Protein AF-A0A516SLX9-F1 (afdb_monomer)

InterPro domains:
  IPR008766 Replication gene A protein-like [PF05840] (157-282)

Mean predicted aligned error: 14.28 Å

Sequence (387 aa):
MIGSPLIRTDGQYRHKVDTSCSQEAKQAAMQARPKEAPLSLWEFVQKVAPEKDWPKLEGRSEADLLDAIKVYIARREGCDESGEQELAACGNAWRTLLADDHASDGDIKSLAKRCAGAMAVVLLTYSPWEIVEAVYEALRIPFLHVGMRGVTTESLGHRLRDEKTWRRHFRKAHAQAVEHRLTDAGRVMRGREPVVSGLSRAKGRERWRRSREAIEAAQIVSACGETLDLATAVDASVSNPRNRLAELVIRGRGMEAAAQEAGDAAVFLTITNPSRYHPSRSRFLKTDQGRKYYSEPNPNWMEGGKPTPREGNAALLKVFASCAAWSRTVSGRSMDCAWLSLTPTARRTGICWCSAPATLGSVCHRVRNTGLRRGCRRAGGHDQRTR

Nearest PDB structures (foldseek):
  1vqs-assembly1_B  TM=3.936E-01  e=1.255E+00  Agrobacterium fabrum str. C58
  7stb-assembly1_F  TM=3.608E-01  e=5.415E+00  Saccharomyces cerevisiae S288C
  6gyz-assembly1_B  TM=4.399E-01  e=8.223E+00  Staphylococcus aureus
  6q82-assembly1_A  TM=2.456E-01  e=5.415E+00  Saccharomyces cerevisiae S288C

Secondary structure (DSSP, 8-state):
--PPPPEEETTEEEPP---HHHHHHHHHHHHSS--PPPPPHHHHHHHHS-GGGGGGTTT--HHHHHHHHHHHHHHHHT--S-HHHHHHHHHHHHHHHHH-TT--HHHHHHHHHHHHHHHHHHTTTS-HHHHHHHHHHHH----PPTTSTT--HHHHHHHHT-HHHHHHHHHHHHHHHHHHHHHHTT-SSTTS-SSS-HHHHHHHHHHHHHHHHHHHT-EEE-TTS-EEEHHHHHHHSTTSHHHHHHHHHHHHHHHHHHHHHTTPEEEEEEEE--GGG-SEEEEEEEETTEEEEEEEE-HHHHHTT---HHHHHHHHHHHHHHHHHHHHHHHSS----EE----SSSEEEEEEEES-GGGHHHHHHHHHTTTPBP-EEETT-------

Organism: NCBI:txid2594795

Structure (mmCIF, N/CA/C/O backbone):
data_AF-A0A516SLX9-F1
#
_entry.id   AF-A0A516SLX9-F1
#
loop_
_atom_site.group_PDB
_atom_site.id
_atom_site.type_symbol
_atom_site.label_atom_id
_atom_site.label_alt_id
_atom_site.label_comp_id
_atom_site.label_asym_id
_atom_site.label_entity_id
_atom_site.label_seq_id
_atom_site.pdbx_PDB_ins_code
_atom_site.Cartn_x
_atom_site.Cartn_y
_atom_site.Cartn_z
_atom_site.occupancy
_atom_site.B_iso_or_equiv
_atom_site.auth_seq_id
_atom_site.auth_comp_id
_atom_site.auth_asym_id
_atom_site.auth_atom_id
_atom_site.pdbx_PDB_model_num
ATOM 1 N N . MET A 1 1 ? 18.708 6.694 31.157 1.00 26.39 1 MET A N 1
ATOM 2 C CA . MET A 1 1 ? 19.319 5.540 30.463 1.00 26.39 1 MET A CA 1
ATOM 3 C C . MET A 1 1 ? 18.273 4.442 30.357 1.00 26.39 1 MET A C 1
ATOM 5 O O . MET A 1 1 ? 18.011 3.765 31.338 1.00 26.39 1 MET A O 1
ATOM 9 N N . ILE A 1 2 ? 17.577 4.351 29.222 1.00 25.47 2 ILE A N 1
ATOM 10 C CA . ILE A 1 2 ? 16.515 3.355 29.016 1.00 25.47 2 ILE A CA 1
ATOM 11 C C . ILE A 1 2 ? 17.200 2.072 28.540 1.00 25.47 2 ILE A C 1
ATOM 13 O O . ILE A 1 2 ? 17.770 2.049 27.451 1.00 25.47 2 ILE A O 1
ATOM 17 N N . GLY A 1 3 ? 17.208 1.051 29.397 1.00 29.25 3 GLY A N 1
ATOM 18 C CA . GLY A 1 3 ? 17.839 -0.239 29.129 1.00 29.25 3 GLY A CA 1
ATOM 19 C C . GLY A 1 3 ? 17.283 -0.916 27.874 1.00 29.25 3 GLY A C 1
ATOM 20 O O . GLY A 1 3 ? 16.093 -0.829 27.568 1.00 29.25 3 GLY A O 1
ATOM 21 N N . SER A 1 4 ? 18.175 -1.578 27.137 1.00 28.80 4 SER A N 1
ATOM 22 C CA . SER A 1 4 ? 17.865 -2.370 25.946 1.00 28.80 4 SER A CA 1
ATOM 23 C C . SER A 1 4 ? 16.721 -3.369 26.196 1.00 28.80 4 SER A C 1
ATOM 25 O O . SER A 1 4 ? 16.735 -4.050 27.219 1.00 28.80 4 SER A O 1
ATOM 27 N N . PRO A 1 5 ? 15.750 -3.513 25.271 1.00 33.25 5 PRO A N 1
ATOM 28 C CA . PRO A 1 5 ? 14.619 -4.417 25.465 1.00 33.25 5 PRO A CA 1
ATOM 29 C C . PRO A 1 5 ? 15.081 -5.880 25.495 1.00 33.25 5 PRO A C 1
ATOM 31 O O . PRO A 1 5 ? 15.788 -6.328 24.590 1.00 33.25 5 PRO A O 1
ATOM 34 N N . LEU A 1 6 ? 14.667 -6.597 26.542 1.00 33.66 6 LEU A N 1
ATOM 35 C CA . LEU A 1 6 ? 14.906 -8.024 26.767 1.00 33.66 6 LEU A CA 1
ATOM 36 C C . LEU A 1 6 ? 13.960 -8.856 25.884 1.00 33.66 6 LEU A C 1
ATOM 38 O O . LEU A 1 6 ? 12.769 -8.553 25.792 1.00 33.66 6 LEU A O 1
ATOM 42 N N . ILE A 1 7 ? 14.482 -9.903 25.242 1.00 38.41 7 ILE A N 1
ATOM 43 C CA . ILE A 1 7 ? 13.684 -10.879 24.484 1.00 38.41 7 ILE A CA 1
ATOM 44 C C . ILE A 1 7 ? 13.391 -12.058 25.415 1.00 38.41 7 ILE A C 1
ATOM 46 O O . ILE A 1 7 ? 14.277 -12.523 26.130 1.00 38.41 7 ILE A O 1
ATOM 50 N N . ARG A 1 8 ? 12.139 -12.526 25.428 1.00 33.91 8 ARG A N 1
ATOM 51 C CA . ARG A 1 8 ? 11.702 -13.642 26.271 1.00 33.91 8 ARG A CA 1
ATOM 52 C C . ARG A 1 8 ? 11.701 -14.936 25.460 1.00 33.91 8 ARG A C 1
ATOM 54 O O . ARG A 1 8 ? 10.794 -15.154 24.664 1.00 33.91 8 ARG A O 1
ATOM 61 N N . THR A 1 9 ? 12.673 -15.799 25.720 1.00 36.28 9 THR A N 1
ATOM 62 C CA . THR A 1 9 ? 12.668 -17.214 25.321 1.00 36.28 9 THR A CA 1
ATOM 63 C C . THR A 1 9 ? 12.802 -18.044 26.598 1.00 36.28 9 THR A C 1
ATOM 65 O O . THR A 1 9 ? 13.686 -17.786 27.410 1.00 36.28 9 THR A O 1
ATOM 68 N N . ASP A 1 10 ? 11.866 -18.968 26.822 1.00 34.97 10 ASP A N 1
ATOM 69 C CA . ASP A 1 10 ? 11.919 -19.998 27.877 1.00 34.97 10 ASP A CA 1
ATOM 70 C C . ASP A 1 10 ? 11.960 -19.512 29.337 1.00 34.97 10 ASP A C 1
ATOM 72 O O . ASP A 1 10 ? 12.584 -20.113 30.205 1.00 34.97 10 ASP A O 1
ATOM 76 N N . GLY A 1 11 ? 11.258 -18.418 29.644 1.00 36.94 11 GLY A N 1
ATOM 77 C CA . GLY A 1 11 ? 11.050 -17.980 31.032 1.00 36.94 11 GLY A CA 1
ATOM 78 C C . GLY A 1 11 ? 12.259 -17.314 31.701 1.00 36.94 11 GLY A C 1
ATOM 79 O O . GLY A 1 11 ? 12.138 -16.877 32.842 1.00 36.94 11 GLY A O 1
ATOM 80 N N . GLN A 1 12 ? 13.380 -17.152 30.992 1.00 29.94 12 GLN A N 1
ATOM 81 C CA . GLN A 1 12 ? 14.540 -16.386 31.452 1.00 29.94 12 GLN A CA 1
ATOM 82 C C . GLN A 1 12 ? 14.694 -15.083 30.655 1.00 29.94 12 GLN A C 1
ATOM 84 O O . GLN A 1 12 ? 14.536 -15.051 29.434 1.00 29.94 12 GLN A O 1
ATOM 89 N N . TYR A 1 13 ? 15.010 -13.988 31.350 1.00 37.53 13 TYR A N 1
ATOM 90 C CA . TYR A 1 13 ? 15.392 -12.727 30.718 1.00 37.53 13 TYR A CA 1
ATOM 91 C C . TYR A 1 13 ? 16.854 -12.828 30.274 1.00 37.53 13 TYR A C 1
ATOM 93 O O . TYR A 1 13 ? 17.747 -12.858 31.116 1.00 37.53 13 TYR A O 1
ATOM 101 N N . ARG A 1 14 ? 17.112 -12.882 28.964 1.00 38.66 14 ARG A N 1
ATOM 102 C CA . ARG A 1 14 ? 18.475 -12.777 28.423 1.00 38.66 14 ARG A CA 1
ATOM 103 C C . ARG A 1 14 ? 18.703 -11.383 27.843 1.00 38.66 14 ARG A C 1
ATOM 105 O O . ARG A 1 14 ? 17.821 -10.819 27.189 1.00 38.66 14 ARG A O 1
ATOM 112 N N . HIS A 1 15 ? 19.889 -10.830 28.097 1.00 36.59 15 HIS A N 1
ATOM 113 C CA . HIS A 1 15 ? 20.364 -9.613 27.441 1.00 36.59 15 HIS A CA 1
ATOM 114 C C . HIS A 1 15 ? 20.341 -9.804 25.915 1.00 36.59 15 HIS A C 1
ATOM 116 O O . HIS A 1 15 ? 20.524 -10.920 25.427 1.00 36.59 15 HIS A O 1
ATOM 122 N N . LYS A 1 16 ? 20.089 -8.724 25.155 1.00 42.69 16 LYS A N 1
ATOM 123 C CA . LYS A 1 16 ? 20.258 -8.730 23.692 1.00 42.69 16 LYS A CA 1
ATOM 124 C C . LYS A 1 16 ? 21.607 -9.367 23.358 1.00 42.69 16 LYS A C 1
ATOM 126 O O . LYS A 1 16 ? 22.604 -8.969 23.954 1.00 42.69 16 LYS A O 1
ATOM 131 N N . VAL A 1 17 ? 21.610 -10.300 22.404 1.00 44.34 17 VAL A N 1
ATOM 132 C CA . VAL A 1 17 ? 22.833 -10.793 21.757 1.00 44.34 17 VAL A CA 1
ATOM 133 C C . VAL A 1 17 ? 23.696 -9.581 21.428 1.00 44.34 17 VAL A C 1
ATOM 135 O O . VAL A 1 17 ? 23.179 -8.607 20.872 1.00 44.34 17 VAL A O 1
ATOM 138 N N . ASP A 1 18 ? 24.958 -9.606 21.847 1.00 40.53 18 ASP A N 1
ATOM 139 C CA . ASP A 1 18 ? 25.861 -8.481 21.664 1.00 40.53 18 ASP A CA 1
ATOM 140 C C . ASP A 1 18 ? 26.011 -8.189 20.164 1.00 40.53 18 ASP A C 1
ATOM 142 O O . ASP A 1 18 ? 26.550 -8.977 19.390 1.00 40.53 18 ASP A O 1
ATOM 146 N N . THR A 1 19 ? 25.435 -7.070 19.726 1.00 44.38 19 THR A N 1
ATOM 147 C CA . THR A 1 19 ? 25.475 -6.624 18.330 1.00 44.38 19 THR A CA 1
ATOM 148 C C . THR A 1 19 ? 26.671 -5.714 18.053 1.00 44.38 19 THR A C 1
ATOM 150 O O . THR A 1 19 ? 26.698 -5.102 16.982 1.00 44.38 19 THR A O 1
ATOM 153 N N . SER A 1 20 ? 27.622 -5.585 18.987 1.00 47.75 20 SER A N 1
ATOM 154 C CA . SER A 1 20 ? 28.859 -4.799 18.839 1.00 47.75 20 SER A CA 1
ATOM 155 C C . SER A 1 20 ? 29.608 -5.154 17.548 1.00 47.75 20 SER A C 1
ATOM 157 O O . SER A 1 20 ? 29.872 -4.273 16.730 1.00 47.75 20 SER A O 1
ATOM 159 N N . CYS A 1 21 ? 29.739 -6.453 17.256 1.00 44.47 21 CYS A N 1
ATOM 160 C CA . CYS A 1 21 ? 30.283 -6.973 15.995 1.00 44.47 21 CYS A CA 1
ATOM 161 C C . CYS A 1 21 ? 29.538 -6.443 14.747 1.00 44.47 21 CYS A C 1
ATOM 163 O O . CYS A 1 21 ? 30.121 -6.275 13.681 1.00 44.47 21 CYS A O 1
ATOM 165 N N . SER A 1 22 ? 28.247 -6.107 14.857 1.00 59.12 22 SER A N 1
ATOM 166 C CA . SER A 1 22 ? 27.436 -5.683 13.710 1.00 59.12 22 SER A CA 1
ATOM 167 C C . SER A 1 22 ? 27.560 -4.202 13.350 1.00 59.12 22 SER A C 1
ATOM 169 O O . SER A 1 22 ? 27.282 -3.861 12.203 1.00 59.12 22 SER A O 1
ATOM 171 N N . GLN A 1 23 ? 27.905 -3.308 14.285 1.00 52.31 23 GLN A N 1
ATOM 172 C CA . GLN A 1 23 ? 28.024 -1.879 13.966 1.00 52.31 23 GLN A CA 1
ATOM 173 C C . GLN A 1 23 ? 29.362 -1.585 13.302 1.00 52.31 23 GLN A C 1
ATOM 175 O O . GLN A 1 23 ? 29.371 -1.016 12.214 1.00 52.31 23 GLN A O 1
ATOM 180 N N . GLU A 1 24 ? 30.455 -2.080 13.876 1.00 55.31 24 GLU A N 1
ATOM 181 C CA . GLU A 1 24 ? 31.795 -1.953 13.301 1.00 55.31 24 GLU A CA 1
ATOM 182 C C . GLU A 1 24 ? 31.895 -2.684 11.960 1.00 55.31 24 GLU A C 1
ATOM 184 O O . GLU A 1 24 ? 32.370 -2.094 10.995 1.00 55.31 24 GLU A O 1
ATOM 189 N N . ALA A 1 25 ? 31.324 -3.890 11.822 1.00 56.22 25 ALA A N 1
ATOM 190 C CA . ALA A 1 25 ? 31.285 -4.587 10.533 1.00 56.22 25 ALA A CA 1
ATOM 191 C C . ALA A 1 25 ? 30.419 -3.870 9.483 1.00 56.22 25 ALA A C 1
ATOM 193 O O . ALA A 1 25 ? 30.768 -3.862 8.305 1.00 56.22 25 ALA A O 1
ATOM 194 N N . LYS A 1 26 ? 29.305 -3.228 9.869 1.00 52.84 26 LYS A N 1
ATOM 195 C CA . LYS A 1 26 ? 28.503 -2.410 8.936 1.00 52.84 26 LYS A CA 1
ATOM 196 C C . LYS A 1 26 ? 29.239 -1.143 8.519 1.00 52.84 26 LYS A C 1
ATOM 198 O O . LYS A 1 26 ? 29.137 -0.744 7.362 1.00 52.84 26 LYS A O 1
ATOM 203 N N . GLN A 1 27 ? 29.956 -0.514 9.443 1.00 58.06 27 GLN A N 1
ATOM 204 C CA . GLN A 1 27 ? 30.704 0.716 9.204 1.00 58.06 27 GLN A CA 1
ATOM 205 C C . GLN A 1 27 ? 31.941 0.431 8.345 1.00 58.06 27 GLN A C 1
ATOM 207 O O . GLN A 1 27 ? 32.144 1.115 7.346 1.00 58.06 27 GLN A O 1
ATOM 212 N N . ALA A 1 28 ? 32.652 -0.662 8.634 1.00 61.38 28 ALA A N 1
ATOM 213 C CA . ALA A 1 28 ? 33.727 -1.203 7.813 1.00 61.38 28 ALA A CA 1
ATOM 214 C C . ALA A 1 28 ? 33.225 -1.627 6.425 1.00 61.38 28 ALA A C 1
ATOM 216 O O . ALA A 1 28 ? 33.819 -1.228 5.437 1.00 61.38 28 ALA A O 1
ATOM 217 N N . ALA A 1 29 ? 32.091 -2.328 6.300 1.00 56.88 29 ALA A N 1
ATOM 218 C CA . ALA A 1 29 ? 31.524 -2.699 4.995 1.00 56.88 29 ALA A CA 1
ATOM 219 C C . ALA A 1 29 ? 31.011 -1.492 4.183 1.00 56.88 29 ALA A C 1
ATOM 221 O O . ALA A 1 29 ? 31.017 -1.521 2.952 1.00 56.88 29 ALA A O 1
ATOM 222 N N . MET A 1 30 ? 30.554 -0.426 4.849 1.00 55.19 30 MET A N 1
ATOM 223 C CA . MET A 1 30 ? 30.142 0.817 4.189 1.00 55.19 30 MET A CA 1
ATOM 224 C C . MET A 1 30 ? 31.348 1.653 3.741 1.00 55.19 30 MET A C 1
ATOM 226 O O . MET A 1 30 ? 31.289 2.263 2.677 1.00 55.19 30 MET A O 1
ATOM 230 N N . GLN A 1 31 ? 32.435 1.655 4.520 1.00 57.34 31 GLN A N 1
ATOM 231 C CA . GLN A 1 31 ? 33.705 2.314 4.189 1.00 57.34 31 GLN A CA 1
ATOM 232 C C . GLN A 1 31 ? 34.544 1.518 3.176 1.00 57.34 31 GLN A C 1
ATOM 234 O O . GLN A 1 31 ? 35.257 2.119 2.382 1.00 57.34 31 GLN A O 1
ATOM 239 N N . ALA A 1 32 ? 34.421 0.189 3.164 1.00 54.34 32 ALA A N 1
ATOM 240 C CA . ALA A 1 32 ? 35.127 -0.717 2.261 1.00 54.34 32 ALA A CA 1
ATOM 241 C C . ALA A 1 32 ? 34.446 -0.882 0.896 1.00 54.34 32 ALA A C 1
ATOM 243 O O . ALA A 1 32 ? 34.988 -1.584 0.046 1.00 54.34 32 ALA A O 1
ATOM 244 N N . ARG A 1 33 ? 33.282 -0.255 0.641 1.00 41.81 33 ARG A N 1
ATOM 245 C CA . ARG A 1 33 ? 32.800 -0.143 -0.742 1.00 41.81 33 ARG A CA 1
ATOM 246 C C . ARG A 1 33 ? 33.772 0.761 -1.492 1.00 41.81 33 ARG A C 1
ATOM 248 O O . ARG A 1 33 ? 33.816 1.951 -1.167 1.00 41.81 33 ARG A O 1
ATOM 255 N N . PRO A 1 34 ? 34.515 0.251 -2.489 1.00 47.75 34 PRO A N 1
ATOM 256 C CA . PRO A 1 34 ? 35.317 1.124 -3.319 1.00 47.75 34 PRO A CA 1
ATOM 257 C C . PRO A 1 34 ? 34.363 2.132 -3.959 1.00 47.75 34 PRO A C 1
ATOM 259 O O . PRO A 1 34 ? 33.381 1.761 -4.604 1.00 47.75 34 PRO A O 1
ATOM 262 N N . LYS A 1 35 ? 34.616 3.425 -3.741 1.00 52.62 35 LYS A N 1
ATOM 263 C CA . LYS A 1 35 ? 34.100 4.451 -4.644 1.00 52.62 35 LYS A CA 1
ATOM 264 C C . LYS A 1 35 ? 34.868 4.249 -5.943 1.00 52.62 35 LYS A C 1
ATOM 266 O O . LYS A 1 35 ? 35.936 4.830 -6.109 1.00 52.62 35 LYS A O 1
ATOM 271 N N . GLU A 1 36 ? 34.393 3.333 -6.784 1.00 57.44 36 GLU A N 1
ATOM 272 C CA . GLU A 1 36 ? 34.929 3.165 -8.131 1.00 57.44 36 GLU A CA 1
ATOM 273 C C . GLU A 1 36 ? 34.946 4.547 -8.788 1.00 57.44 36 GLU A C 1
ATOM 275 O O . GLU A 1 36 ? 33.957 5.287 -8.716 1.00 57.44 36 GLU A O 1
ATOM 280 N N . ALA A 1 37 ? 36.095 4.932 -9.344 1.00 61.47 37 ALA A N 1
ATOM 281 C CA . ALA A 1 37 ? 36.181 6.157 -10.120 1.00 61.47 37 ALA A CA 1
ATOM 282 C C . ALA A 1 37 ? 35.126 6.088 -11.240 1.00 61.47 37 ALA A C 1
ATOM 284 O O . ALA A 1 37 ? 34.885 4.999 -11.772 1.00 61.47 37 ALA A O 1
ATOM 285 N N . PRO A 1 38 ? 34.449 7.202 -11.572 1.00 65.69 38 PRO A N 1
ATOM 286 C CA . PRO A 1 38 ? 33.484 7.196 -12.660 1.00 65.69 38 PRO A CA 1
ATOM 287 C C . PRO A 1 38 ? 34.173 6.690 -13.930 1.00 65.69 38 PRO A C 1
ATOM 289 O O . PRO A 1 38 ? 35.253 7.164 -14.275 1.00 65.69 38 PRO A O 1
ATOM 292 N N . LEU A 1 39 ? 33.557 5.699 -14.578 1.00 73.56 39 LEU A N 1
ATOM 293 C CA . LEU A 1 39 ? 34.046 5.132 -15.835 1.00 73.56 39 LEU A CA 1
ATOM 294 C C . LEU A 1 39 ? 34.260 6.259 -16.847 1.00 73.56 39 LEU A C 1
ATOM 296 O O . LEU A 1 39 ? 33.426 7.165 -16.951 1.00 73.56 39 LEU A O 1
ATOM 300 N N . SER A 1 40 ? 35.327 6.169 -17.634 1.00 84.12 40 SER A N 1
ATOM 301 C CA . SER A 1 40 ? 35.424 6.956 -18.859 1.00 84.12 40 SER A CA 1
ATOM 302 C C . SER A 1 40 ? 34.243 6.632 -19.784 1.00 84.12 40 SER A C 1
ATOM 304 O O . SER A 1 40 ? 33.668 5.538 -19.733 1.00 84.12 40 SER A O 1
ATOM 306 N N . LEU A 1 41 ? 33.873 7.572 -20.663 1.00 81.38 41 LEU A N 1
ATOM 307 C CA . LEU A 1 41 ? 32.776 7.344 -21.608 1.00 81.38 41 LEU A CA 1
ATOM 308 C C . LEU A 1 41 ? 33.015 6.087 -22.458 1.00 81.38 41 LEU A C 1
ATOM 310 O O . LEU A 1 41 ? 32.079 5.339 -22.730 1.00 81.38 41 LEU A O 1
ATOM 314 N N . TRP A 1 42 ? 34.267 5.818 -22.829 1.00 86.38 42 TRP A N 1
ATOM 315 C CA . TRP A 1 42 ? 34.619 4.642 -23.618 1.00 86.38 42 TRP A CA 1
ATOM 316 C C . TRP A 1 42 ? 34.464 3.329 -22.839 1.00 86.38 42 TRP A C 1
ATOM 318 O O . TRP A 1 42 ? 33.864 2.382 -23.344 1.00 86.38 42 TRP A O 1
ATOM 328 N N . GLU A 1 43 ? 34.887 3.277 -21.574 1.00 84.81 43 GLU A N 1
ATOM 329 C CA . GLU A 1 43 ? 34.635 2.109 -20.714 1.00 84.81 43 GLU A CA 1
ATOM 330 C C . GLU A 1 43 ? 33.130 1.875 -20.494 1.00 84.81 43 GLU A C 1
ATOM 332 O O . GLU A 1 43 ? 32.674 0.737 -20.354 1.00 84.81 43 GLU A O 1
ATOM 337 N N . PHE A 1 44 ? 32.328 2.945 -20.489 1.00 82.88 44 PHE A N 1
ATOM 338 C CA . PHE A 1 44 ? 30.873 2.836 -20.463 1.00 82.88 44 PHE A CA 1
ATOM 339 C C . PHE A 1 44 ? 30.308 2.273 -21.779 1.00 82.88 44 PHE A C 1
ATOM 341 O O . PHE A 1 44 ? 29.478 1.362 -21.726 1.00 82.88 44 PHE A O 1
ATOM 348 N N . VAL A 1 45 ? 30.790 2.729 -22.945 1.00 84.94 45 VAL A N 1
ATOM 349 C CA . VAL A 1 45 ? 30.434 2.168 -24.268 1.00 84.94 45 VAL A CA 1
ATOM 350 C C . VAL A 1 45 ? 30.672 0.660 -24.289 1.00 84.94 45 VAL A C 1
ATOM 352 O O . VAL A 1 45 ? 29.770 -0.097 -24.651 1.00 84.94 45 VAL A O 1
ATOM 355 N N . GLN A 1 46 ? 31.845 0.215 -23.835 1.00 86.38 46 GLN A N 1
ATOM 356 C CA . GLN A 1 46 ? 32.234 -1.198 -23.830 1.00 86.38 46 GLN A CA 1
ATOM 357 C C . GLN A 1 46 ? 31.330 -2.073 -22.947 1.00 86.38 46 GLN A C 1
ATOM 359 O O . GLN A 1 46 ? 31.129 -3.251 -23.239 1.00 86.38 46 GLN A O 1
ATOM 364 N N . LYS A 1 47 ? 30.726 -1.509 -21.891 1.00 82.56 47 LYS A N 1
ATOM 365 C CA . LYS A 1 47 ? 29.759 -2.218 -21.028 1.00 82.56 47 LYS A CA 1
ATOM 366 C C . LYS A 1 47 ? 28.350 -2.320 -21.619 1.00 82.56 47 LYS A C 1
ATOM 368 O O . LYS A 1 47 ? 27.530 -3.094 -21.109 1.00 82.56 47 LYS A O 1
ATOM 373 N N . VAL A 1 48 ? 28.027 -1.504 -22.620 1.00 80.00 48 VAL A N 1
ATOM 374 C CA . VAL A 1 48 ? 26.658 -1.326 -23.122 1.00 80.00 48 VAL A CA 1
ATOM 375 C C . VAL A 1 48 ? 26.497 -1.849 -24.547 1.00 80.00 48 VAL A C 1
ATOM 377 O O . VAL A 1 48 ? 25.500 -2.514 -24.833 1.00 80.00 48 VAL A O 1
ATOM 380 N N . ALA A 1 49 ? 27.458 -1.573 -25.425 1.00 83.00 49 ALA A N 1
ATOM 381 C CA . ALA A 1 49 ? 27.455 -2.025 -26.809 1.00 83.00 49 ALA A CA 1
ATOM 382 C C . ALA A 1 49 ? 28.206 -3.365 -26.949 1.00 83.00 49 ALA A C 1
ATOM 384 O O . ALA A 1 49 ? 29.262 -3.541 -26.336 1.00 83.00 49 ALA A O 1
ATOM 385 N N . PRO A 1 50 ? 27.702 -4.314 -27.759 1.00 84.56 50 PRO A N 1
ATOM 386 C CA . PRO A 1 50 ? 28.403 -5.567 -28.017 1.00 84.56 50 PRO A CA 1
ATOM 387 C C . PRO A 1 50 ? 29.708 -5.310 -28.782 1.00 84.56 50 PRO A C 1
ATOM 389 O O . PRO A 1 50 ? 29.762 -4.435 -29.644 1.00 84.56 50 PRO A O 1
ATOM 392 N N . GLU A 1 51 ? 30.732 -6.121 -28.514 1.00 86.38 51 GLU A N 1
ATOM 393 C CA . GLU A 1 51 ? 32.098 -5.954 -29.043 1.00 86.38 51 GLU A CA 1
ATOM 394 C C . GLU A 1 51 ? 32.159 -5.803 -30.571 1.00 86.38 51 GLU A C 1
ATOM 396 O O . GLU A 1 51 ? 32.879 -4.959 -31.099 1.00 86.38 51 GLU A O 1
ATOM 401 N N . LYS A 1 52 ? 31.291 -6.526 -31.290 1.00 88.06 52 LYS A N 1
ATOM 402 C CA . LYS A 1 52 ? 31.148 -6.445 -32.755 1.00 88.06 52 LYS A CA 1
ATOM 403 C C . LYS A 1 52 ? 30.840 -5.040 -33.298 1.00 88.06 52 LYS A C 1
ATOM 405 O O . LYS A 1 52 ? 31.051 -4.787 -34.481 1.00 88.06 52 LYS A O 1
ATOM 410 N N . ASP A 1 53 ? 30.271 -4.163 -32.474 1.00 87.12 53 ASP A N 1
ATOM 411 C CA . ASP A 1 53 ? 29.835 -2.826 -32.869 1.00 87.12 53 ASP A CA 1
ATOM 412 C C . ASP A 1 53 ? 30.791 -1.722 -32.377 1.00 87.12 53 ASP A C 1
ATOM 414 O O . ASP A 1 53 ? 30.631 -0.571 -32.785 1.00 87.12 53 ASP A O 1
ATOM 418 N N . TRP A 1 54 ? 31.823 -2.049 -31.582 1.00 90.38 54 TRP A N 1
ATOM 419 C CA . TRP A 1 54 ? 32.825 -1.077 -31.114 1.00 90.38 54 TRP A CA 1
ATOM 420 C C . TRP A 1 54 ? 33.540 -0.341 -32.257 1.00 90.38 54 TRP A C 1
ATOM 422 O O . TRP A 1 54 ? 33.602 0.888 -32.182 1.00 90.38 54 TRP A O 1
ATOM 432 N N . PRO A 1 55 ? 33.948 -0.998 -33.368 1.00 90.62 55 PRO A N 1
ATOM 433 C CA . PRO A 1 55 ? 34.596 -0.300 -34.484 1.00 90.62 55 PRO A CA 1
ATOM 434 C C . PRO A 1 55 ? 33.721 0.777 -35.145 1.00 90.62 55 PRO A C 1
ATOM 436 O O . PRO A 1 55 ? 34.228 1.666 -35.817 1.00 90.62 55 PRO A O 1
ATOM 439 N N . LYS A 1 56 ? 32.390 0.713 -34.978 1.00 87.50 56 LYS A N 1
ATOM 440 C CA . LYS A 1 56 ? 31.446 1.711 -35.520 1.00 87.50 56 LYS A CA 1
ATOM 441 C C . LYS A 1 56 ? 31.270 2.920 -34.602 1.00 87.50 56 LYS A C 1
ATOM 443 O O . LYS A 1 56 ? 30.675 3.921 -35.020 1.00 87.50 56 LYS A O 1
ATOM 448 N N . LEU A 1 57 ? 31.677 2.783 -33.343 1.00 86.88 57 LEU A N 1
ATOM 449 C CA . LEU A 1 57 ? 31.521 3.769 -32.278 1.00 86.88 57 LEU A CA 1
ATOM 450 C C . LEU A 1 57 ? 32.844 4.481 -31.980 1.00 86.88 57 LEU A C 1
ATOM 452 O O . LEU A 1 57 ? 32.829 5.646 -31.603 1.00 86.88 57 LEU A O 1
ATOM 456 N N . GLU A 1 58 ? 33.972 3.808 -32.186 1.00 88.50 58 GLU A N 1
ATOM 457 C CA . GLU A 1 58 ? 35.310 4.352 -31.965 1.00 88.50 58 GLU A CA 1
ATOM 458 C C . GLU A 1 58 ? 35.580 5.605 -32.821 1.00 88.50 58 GLU A C 1
ATOM 460 O O . GLU A 1 58 ? 35.167 5.692 -33.977 1.00 88.50 58 GLU A O 1
ATOM 465 N N . GLY A 1 59 ? 36.240 6.612 -32.238 1.00 83.81 59 GLY A N 1
ATOM 466 C CA . GLY A 1 59 ? 36.601 7.863 -32.925 1.00 83.81 59 GLY A CA 1
ATOM 467 C C . GLY A 1 59 ? 35.467 8.880 -33.123 1.00 83.81 59 GLY A C 1
ATOM 468 O O . GLY A 1 59 ? 35.710 9.965 -33.650 1.00 83.81 59 GLY A O 1
ATOM 469 N N . ARG A 1 60 ? 34.237 8.571 -32.695 1.00 86.31 60 ARG A N 1
ATOM 470 C CA . ARG A 1 60 ? 33.120 9.529 -32.675 1.00 86.31 60 ARG A CA 1
ATOM 471 C C . ARG A 1 60 ? 33.321 10.614 -31.615 1.00 86.31 60 ARG A C 1
ATOM 473 O O . ARG A 1 60 ? 33.989 10.395 -30.604 1.00 86.31 60 ARG A O 1
ATOM 480 N N . SER A 1 61 ? 32.686 11.769 -31.826 1.00 87.81 61 SER A N 1
ATOM 481 C CA . SER A 1 61 ? 32.619 12.811 -30.801 1.00 87.81 61 SER A CA 1
ATOM 482 C C . SER A 1 61 ? 31.854 12.317 -29.567 1.00 87.81 61 SER A C 1
ATOM 484 O O . SER A 1 61 ? 31.042 11.394 -29.653 1.00 87.81 61 SER A O 1
ATOM 486 N N . GLU A 1 62 ? 32.085 12.946 -28.414 1.00 81.19 62 GLU A N 1
ATOM 487 C CA . GLU A 1 62 ? 31.402 12.594 -27.163 1.00 81.19 62 GLU A CA 1
ATOM 488 C C . GLU A 1 62 ? 29.869 12.652 -27.305 1.00 81.19 62 GLU A C 1
ATOM 490 O O . GLU A 1 62 ? 29.159 11.744 -26.870 1.00 81.19 62 GLU A O 1
ATOM 495 N N . ALA A 1 63 ? 29.360 13.677 -27.995 1.00 77.44 63 ALA A N 1
ATOM 496 C CA . ALA A 1 63 ? 27.935 13.857 -28.255 1.00 77.44 63 ALA A CA 1
ATOM 497 C C . ALA A 1 63 ? 27.363 12.757 -29.169 1.00 77.44 63 ALA A C 1
ATOM 499 O O . ALA A 1 63 ? 26.315 12.186 -28.863 1.00 77.44 63 ALA A O 1
ATOM 500 N N . ASP A 1 64 ? 28.074 12.409 -30.247 1.00 81.62 64 ASP A N 1
ATOM 501 C CA . ASP A 1 64 ? 27.641 11.369 -31.190 1.00 81.62 64 ASP A CA 1
ATOM 502 C C . ASP A 1 64 ? 27.712 9.965 -30.577 1.00 81.62 64 ASP A C 1
ATOM 504 O O . ASP A 1 64 ? 26.900 9.097 -30.904 1.00 81.62 64 ASP A O 1
ATOM 508 N N . LEU A 1 65 ? 28.681 9.726 -29.685 1.00 84.31 65 LEU A N 1
ATOM 509 C CA . LEU A 1 65 ? 28.769 8.504 -28.886 1.00 84.31 65 LEU A CA 1
ATOM 510 C C . LEU A 1 65 ? 27.570 8.377 -27.959 1.00 84.31 65 LEU A C 1
ATOM 512 O O . LEU A 1 65 ? 26.910 7.339 -27.961 1.00 84.31 65 LEU A O 1
ATOM 516 N N . LEU A 1 66 ? 27.272 9.425 -27.188 1.00 79.25 66 LEU A N 1
ATOM 517 C CA . LEU A 1 66 ? 26.134 9.428 -26.273 1.00 79.25 66 LEU A CA 1
ATOM 518 C C . LEU A 1 66 ? 24.824 9.159 -27.016 1.00 79.25 66 LEU A C 1
ATOM 520 O O . LEU A 1 66 ? 24.020 8.360 -26.538 1.00 79.25 66 LEU A O 1
ATOM 524 N N . ASP A 1 67 ? 24.626 9.750 -28.196 1.00 76.50 67 ASP A N 1
ATOM 525 C CA . ASP A 1 67 ? 23.422 9.514 -28.994 1.00 76.50 67 ASP A CA 1
ATOM 526 C C . ASP A 1 67 ? 23.362 8.092 -29.576 1.00 76.50 67 ASP A C 1
ATOM 528 O O . ASP A 1 67 ? 22.347 7.403 -29.451 1.00 76.50 67 ASP A O 1
ATOM 532 N N . ALA A 1 68 ? 24.480 7.585 -30.103 1.00 78.88 68 ALA A N 1
ATOM 533 C CA . ALA A 1 68 ? 24.559 6.224 -30.630 1.00 78.88 68 ALA A CA 1
ATOM 534 C C . ALA A 1 68 ? 24.345 5.148 -29.546 1.00 78.88 68 ALA A C 1
ATOM 536 O O . ALA A 1 68 ? 23.698 4.129 -29.805 1.00 78.88 68 ALA A O 1
ATOM 537 N N . ILE A 1 69 ? 24.842 5.364 -28.320 1.00 81.25 69 ILE A N 1
ATOM 538 C CA . ILE A 1 69 ? 24.692 4.429 -27.190 1.00 81.25 69 ILE A CA 1
ATOM 539 C C . ILE A 1 69 ? 23.227 4.300 -26.749 1.00 81.25 69 ILE A C 1
ATOM 541 O O . ILE A 1 69 ? 22.823 3.207 -26.339 1.00 81.25 69 ILE A O 1
ATOM 545 N N . LYS A 1 70 ? 22.405 5.356 -26.875 1.00 72.31 70 LYS A N 1
ATOM 546 C CA . LYS A 1 70 ? 20.972 5.310 -26.508 1.00 72.31 70 LYS A CA 1
ATOM 547 C C . LYS A 1 70 ? 20.242 4.153 -27.185 1.00 72.31 70 LYS A C 1
ATOM 549 O O . LYS A 1 70 ? 19.447 3.472 -26.539 1.00 72.31 70 LYS A O 1
ATOM 554 N N . VAL A 1 71 ? 20.571 3.872 -28.447 1.00 71.56 71 VAL A N 1
ATOM 555 C CA . VAL A 1 71 ? 19.985 2.767 -29.225 1.00 71.56 71 VAL A CA 1
ATOM 556 C C . VAL A 1 71 ? 20.340 1.401 -28.626 1.00 71.56 71 VAL A C 1
ATOM 558 O O . VAL A 1 71 ? 19.498 0.505 -28.576 1.00 71.56 71 VAL A O 1
ATOM 561 N N . TYR A 1 72 ? 21.570 1.226 -28.137 1.00 74.56 72 TYR A N 1
ATOM 562 C CA . TYR A 1 72 ? 22.003 -0.025 -27.507 1.00 74.56 72 TYR A CA 1
ATOM 563 C C . TYR A 1 72 ? 21.371 -0.222 -26.128 1.00 74.56 72 TYR A C 1
ATOM 565 O O . TYR A 1 72 ? 20.959 -1.338 -25.809 1.00 74.56 72 TYR A O 1
ATOM 573 N N . ILE A 1 73 ? 21.228 0.850 -25.341 1.00 70.06 73 ILE A N 1
ATOM 574 C CA . ILE A 1 73 ? 20.513 0.804 -24.055 1.00 70.06 73 ILE A CA 1
ATOM 575 C C . ILE A 1 73 ? 19.044 0.441 -24.286 1.00 70.06 73 ILE A C 1
ATOM 577 O O . ILE A 1 73 ? 18.548 -0.484 -23.646 1.00 70.06 73 ILE A O 1
ATOM 581 N N . ALA A 1 74 ? 18.378 1.084 -25.251 1.00 65.12 74 ALA A N 1
ATOM 582 C CA . ALA A 1 74 ? 16.992 0.778 -25.603 1.00 65.12 74 ALA A CA 1
ATOM 583 C C . ALA A 1 74 ? 16.799 -0.691 -26.001 1.00 65.12 74 ALA A C 1
ATOM 585 O O . ALA A 1 74 ? 15.940 -1.378 -25.445 1.00 65.12 74 ALA A O 1
ATOM 586 N N . ARG A 1 75 ? 17.670 -1.219 -26.871 1.00 68.44 75 ARG A N 1
ATOM 587 C CA . ARG A 1 75 ? 17.641 -2.633 -27.280 1.00 68.44 75 ARG A CA 1
ATOM 588 C C . ARG A 1 75 ? 17.895 -3.597 -26.121 1.00 68.44 75 ARG A C 1
ATOM 590 O O . ARG A 1 75 ? 17.240 -4.633 -26.047 1.00 68.44 75 ARG A O 1
ATOM 597 N N . ARG A 1 76 ? 18.831 -3.277 -25.219 1.00 67.06 76 ARG A N 1
ATOM 598 C CA . ARG A 1 76 ? 19.148 -4.103 -24.040 1.00 67.06 76 ARG A CA 1
ATOM 599 C C . ARG A 1 76 ? 17.970 -4.197 -23.073 1.00 67.06 76 ARG A C 1
ATOM 601 O O . ARG A 1 76 ? 17.724 -5.264 -22.515 1.00 67.06 76 ARG A O 1
ATOM 608 N N . GLU A 1 77 ? 17.251 -3.096 -22.890 1.00 66.06 77 GLU A N 1
ATOM 609 C CA . GLU A 1 77 ? 16.081 -3.027 -22.011 1.00 66.06 77 GLU A CA 1
ATOM 610 C C . GLU A 1 77 ? 14.797 -3.562 -22.675 1.00 66.06 77 GLU A C 1
ATOM 612 O O . GLU A 1 77 ? 13.773 -3.720 -22.008 1.00 66.06 77 GLU A O 1
ATOM 617 N N . GLY A 1 78 ? 14.860 -3.923 -23.963 1.00 58.72 78 GLY A N 1
ATOM 618 C CA . GLY A 1 78 ? 13.739 -4.488 -24.714 1.00 58.72 78 GLY A CA 1
ATOM 619 C C . GLY A 1 78 ? 12.713 -3.451 -25.172 1.00 58.72 78 GLY A C 1
ATOM 620 O O . GLY A 1 78 ? 11.558 -3.814 -25.369 1.00 58.72 78 GLY A O 1
ATOM 621 N N . CYS A 1 79 ? 13.120 -2.187 -25.321 1.00 58.03 79 CYS A N 1
ATOM 622 C CA . CYS A 1 79 ? 12.321 -1.145 -25.963 1.00 58.03 79 CYS A CA 1
ATOM 623 C C . CYS A 1 79 ? 12.610 -1.149 -27.473 1.00 58.03 79 CYS A C 1
ATOM 625 O O . CYS A 1 79 ? 13.748 -0.954 -27.902 1.00 58.03 79 CYS A O 1
ATOM 627 N N . ASP A 1 80 ? 11.575 -1.417 -28.262 1.00 48.94 80 ASP A N 1
ATOM 628 C CA . ASP A 1 80 ? 11.548 -1.413 -29.728 1.00 48.94 80 ASP A CA 1
ATOM 629 C C . ASP A 1 80 ? 11.347 -0.005 -30.321 1.00 48.94 80 ASP A C 1
ATOM 631 O O . ASP A 1 80 ? 11.795 0.254 -31.439 1.00 48.94 80 ASP A O 1
ATOM 635 N N . GLU A 1 81 ? 10.759 0.913 -29.547 1.00 53.75 81 GLU A N 1
ATOM 636 C CA . GLU A 1 81 ? 10.435 2.296 -29.926 1.00 53.75 81 GLU A CA 1
ATOM 637 C C . GLU A 1 81 ? 11.130 3.354 -29.036 1.00 53.75 81 GLU A C 1
ATOM 639 O O . GLU A 1 81 ? 11.802 3.029 -28.050 1.00 53.75 81 GLU A O 1
ATOM 644 N N . SER A 1 82 ? 10.978 4.646 -29.379 1.00 71.56 82 SER A N 1
ATOM 645 C CA . SER A 1 82 ? 11.426 5.759 -28.523 1.00 71.56 82 SER A CA 1
ATOM 646 C C . SER A 1 82 ? 10.903 5.557 -27.096 1.00 71.56 82 SER A C 1
ATOM 648 O O . SER A 1 82 ? 9.720 5.276 -26.907 1.00 71.56 82 SER A O 1
ATOM 650 N N . GLY A 1 83 ? 11.757 5.716 -26.077 1.00 75.19 83 GLY A N 1
ATOM 651 C CA . GLY A 1 83 ? 11.376 5.456 -24.681 1.00 75.19 83 GLY A CA 1
ATOM 652 C C . GLY A 1 83 ? 10.128 6.228 -24.224 1.00 75.19 83 GLY A C 1
ATOM 653 O O . GLY A 1 83 ? 9.386 5.757 -23.366 1.00 75.19 83 GLY A O 1
ATOM 654 N N . GLU A 1 84 ? 9.853 7.385 -24.829 1.00 78.56 84 GLU A N 1
ATOM 655 C CA . GLU A 1 84 ? 8.640 8.174 -24.590 1.00 78.56 84 GLU A CA 1
ATOM 656 C C . GLU A 1 84 ? 7.372 7.508 -25.138 1.00 78.56 84 GLU A C 1
ATOM 658 O O . GLU A 1 84 ? 6.339 7.497 -24.464 1.00 78.56 84 GLU A O 1
ATOM 663 N N . GLN A 1 85 ? 7.447 6.927 -26.340 1.00 82.06 85 GLN A N 1
ATOM 664 C CA . GLN A 1 85 ? 6.332 6.215 -26.970 1.00 82.06 85 GLN A CA 1
ATOM 665 C C . GLN A 1 85 ? 5.971 4.974 -26.155 1.00 82.06 85 GLN A C 1
ATOM 667 O O . GLN A 1 85 ? 4.805 4.782 -25.801 1.00 82.06 85 GLN A O 1
ATOM 672 N N . GLU A 1 86 ? 6.976 4.198 -25.740 1.00 85.06 86 GLU A N 1
ATOM 673 C CA . GLU A 1 86 ? 6.747 3.021 -24.901 1.00 85.06 86 GLU A CA 1
ATOM 674 C C . GLU A 1 86 ? 6.217 3.406 -23.509 1.00 85.06 86 GLU A C 1
ATOM 676 O O . GLU A 1 86 ? 5.352 2.726 -22.949 1.00 85.06 86 GLU A O 1
ATOM 681 N N . LEU A 1 87 ? 6.650 4.539 -22.946 1.00 83.81 87 LEU A N 1
ATOM 682 C CA . LEU A 1 87 ? 6.087 5.055 -21.697 1.00 83.81 87 LEU A CA 1
ATOM 683 C C . LEU A 1 87 ? 4.608 5.459 -21.856 1.00 83.81 87 LEU A C 1
ATOM 685 O O . LEU A 1 87 ? 3.791 5.176 -20.971 1.00 83.81 87 LEU A O 1
ATOM 689 N N . ALA A 1 88 ? 4.232 6.066 -22.985 1.00 84.06 88 ALA A N 1
ATOM 690 C CA . ALA A 1 88 ? 2.838 6.376 -23.299 1.00 84.06 88 ALA A CA 1
ATOM 691 C C . ALA A 1 88 ? 1.996 5.097 -23.474 1.00 84.06 88 ALA A C 1
ATOM 693 O O . ALA A 1 88 ? 0.898 4.991 -22.909 1.00 84.06 88 ALA A O 1
ATOM 694 N N . ALA A 1 89 ? 2.530 4.088 -24.170 1.00 87.44 89 ALA A N 1
ATOM 695 C CA . ALA A 1 89 ? 1.908 2.772 -24.315 1.00 87.44 89 ALA A CA 1
ATOM 696 C C . ALA A 1 89 ? 1.730 2.073 -22.957 1.00 87.44 89 ALA A C 1
ATOM 698 O O . ALA A 1 89 ? 0.656 1.536 -22.663 1.00 87.44 89 ALA A O 1
ATOM 699 N N . CYS A 1 90 ? 2.734 2.155 -22.082 1.00 89.00 90 CYS A N 1
ATOM 700 C CA . CYS A 1 90 ? 2.646 1.707 -20.696 1.00 89.00 90 CYS A CA 1
ATOM 701 C C . CYS A 1 90 ? 1.523 2.417 -19.928 1.00 89.00 90 CYS A C 1
ATOM 703 O O . CYS A 1 90 ? 0.798 1.774 -19.168 1.00 89.00 90 CYS A O 1
ATOM 705 N N . GLY A 1 91 ? 1.328 3.721 -20.140 1.00 87.50 91 GLY A N 1
ATOM 706 C CA . GLY A 1 91 ? 0.215 4.465 -19.548 1.00 87.50 91 GLY A CA 1
ATOM 707 C C . GLY A 1 91 ? -1.153 3.967 -20.000 1.00 87.50 91 GLY A C 1
ATOM 708 O O . GLY A 1 91 ? -2.052 3.805 -19.173 1.00 87.50 91 GLY A O 1
ATOM 709 N N . ASN A 1 92 ? -1.312 3.645 -21.284 1.00 89.12 92 ASN A N 1
ATOM 710 C CA . ASN A 1 92 ? -2.544 3.042 -21.798 1.00 89.12 92 ASN A CA 1
ATOM 711 C C . ASN A 1 92 ? -2.778 1.648 -21.199 1.00 89.12 92 ASN A C 1
ATOM 713 O O . ASN A 1 92 ? -3.856 1.381 -20.664 1.00 89.12 92 ASN A O 1
ATOM 717 N N . ALA A 1 93 ? -1.750 0.794 -21.205 1.00 91.75 93 ALA A N 1
ATOM 718 C CA . ALA A 1 93 ? -1.812 -0.542 -20.615 1.00 91.75 93 ALA A CA 1
ATOM 719 C C . ALA A 1 93 ? -2.142 -0.491 -19.115 1.00 91.75 93 ALA A C 1
ATOM 721 O O . ALA A 1 93 ? -2.949 -1.284 -18.625 1.00 91.75 93 ALA A O 1
ATOM 722 N N . TRP A 1 94 ? -1.583 0.483 -18.391 1.00 91.81 94 TRP A N 1
ATOM 723 C CA . TRP A 1 94 ? -1.903 0.715 -16.988 1.00 91.81 94 TRP A CA 1
ATOM 724 C C . TRP A 1 94 ? -3.379 1.055 -16.781 1.00 91.81 94 TRP A C 1
ATOM 726 O O . TRP A 1 94 ? -3.990 0.507 -15.868 1.00 91.81 94 TRP A O 1
ATOM 736 N N . ARG A 1 95 ? -3.984 1.912 -17.614 1.00 90.06 95 ARG A N 1
ATOM 737 C CA . ARG A 1 95 ? -5.413 2.260 -17.486 1.00 90.06 95 ARG A CA 1
ATOM 738 C C . ARG A 1 95 ? -6.318 1.052 -17.718 1.00 90.06 95 ARG A C 1
ATOM 740 O O . ARG A 1 95 ? -7.255 0.858 -16.945 1.00 90.06 95 ARG A O 1
ATOM 747 N N . THR A 1 96 ? -6.001 0.217 -18.706 1.00 92.44 96 THR A N 1
ATOM 748 C CA . THR A 1 96 ? -6.708 -1.050 -18.946 1.00 92.44 96 THR A CA 1
ATOM 749 C C . THR A 1 96 ? -6.586 -1.982 -17.742 1.00 92.44 96 THR A C 1
ATOM 751 O O . THR A 1 96 ? -7.592 -2.448 -17.211 1.00 92.44 96 THR A O 1
ATOM 754 N N . LEU A 1 97 ? -5.364 -2.181 -17.240 1.00 92.69 97 LEU A N 1
ATOM 755 C CA . LEU A 1 97 ? -5.102 -3.030 -16.077 1.00 92.69 97 LEU A CA 1
ATOM 756 C C . LEU A 1 97 ? -5.791 -2.492 -14.817 1.00 92.69 97 LEU A C 1
ATOM 758 O O . LEU A 1 97 ? -6.307 -3.254 -14.003 1.00 92.69 97 LEU A O 1
ATOM 762 N N . LEU A 1 98 ? -5.827 -1.168 -14.656 1.00 90.44 98 LEU A N 1
ATOM 763 C CA . LEU A 1 98 ? -6.486 -0.515 -13.537 1.00 90.44 98 LEU A CA 1
ATOM 764 C C . LEU A 1 98 ? -7.990 -0.771 -13.543 1.00 90.44 98 LEU A C 1
ATOM 766 O O . LEU A 1 98 ? -8.555 -0.850 -12.456 1.00 90.44 98 LEU A O 1
ATOM 770 N N . ALA A 1 99 ? -8.626 -0.905 -14.709 1.00 90.75 99 ALA A N 1
ATOM 771 C CA . ALA A 1 99 ? -10.051 -1.205 -14.846 1.00 90.75 99 ALA A CA 1
ATOM 772 C C . ALA A 1 99 ? -10.392 -2.688 -14.605 1.00 90.75 99 ALA A C 1
ATOM 774 O O . ALA A 1 99 ? -11.515 -2.987 -14.205 1.00 90.75 99 ALA A O 1
ATOM 775 N N . ASP A 1 100 ? -9.434 -3.599 -14.778 1.00 93.06 100 ASP A N 1
ATOM 776 C CA . ASP A 1 100 ? -9.626 -5.035 -14.571 1.00 93.06 100 ASP A CA 1
ATOM 777 C C . ASP A 1 100 ? -9.472 -5.434 -13.089 1.00 93.06 100 ASP A C 1
ATOM 779 O O . ASP A 1 100 ? -8.390 -5.363 -12.501 1.00 93.06 100 ASP A O 1
ATOM 783 N N . ASP A 1 101 ? -10.555 -5.899 -12.462 1.00 91.12 101 ASP A N 1
ATOM 784 C CA . ASP A 1 101 ? -10.542 -6.383 -11.075 1.00 91.12 101 ASP A CA 1
ATOM 785 C C . ASP A 1 101 ? -9.712 -7.671 -10.893 1.00 91.12 101 ASP A C 1
ATOM 787 O O . ASP A 1 101 ? -9.109 -7.914 -9.829 1.00 91.12 101 ASP A O 1
ATOM 791 N N . HIS A 1 102 ? -9.621 -8.479 -11.948 1.00 89.50 102 HIS A N 1
ATOM 792 C CA . HIS A 1 102 ? -9.009 -9.802 -11.960 1.00 89.50 102 HIS A CA 1
ATOM 793 C C . HIS A 1 102 ? -7.569 -9.821 -12.469 1.00 89.50 102 HIS A C 1
ATOM 795 O O . HIS A 1 102 ? -6.949 -10.882 -12.378 1.00 89.50 102 HIS A O 1
ATOM 801 N N . ALA A 1 103 ? -7.014 -8.665 -12.852 1.00 90.19 103 ALA A N 1
ATOM 802 C CA . ALA A 1 103 ? -5.643 -8.545 -13.340 1.00 90.19 103 ALA A CA 1
ATOM 803 C C . ALA A 1 103 ? -4.659 -9.349 -12.481 1.00 90.19 103 ALA A C 1
ATOM 805 O O . ALA A 1 103 ? -4.670 -9.283 -11.232 1.00 90.19 103 ALA A O 1
ATOM 806 N N . SER A 1 104 ? -3.828 -10.135 -13.162 1.00 89.31 104 SER A N 1
ATOM 807 C CA . SER A 1 104 ? -2.908 -11.054 -12.520 1.00 89.31 104 SER A CA 1
ATOM 808 C C . SER A 1 104 ? -1.667 -10.327 -12.009 1.00 89.31 104 SER A C 1
ATOM 810 O O . SER A 1 104 ? -1.306 -9.224 -12.424 1.00 89.31 104 SER A O 1
ATOM 812 N N . ASP A 1 105 ? -0.957 -10.975 -11.087 1.00 88.69 105 ASP A N 1
ATOM 813 C CA . ASP A 1 105 ? 0.336 -10.467 -10.629 1.00 88.69 105 ASP A CA 1
ATOM 814 C C . ASP A 1 105 ? 1.403 -10.495 -11.742 1.00 88.69 105 ASP A C 1
ATOM 816 O O . ASP A 1 105 ? 2.374 -9.737 -11.679 1.00 88.69 105 ASP A O 1
ATOM 820 N N . GLY A 1 106 ? 1.211 -11.356 -12.751 1.00 92.06 106 GLY A N 1
ATOM 821 C CA . GLY A 1 106 ? 2.046 -11.449 -13.946 1.00 92.06 106 GLY A CA 1
ATOM 822 C C . GLY A 1 106 ? 1.888 -10.232 -14.852 1.00 92.06 106 GLY A C 1
ATOM 823 O O . GLY A 1 106 ? 2.896 -9.661 -15.261 1.00 92.06 106 GLY A O 1
ATOM 824 N N . ASP A 1 107 ? 0.655 -9.765 -15.060 1.00 93.44 107 ASP A N 1
ATOM 825 C CA . ASP A 1 107 ? 0.368 -8.574 -15.874 1.00 93.44 107 ASP A CA 1
ATOM 826 C C . ASP A 1 107 ? 1.015 -7.330 -15.261 1.00 93.44 107 ASP A C 1
ATOM 828 O O . ASP A 1 107 ? 1.704 -6.565 -15.937 1.00 93.44 107 ASP A O 1
ATOM 832 N N . ILE A 1 108 ? 0.892 -7.183 -13.935 1.00 93.31 108 ILE A N 1
ATOM 833 C CA . ILE A 1 108 ? 1.537 -6.091 -13.197 1.00 93.31 108 ILE A CA 1
ATOM 834 C C . ILE A 1 108 ? 3.066 -6.177 -13.301 1.00 93.31 108 ILE A C 1
ATOM 836 O O . ILE A 1 108 ? 3.733 -5.147 -13.399 1.00 93.31 108 ILE A O 1
ATOM 840 N N . LYS A 1 109 ? 3.637 -7.388 -13.257 1.00 94.25 109 LYS A N 1
ATOM 841 C CA . LYS A 1 109 ? 5.086 -7.593 -13.394 1.00 94.25 109 LYS A CA 1
ATOM 842 C C . LYS A 1 109 ? 5.570 -7.223 -14.799 1.00 94.25 109 LYS A C 1
ATOM 844 O O . LYS A 1 109 ? 6.553 -6.500 -14.919 1.00 94.25 109 LYS A O 1
ATOM 849 N N . SER A 1 110 ? 4.865 -7.681 -15.830 1.00 94.06 110 SER A N 1
ATOM 850 C CA . SER A 1 110 ? 5.179 -7.385 -17.229 1.00 94.06 110 SER A CA 1
ATOM 851 C C . SER A 1 110 ? 5.159 -5.879 -17.503 1.00 94.06 110 SER A C 1
ATOM 853 O O . SER A 1 110 ? 6.140 -5.322 -17.994 1.00 94.06 110 SER A O 1
ATOM 855 N N . LEU A 1 111 ? 4.100 -5.191 -17.063 1.00 93.06 111 LEU A N 1
ATOM 856 C CA . LEU A 1 111 ? 3.989 -3.739 -17.182 1.00 93.06 111 LEU A CA 1
ATOM 857 C C . LEU A 1 111 ? 5.090 -3.000 -16.405 1.00 93.06 111 LEU A C 1
ATOM 859 O O . LEU A 1 111 ? 5.686 -2.065 -16.924 1.00 93.06 111 LEU A O 1
ATOM 863 N N . ALA A 1 112 ? 5.400 -3.427 -15.176 1.00 92.81 112 ALA A N 1
ATOM 864 C CA . ALA A 1 112 ? 6.471 -2.820 -14.381 1.00 92.81 112 ALA A CA 1
ATOM 865 C C . ALA A 1 112 ? 7.843 -2.918 -15.053 1.00 92.81 112 ALA A C 1
ATOM 867 O O . ALA A 1 112 ? 8.623 -1.970 -14.974 1.00 92.81 112 ALA A O 1
ATOM 868 N N . LYS A 1 113 ? 8.127 -4.047 -15.712 1.00 92.50 113 LYS A N 1
ATOM 869 C CA . LYS A 1 113 ? 9.378 -4.250 -16.446 1.00 92.50 113 LYS A CA 1
ATOM 870 C C . LYS A 1 113 ? 9.467 -3.302 -17.640 1.00 92.50 113 LYS A C 1
ATOM 872 O O . LYS A 1 113 ? 10.480 -2.632 -17.801 1.00 92.50 113 LYS A O 1
ATOM 877 N N . ARG A 1 114 ? 8.383 -3.193 -18.412 1.00 90.62 114 ARG A N 1
ATOM 878 C CA . ARG A 1 114 ? 8.284 -2.276 -19.555 1.00 90.62 114 ARG A CA 1
ATOM 879 C C . ARG A 1 114 ? 8.484 -0.816 -19.146 1.00 90.62 114 ARG A C 1
ATOM 881 O O . ARG A 1 114 ? 9.324 -0.137 -19.720 1.00 90.62 114 ARG A O 1
ATOM 888 N N . CYS A 1 115 ? 7.806 -0.356 -18.089 1.00 89.12 115 CYS A N 1
ATOM 889 C CA . CYS A 1 115 ? 7.990 1.010 -17.583 1.00 89.12 115 CYS A CA 1
ATOM 890 C C . CYS A 1 115 ? 9.426 1.281 -17.123 1.00 89.12 115 CYS A C 1
ATOM 892 O O . CYS A 1 115 ? 9.944 2.367 -17.362 1.00 89.12 115 CYS A O 1
ATOM 894 N N . ALA A 1 116 ? 10.064 0.312 -16.459 1.00 89.69 116 ALA A N 1
ATOM 895 C CA . ALA A 1 116 ? 11.450 0.438 -16.018 1.00 89.69 116 ALA A CA 1
ATOM 896 C C . ALA A 1 116 ? 12.419 0.565 -17.202 1.00 89.69 116 ALA A C 1
ATOM 898 O O . ALA A 1 116 ? 13.269 1.456 -17.187 1.00 89.69 116 ALA A O 1
ATOM 899 N N . GLY A 1 117 ? 12.247 -0.274 -18.229 1.00 86.50 117 GLY A N 1
ATOM 900 C CA . GLY A 1 117 ? 13.049 -0.233 -19.452 1.00 86.50 117 GLY A CA 1
ATOM 901 C C . GLY A 1 117 ? 12.852 1.066 -20.232 1.00 86.50 117 GLY A C 1
ATOM 902 O O . GLY A 1 117 ? 13.824 1.757 -20.528 1.00 86.50 117 GLY A O 1
ATOM 903 N N . ALA A 1 118 ? 11.597 1.474 -20.445 1.00 86.00 118 ALA A N 1
ATOM 904 C CA . ALA A 1 118 ? 11.267 2.741 -21.098 1.00 86.00 118 ALA A CA 1
ATOM 905 C C . ALA A 1 118 ? 11.940 3.917 -20.384 1.00 86.00 118 ALA A C 1
ATOM 907 O O . ALA A 1 118 ? 12.623 4.736 -20.992 1.00 86.00 118 ALA A O 1
ATOM 908 N N . MET A 1 119 ? 11.835 3.949 -19.058 1.00 86.19 119 MET A N 1
ATOM 909 C CA . MET A 1 119 ? 12.426 5.003 -18.247 1.00 86.19 119 MET A CA 1
ATOM 910 C C . MET A 1 119 ? 13.960 4.984 -18.253 1.00 86.19 119 MET A C 1
ATOM 912 O O . MET A 1 119 ? 14.583 6.038 -18.163 1.00 86.19 119 MET A O 1
ATOM 916 N N . ALA A 1 120 ? 14.590 3.815 -18.391 1.00 84.56 120 ALA A N 1
ATOM 917 C CA . ALA A 1 120 ? 16.038 3.723 -18.559 1.00 84.56 120 ALA A CA 1
ATOM 918 C C . ALA A 1 120 ? 16.519 4.393 -19.851 1.00 84.56 120 ALA A C 1
ATOM 920 O O . ALA A 1 120 ? 17.590 4.994 -19.833 1.00 84.56 120 ALA A O 1
ATOM 921 N N . VAL A 1 121 ? 15.715 4.350 -20.917 1.00 81.31 121 VAL A N 1
ATOM 922 C CA . VAL A 1 121 ? 15.987 5.054 -22.177 1.00 81.31 121 VAL A CA 1
ATOM 923 C C . VAL A 1 121 ? 15.727 6.548 -22.039 1.00 81.31 121 VAL A C 1
ATOM 925 O O . VAL A 1 121 ? 16.576 7.354 -22.409 1.00 81.31 121 VAL A O 1
ATOM 928 N N . VAL A 1 122 ? 14.578 6.941 -21.481 1.00 82.00 122 VAL A N 1
ATOM 929 C CA . VAL A 1 122 ? 14.218 8.364 -21.435 1.00 82.00 122 VAL A CA 1
ATOM 930 C C . VAL A 1 122 ? 15.163 9.173 -20.537 1.00 82.00 122 VAL A C 1
ATOM 932 O O . VAL A 1 122 ? 15.531 10.300 -20.868 1.00 82.00 122 VAL A O 1
ATOM 935 N N . LEU A 1 123 ? 15.653 8.577 -19.448 1.00 82.25 123 LEU A N 1
ATOM 936 C CA . LEU A 1 123 ? 16.623 9.217 -18.552 1.00 82.25 123 LEU A CA 1
ATOM 937 C C . LEU A 1 123 ? 18.030 9.400 -19.154 1.00 82.25 123 LEU A C 1
ATOM 939 O O . LEU A 1 123 ? 18.914 9.911 -18.470 1.00 82.25 123 LEU A O 1
ATOM 943 N N . LEU A 1 124 ? 18.259 8.985 -20.404 1.00 77.94 124 LEU A N 1
ATOM 944 C CA . LEU A 1 124 ? 19.473 9.327 -21.158 1.00 77.94 124 LEU A CA 1
ATOM 945 C C . LEU A 1 124 ? 19.394 10.717 -21.790 1.00 77.94 124 LEU A C 1
ATOM 947 O O . LEU A 1 124 ? 20.424 11.295 -22.126 1.00 77.94 124 LEU A O 1
ATOM 951 N N . THR A 1 125 ? 18.179 11.224 -21.982 1.00 76.88 125 THR A N 1
ATOM 952 C CA . THR A 1 125 ? 17.921 12.522 -22.612 1.00 76.88 125 THR A CA 1
ATOM 953 C C . THR A 1 125 ? 17.453 13.546 -21.583 1.00 76.88 125 THR A C 1
ATOM 955 O O . THR A 1 125 ? 17.823 14.711 -21.681 1.00 76.88 125 THR A O 1
ATOM 958 N N . TYR A 1 126 ? 16.686 13.113 -20.579 1.00 80.81 126 TYR A N 1
ATOM 959 C CA . TYR A 1 126 ? 16.078 13.994 -19.582 1.00 80.81 126 TYR A CA 1
ATOM 960 C C . TYR A 1 126 ? 16.608 13.719 -18.181 1.00 80.81 126 TYR A C 1
ATOM 962 O O . TYR A 1 126 ? 16.831 12.572 -17.780 1.00 80.81 126 TYR A O 1
ATOM 970 N N . SER A 1 127 ? 16.740 14.776 -17.385 1.00 78.12 127 SER A N 1
ATOM 971 C CA . SER A 1 127 ? 17.011 14.640 -15.962 1.00 78.12 127 SER A CA 1
ATOM 972 C C . SER A 1 127 ? 15.804 14.018 -15.246 1.00 78.12 127 SER A C 1
ATOM 974 O O . SER A 1 127 ? 14.657 14.316 -15.593 1.00 78.12 127 SER A O 1
ATOM 976 N N . PRO A 1 128 ? 16.006 13.213 -14.182 1.00 80.56 128 PRO A N 1
ATOM 977 C CA . PRO A 1 128 ? 14.897 12.637 -13.431 1.00 80.56 128 PRO A CA 1
ATOM 978 C C . PRO A 1 128 ? 13.859 13.662 -12.972 1.00 80.56 128 PRO A C 1
ATOM 980 O O . PRO A 1 128 ? 12.679 13.346 -12.959 1.00 80.56 128 PRO A O 1
ATOM 983 N N . TRP A 1 129 ? 14.260 14.880 -12.599 1.00 73.00 129 TRP A N 1
ATOM 984 C CA . TRP A 1 129 ? 13.309 15.886 -12.118 1.00 73.00 129 TRP A CA 1
ATOM 985 C C . TRP A 1 129 ? 12.416 16.460 -13.229 1.00 73.00 129 TRP A C 1
ATOM 987 O O . TRP A 1 129 ? 11.271 16.791 -12.940 1.00 73.00 129 TRP A O 1
ATOM 997 N N . GLU A 1 130 ? 12.898 16.520 -14.473 1.00 74.19 130 GLU A N 1
ATOM 998 C CA . GLU A 1 130 ? 12.166 17.081 -15.620 1.00 74.19 130 GLU A CA 1
ATOM 999 C C . GLU A 1 130 ? 11.020 16.168 -16.046 1.00 74.19 130 GLU A C 1
ATOM 1001 O O . GLU A 1 130 ? 9.939 16.628 -16.406 1.00 74.19 130 GLU A O 1
ATOM 1006 N N . ILE A 1 131 ? 11.234 14.852 -15.968 1.00 75.94 131 ILE A N 1
ATOM 1007 C CA . ILE A 1 131 ? 10.269 13.888 -16.495 1.00 75.94 131 ILE A CA 1
ATOM 1008 C C . ILE A 1 131 ? 9.256 13.386 -15.470 1.00 75.94 131 ILE A C 1
ATOM 1010 O O . ILE A 1 131 ? 8.224 12.815 -15.821 1.00 75.94 131 ILE A O 1
ATOM 1014 N N . VAL A 1 132 ? 9.531 13.578 -14.183 1.00 71.81 132 VAL A N 1
ATOM 1015 C CA . VAL A 1 132 ? 8.696 13.024 -13.116 1.00 71.81 132 VAL A CA 1
ATOM 1016 C C . VAL A 1 132 ? 7.261 13.534 -13.202 1.00 71.81 132 VAL A C 1
ATOM 1018 O O . VAL A 1 132 ? 6.344 12.725 -13.081 1.00 71.81 132 VAL A O 1
ATOM 1021 N N . GLU A 1 133 ? 7.044 14.820 -13.484 1.00 70.81 133 GLU A N 1
ATOM 1022 C CA . GLU A 1 133 ? 5.695 15.376 -13.667 1.00 70.81 133 GLU A CA 1
ATOM 1023 C C . GLU A 1 133 ? 4.974 14.765 -14.877 1.00 70.81 133 GLU A C 1
ATOM 1025 O O . GLU A 1 133 ? 3.830 14.329 -14.753 1.00 70.81 133 GLU A O 1
ATOM 1030 N N . ALA A 1 134 ? 5.660 14.611 -16.013 1.00 70.44 134 ALA A N 1
ATOM 1031 C CA . ALA A 1 134 ? 5.092 13.968 -17.199 1.00 70.44 134 ALA A CA 1
ATOM 1032 C C . ALA A 1 134 ? 4.713 12.497 -16.938 1.00 70.44 134 ALA A C 1
ATOM 1034 O O . ALA A 1 134 ? 3.643 12.036 -17.339 1.00 70.44 134 ALA A O 1
ATOM 1035 N N . VAL A 1 135 ? 5.549 11.763 -16.197 1.00 71.94 135 VAL A N 1
ATOM 1036 C CA . VAL A 1 135 ? 5.273 10.383 -15.759 1.00 71.94 135 VAL A CA 1
ATOM 1037 C C . VAL A 1 135 ? 4.058 10.330 -14.838 1.00 71.94 135 VAL A C 1
ATOM 1039 O O . VAL A 1 135 ? 3.217 9.433 -14.965 1.00 71.94 135 VAL A O 1
ATOM 1042 N N . TYR A 1 136 ? 3.953 11.278 -13.905 1.00 71.62 136 TYR A N 1
ATOM 1043 C CA . TYR A 1 136 ? 2.800 11.394 -13.019 1.00 71.62 136 TYR A CA 1
ATOM 1044 C C . TYR A 1 136 ? 1.510 11.615 -13.794 1.00 71.62 136 TYR A C 1
ATOM 1046 O O . TYR A 1 136 ? 0.528 10.927 -13.515 1.00 71.62 136 TYR A O 1
ATOM 1054 N N . GLU A 1 137 ? 1.512 12.524 -14.763 1.00 68.12 137 GLU A N 1
ATOM 1055 C CA . GLU A 1 137 ? 0.336 12.803 -15.584 1.00 68.12 137 GLU A CA 1
ATOM 1056 C C . GLU A 1 137 ? -0.033 11.607 -16.466 1.00 68.12 137 GLU A C 1
ATOM 1058 O O . GLU A 1 137 ? -1.190 11.174 -16.489 1.00 68.12 137 GLU A O 1
ATOM 1063 N N . ALA A 1 138 ? 0.954 10.981 -17.113 1.00 66.12 138 ALA A N 1
ATOM 1064 C CA . ALA A 1 138 ? 0.725 9.831 -17.981 1.00 66.12 138 ALA A CA 1
ATOM 1065 C C . ALA A 1 138 ? 0.123 8.639 -17.217 1.00 66.12 138 ALA A C 1
ATOM 1067 O O . ALA A 1 138 ? -0.839 8.010 -17.678 1.00 66.12 138 ALA A O 1
ATOM 1068 N N . LEU A 1 139 ? 0.672 8.333 -16.038 1.00 67.81 139 LEU A N 1
ATOM 1069 C CA . LEU A 1 139 ? 0.361 7.108 -15.301 1.00 67.81 139 LEU A CA 1
ATOM 1070 C C . LEU A 1 139 ? -0.655 7.313 -14.170 1.00 67.81 139 LEU A C 1
ATOM 1072 O O . LEU A 1 139 ? -1.251 6.346 -13.693 1.00 67.81 139 LEU A O 1
ATOM 1076 N N . ARG A 1 140 ? -0.863 8.556 -13.718 1.00 69.06 140 ARG A N 1
ATOM 1077 C CA . ARG A 1 140 ? -1.741 8.948 -12.596 1.00 69.06 140 ARG A CA 1
ATOM 1078 C C . ARG A 1 140 ? -1.530 8.137 -11.319 1.00 69.06 140 ARG A C 1
ATOM 1080 O O . ARG A 1 140 ? -2.433 7.985 -10.494 1.00 69.06 140 ARG A O 1
ATOM 1087 N N . ILE A 1 141 ? -0.328 7.603 -11.132 1.00 66.25 141 ILE A N 1
ATOM 1088 C CA . ILE A 1 141 ? 0.045 6.895 -9.915 1.00 66.25 141 ILE A CA 1
ATOM 1089 C C . ILE A 1 141 ? 0.805 7.867 -9.036 1.00 66.25 141 ILE A C 1
ATOM 1091 O O . ILE A 1 141 ? 1.756 8.480 -9.509 1.00 66.25 141 ILE A O 1
ATOM 1095 N N . PRO A 1 142 ? 0.464 7.973 -7.743 1.00 61.75 142 PRO A N 1
ATOM 1096 C CA . PRO A 1 142 ? 1.300 8.676 -6.789 1.00 61.75 142 PRO A CA 1
ATOM 1097 C C . PRO A 1 142 ? 2.623 7.906 -6.616 1.00 61.75 142 PRO A C 1
ATOM 1099 O O . PRO A 1 142 ? 2.748 7.059 -5.729 1.00 61.75 142 PRO A O 1
ATOM 1102 N N . PHE A 1 143 ? 3.565 8.162 -7.523 1.00 64.56 143 PHE A N 1
ATOM 1103 C CA . PHE A 1 143 ? 4.966 7.769 -7.521 1.00 64.56 143 PHE A CA 1
ATOM 1104 C C . PHE A 1 143 ? 5.760 8.553 -6.460 1.00 64.56 143 PHE A C 1
ATOM 1106 O O . PHE A 1 143 ? 5.188 9.296 -5.654 1.00 64.56 143 PHE A O 1
ATOM 1113 N N . LEU A 1 144 ? 7.081 8.401 -6.454 1.00 60.88 144 LEU A N 1
ATOM 1114 C CA . LEU A 1 144 ? 7.997 9.199 -5.648 1.00 60.88 144 LEU A CA 1
ATOM 1115 C C . LEU A 1 144 ? 8.295 10.549 -6.315 1.00 60.88 144 LEU A C 1
ATOM 1117 O O . LEU A 1 144 ? 8.807 10.563 -7.425 1.00 60.88 144 LEU A O 1
ATOM 1121 N N . HIS A 1 145 ? 8.012 11.662 -5.637 1.00 59.59 145 HIS A N 1
ATOM 1122 C CA . HIS A 1 145 ? 8.331 13.004 -6.123 1.00 59.59 145 HIS A CA 1
ATOM 1123 C C . HIS A 1 145 ? 9.567 13.550 -5.407 1.00 59.59 145 HIS A C 1
ATOM 1125 O O . HIS A 1 145 ? 9.826 13.233 -4.235 1.00 59.59 145 HIS A O 1
ATOM 1131 N N . VAL A 1 146 ? 10.309 14.402 -6.117 1.00 50.19 146 VAL A N 1
ATOM 1132 C CA . VAL A 1 146 ? 11.360 15.244 -5.536 1.00 50.19 146 VAL A CA 1
ATOM 1133 C C . VAL A 1 146 ? 10.732 16.092 -4.416 1.00 50.19 146 VAL A C 1
ATOM 1135 O O . VAL A 1 146 ? 9.573 16.502 -4.501 1.00 50.19 146 VAL A O 1
ATOM 1138 N N . GLY A 1 147 ? 11.442 16.263 -3.298 1.00 53.94 147 GLY A N 1
ATOM 1139 C CA . GLY A 1 147 ? 10.942 16.982 -2.115 1.00 53.94 147 GLY A CA 1
ATOM 1140 C C . GLY A 1 147 ? 10.366 16.095 -1.003 1.00 53.94 147 GLY A C 1
ATOM 1141 O O . GLY A 1 147 ? 10.124 16.575 0.105 1.00 53.94 147 GLY A O 1
ATOM 1142 N N . MET A 1 148 ? 10.213 14.783 -1.227 1.00 67.19 148 MET A N 1
ATOM 1143 C CA . MET A 1 148 ? 10.071 13.850 -0.104 1.00 67.19 148 MET A CA 1
ATOM 1144 C C . MET A 1 148 ? 11.389 13.714 0.661 1.00 67.19 148 MET A C 1
ATOM 1146 O O . MET A 1 148 ? 12.464 13.611 0.070 1.00 67.19 148 MET A O 1
ATOM 1150 N N . ARG A 1 149 ? 11.305 13.663 1.997 1.00 62.56 149 ARG A N 1
ATOM 1151 C CA . ARG A 1 149 ? 12.475 13.500 2.870 1.00 62.56 149 ARG A CA 1
ATOM 1152 C C . ARG A 1 149 ? 13.281 12.262 2.448 1.00 62.56 149 ARG A C 1
ATOM 1154 O O . ARG A 1 149 ? 12.769 11.145 2.508 1.00 62.56 149 ARG A O 1
ATOM 1161 N N . GLY A 1 150 ? 14.537 12.475 2.055 1.00 68.88 150 GLY A N 1
ATOM 1162 C CA . GLY A 1 150 ? 15.462 11.413 1.646 1.00 68.88 150 GLY A CA 1
ATOM 1163 C C . GLY A 1 150 ? 15.363 10.972 0.179 1.00 68.88 150 GLY A C 1
ATOM 1164 O O . GLY A 1 150 ? 15.820 9.875 -0.137 1.00 68.88 150 GLY A O 1
ATOM 1165 N N . VAL A 1 151 ? 14.763 11.776 -0.708 1.00 77.56 151 VAL A N 1
ATOM 1166 C CA . VAL A 1 151 ? 14.746 11.529 -2.162 1.00 77.56 151 VAL A CA 1
ATOM 1167 C C . VAL A 1 151 ? 15.606 12.580 -2.867 1.00 77.56 151 VAL A C 1
ATOM 1169 O O . VAL A 1 151 ? 15.209 13.737 -2.971 1.00 77.56 151 VAL A O 1
ATOM 1172 N N . THR A 1 152 ? 16.783 12.170 -3.341 1.00 81.94 152 THR A N 1
ATOM 1173 C CA . THR A 1 152 ? 17.648 12.954 -4.243 1.00 81.94 152 THR A CA 1
ATOM 1174 C C . THR A 1 152 ? 17.306 12.667 -5.709 1.00 81.94 152 THR A C 1
ATOM 1176 O O . THR A 1 152 ? 16.724 11.618 -5.999 1.00 81.94 152 THR A O 1
ATOM 1179 N N . THR A 1 153 ? 17.712 13.539 -6.639 1.00 77.25 153 THR A N 1
ATOM 1180 C CA . THR A 1 153 ? 17.553 13.340 -8.096 1.00 77.25 153 THR A CA 1
ATOM 1181 C C . THR A 1 153 ? 18.154 12.014 -8.563 1.00 77.25 153 THR A C 1
ATOM 1183 O O . THR A 1 153 ? 17.505 11.249 -9.271 1.00 77.25 153 THR A O 1
ATOM 1186 N N . GLU A 1 154 ? 19.355 11.688 -8.086 1.00 78.88 154 GLU A N 1
ATOM 1187 C CA . GLU A 1 154 ? 20.032 10.421 -8.377 1.00 78.88 154 GLU A CA 1
ATOM 1188 C C . GLU A 1 154 ? 19.222 9.218 -7.868 1.00 78.88 154 GLU A C 1
ATOM 1190 O O . GLU A 1 154 ? 18.904 8.294 -8.621 1.00 78.88 154 GLU A O 1
ATOM 1195 N N . SER A 1 155 ? 18.795 9.257 -6.599 1.00 82.31 155 SER A N 1
ATOM 1196 C CA . SER A 1 155 ? 17.983 8.185 -6.014 1.00 82.31 155 SER A CA 1
ATOM 1197 C C . SER A 1 155 ? 16.652 8.001 -6.747 1.00 82.31 155 SER A C 1
ATOM 1199 O O . SER A 1 155 ? 16.146 6.882 -6.839 1.00 82.31 155 SER A O 1
ATOM 1201 N N . LEU A 1 156 ? 16.090 9.088 -7.283 1.00 82.50 156 LEU A N 1
ATOM 1202 C CA . LEU A 1 156 ? 14.865 9.068 -8.067 1.00 82.50 156 LEU A CA 1
ATOM 1203 C C . LEU A 1 156 ? 15.098 8.412 -9.427 1.00 82.50 156 LEU A C 1
ATOM 1205 O O . LEU A 1 156 ? 14.354 7.499 -9.772 1.00 82.50 156 LEU A O 1
ATOM 1209 N N . GLY A 1 157 ? 16.176 8.773 -10.127 1.00 82.88 157 GLY A N 1
ATOM 1210 C CA . GLY A 1 157 ? 16.584 8.125 -11.376 1.00 82.88 157 GLY A CA 1
ATOM 1211 C C . GLY A 1 157 ? 16.826 6.619 -11.220 1.00 82.88 157 GLY A C 1
ATOM 1212 O O . GLY A 1 157 ? 16.406 5.828 -12.061 1.00 82.88 157 GLY A O 1
ATOM 1213 N N . HIS A 1 158 ? 17.439 6.171 -10.119 1.00 86.25 158 HIS A N 1
ATOM 1214 C CA . HIS A 1 158 ? 17.585 4.731 -9.851 1.00 86.25 158 HIS A CA 1
ATOM 1215 C C . HIS A 1 158 ? 16.247 4.024 -9.632 1.00 86.25 158 HIS A C 1
ATOM 1217 O O . HIS A 1 158 ? 16.036 2.929 -10.142 1.00 86.25 158 HIS A O 1
ATOM 1223 N N . ARG A 1 159 ? 15.329 4.646 -8.893 1.00 86.50 159 ARG A N 1
ATOM 1224 C CA . ARG A 1 159 ? 14.007 4.073 -8.604 1.00 86.50 159 ARG A CA 1
ATOM 1225 C C . ARG A 1 159 ? 13.093 4.049 -9.825 1.00 86.50 159 ARG A C 1
ATOM 1227 O O . ARG A 1 159 ? 12.282 3.141 -9.958 1.00 86.50 159 ARG A O 1
ATOM 1234 N N . LEU A 1 160 ? 13.240 5.032 -10.703 1.00 85.88 160 LEU A N 1
ATOM 1235 C CA . LEU A 1 160 ? 12.559 5.124 -11.988 1.00 85.88 160 LEU A CA 1
ATOM 1236 C C . LEU A 1 160 ? 13.013 4.034 -12.974 1.00 85.88 160 LEU A C 1
ATOM 1238 O O . LEU A 1 160 ? 12.211 3.585 -13.782 1.00 85.88 160 LEU A O 1
ATOM 1242 N N . ARG A 1 161 ? 14.250 3.543 -12.858 1.00 87.44 161 ARG A N 1
ATOM 1243 C CA . ARG A 1 161 ? 14.783 2.420 -13.658 1.00 87.44 161 ARG A CA 1
ATOM 1244 C C . ARG A 1 161 ? 14.575 1.047 -13.014 1.00 87.44 161 ARG A C 1
ATOM 1246 O O . ARG A 1 161 ? 14.929 0.029 -13.593 1.00 87.44 161 ARG A O 1
ATOM 1253 N N . ASP A 1 162 ? 14.024 0.994 -11.804 1.00 89.31 162 ASP A N 1
ATOM 1254 C CA . ASP A 1 162 ? 13.878 -0.248 -11.046 1.00 89.31 162 ASP A CA 1
ATOM 1255 C C . ASP A 1 162 ? 12.470 -0.845 -11.190 1.00 89.31 162 ASP A C 1
ATOM 1257 O O . ASP A 1 162 ? 11.490 -0.329 -10.641 1.00 89.31 162 ASP A O 1
ATOM 1261 N N . GLU A 1 163 ? 12.378 -2.006 -11.848 1.00 93.44 163 GLU A N 1
ATOM 1262 C CA . GLU A 1 163 ? 11.141 -2.793 -11.981 1.00 93.44 163 GLU A CA 1
ATOM 1263 C C . GLU A 1 163 ? 10.462 -3.027 -10.620 1.00 93.44 163 GLU A C 1
ATOM 1265 O O . GLU A 1 163 ? 9.232 -2.965 -10.504 1.00 93.44 163 GLU A O 1
ATOM 1270 N N . LYS A 1 164 ? 11.233 -3.288 -9.553 1.00 91.94 164 LYS A N 1
ATOM 1271 C CA . LYS A 1 164 ? 10.657 -3.600 -8.233 1.00 91.94 164 LYS A CA 1
ATOM 1272 C C . LYS A 1 164 ? 9.904 -2.401 -7.668 1.00 91.94 164 LYS A C 1
ATOM 1274 O O . LYS A 1 164 ? 8.840 -2.577 -7.058 1.00 91.94 164 LYS A O 1
ATOM 1279 N N . THR A 1 165 ? 10.422 -1.197 -7.893 1.00 89.31 165 THR A N 1
ATOM 1280 C CA . THR A 1 165 ? 9.767 0.051 -7.513 1.00 89.31 165 THR A CA 1
ATOM 1281 C C . THR A 1 165 ? 8.451 0.218 -8.264 1.00 89.31 165 THR A C 1
ATOM 1283 O O . THR A 1 165 ? 7.418 0.402 -7.610 1.00 89.31 165 THR A O 1
ATOM 1286 N N . TRP A 1 166 ? 8.441 0.078 -9.590 1.00 90.31 166 TRP A N 1
ATOM 1287 C CA . TRP A 1 166 ? 7.218 0.143 -10.402 1.00 90.31 166 TRP A CA 1
ATOM 1288 C C . TRP A 1 166 ? 6.164 -0.863 -9.949 1.00 90.31 166 TRP A C 1
ATOM 1290 O O . TRP A 1 166 ? 5.046 -0.498 -9.578 1.00 90.31 166 TRP A O 1
ATOM 1300 N N . ARG A 1 167 ? 6.562 -2.131 -9.843 1.00 92.19 167 ARG A N 1
ATOM 1301 C CA . ARG A 1 167 ? 5.714 -3.247 -9.412 1.00 92.19 167 ARG A CA 1
ATOM 1302 C C . ARG A 1 167 ? 5.074 -2.992 -8.049 1.00 92.19 167 ARG A C 1
ATOM 1304 O O . ARG A 1 167 ? 3.896 -3.294 -7.849 1.00 92.19 167 ARG A O 1
ATOM 1311 N N . ARG A 1 168 ? 5.814 -2.417 -7.094 1.00 89.69 168 ARG A N 1
ATOM 1312 C CA . ARG A 1 168 ? 5.276 -2.052 -5.771 1.00 89.69 168 ARG A CA 1
ATOM 1313 C C . ARG A 1 168 ? 4.187 -0.982 -5.877 1.00 89.69 168 ARG A C 1
ATOM 1315 O O . ARG A 1 168 ? 3.170 -1.095 -5.187 1.00 89.69 168 ARG A O 1
ATOM 1322 N N . HIS A 1 169 ? 4.397 0.037 -6.707 1.00 88.44 169 HIS A N 1
ATOM 1323 C CA . HIS A 1 169 ? 3.436 1.124 -6.890 1.00 88.44 169 HIS A CA 1
ATOM 1324 C C . HIS A 1 169 ? 2.186 0.651 -7.638 1.00 88.44 169 HIS A C 1
ATOM 1326 O O . HIS A 1 169 ? 1.084 0.864 -7.132 1.00 88.44 169 HIS A O 1
ATOM 1332 N N . PHE A 1 170 ? 2.344 -0.079 -8.746 1.00 91.25 170 PHE A N 1
ATOM 1333 C CA . PHE A 1 170 ? 1.232 -0.655 -9.511 1.00 91.25 170 PHE A CA 1
ATOM 1334 C C . PHE A 1 170 ? 0.372 -1.585 -8.666 1.00 91.25 170 PHE A C 1
ATOM 1336 O O . PHE A 1 170 ? -0.837 -1.395 -8.588 1.00 91.25 170 PHE A O 1
ATOM 1343 N N . ARG A 1 171 ? 0.974 -2.520 -7.921 1.00 90.94 171 ARG A N 1
ATOM 1344 C CA . ARG A 1 171 ? 0.216 -3.401 -7.015 1.00 90.94 171 ARG A CA 1
ATOM 1345 C C . ARG A 1 171 ? -0.608 -2.636 -5.998 1.00 90.94 171 ARG A C 1
ATOM 1347 O O . ARG A 1 171 ? -1.742 -3.012 -5.712 1.00 90.94 171 ARG A O 1
ATOM 1354 N N . LYS A 1 172 ? -0.018 -1.597 -5.407 1.00 88.69 172 LYS A N 1
ATOM 1355 C CA . LYS A 1 172 ? -0.694 -0.785 -4.398 1.00 88.69 172 LYS A CA 1
ATOM 1356 C C . LYS A 1 172 ? -1.854 -0.014 -5.022 1.00 88.69 172 LYS A C 1
ATOM 1358 O O . LYS A 1 172 ? -2.945 -0.046 -4.463 1.00 88.69 172 LYS A O 1
ATOM 1363 N N . ALA A 1 173 ? -1.617 0.659 -6.145 1.00 89.31 173 ALA A N 1
ATOM 1364 C CA . ALA A 1 173 ? -2.627 1.455 -6.830 1.00 89.31 173 ALA A CA 1
ATOM 1365 C C . ALA A 1 173 ? -3.775 0.579 -7.355 1.00 89.31 173 ALA A C 1
ATOM 1367 O O . ALA A 1 173 ? -4.935 0.887 -7.097 1.00 89.31 173 ALA A O 1
ATOM 1368 N N . HIS A 1 174 ? -3.453 -0.561 -7.975 1.00 91.56 174 HIS A N 1
ATOM 1369 C CA . HIS A 1 174 ? -4.432 -1.535 -8.462 1.00 91.56 174 HIS A CA 1
ATOM 1370 C C . HIS A 1 174 ? -5.297 -2.064 -7.322 1.00 91.56 174 HIS A C 1
ATOM 1372 O O . HIS A 1 174 ? -6.513 -1.917 -7.353 1.00 91.56 174 HIS A O 1
ATOM 1378 N N . ALA A 1 175 ? -4.679 -2.568 -6.248 1.00 90.81 175 ALA A N 1
ATOM 1379 C CA . ALA A 1 175 ? -5.420 -3.082 -5.099 1.00 90.81 175 ALA A CA 1
ATOM 1380 C C . ALA A 1 175 ? -6.331 -2.021 -4.455 1.00 90.81 175 ALA A C 1
ATOM 1382 O O . ALA A 1 175 ? -7.429 -2.345 -4.011 1.00 90.81 175 ALA A O 1
ATOM 1383 N N . GLN A 1 176 ? -5.892 -0.758 -4.405 1.00 90.31 176 GLN A N 1
ATOM 1384 C CA . GLN A 1 176 ? -6.706 0.346 -3.893 1.00 90.31 176 GLN A CA 1
ATOM 1385 C C . GLN A 1 176 ? -7.894 0.662 -4.808 1.00 90.31 176 GLN A C 1
ATOM 1387 O O . GLN A 1 176 ? -8.992 0.877 -4.300 1.00 90.31 176 GLN A O 1
ATOM 1392 N N . ALA A 1 177 ? -7.689 0.671 -6.125 1.00 90.94 177 ALA A N 1
ATOM 1393 C CA . ALA A 1 177 ? -8.739 0.945 -7.100 1.00 90.94 177 ALA A CA 1
ATOM 1394 C C . ALA A 1 177 ? -9.791 -0.170 -7.149 1.00 90.94 177 ALA A C 1
ATOM 1396 O O . ALA A 1 177 ? -10.983 0.126 -7.084 1.00 90.94 177 ALA A O 1
ATOM 1397 N N . VAL A 1 178 ? -9.359 -1.436 -7.169 1.00 92.94 178 VAL A N 1
ATOM 1398 C CA . VAL A 1 178 ? -10.249 -2.606 -7.102 1.00 92.94 178 VAL A CA 1
ATOM 1399 C C . VAL A 1 178 ? -11.107 -2.555 -5.841 1.00 92.94 178 VAL A C 1
ATOM 1401 O O . VAL A 1 178 ? -12.330 -2.649 -5.905 1.00 92.94 178 VAL A O 1
ATOM 1404 N N . GLU A 1 179 ? -10.488 -2.340 -4.677 1.00 93.69 179 GLU A N 1
ATOM 1405 C CA . GLU A 1 179 ? -11.231 -2.270 -3.418 1.00 93.69 179 GLU A CA 1
ATOM 1406 C C . GLU A 1 179 ? -12.231 -1.109 -3.404 1.00 93.69 179 GLU A C 1
ATOM 1408 O O . GLU A 1 179 ? -13.346 -1.250 -2.898 1.00 93.69 179 GLU A O 1
ATOM 1413 N N . HIS A 1 180 ? -11.849 0.034 -3.976 1.00 92.38 180 HIS A N 1
ATOM 1414 C CA . HIS A 1 180 ? -12.723 1.192 -4.066 1.00 92.38 180 HIS A CA 1
ATOM 1415 C C . HIS A 1 180 ? -13.936 0.934 -4.969 1.00 92.38 180 HIS A C 1
ATOM 1417 O O . HIS A 1 180 ? -15.058 1.225 -4.557 1.00 92.38 180 HIS A O 1
ATOM 1423 N N . ARG A 1 181 ? -13.745 0.302 -6.135 1.00 93.38 181 ARG A N 1
ATOM 1424 C CA . ARG A 1 181 ? -14.849 -0.109 -7.020 1.00 93.38 181 ARG A CA 1
ATOM 1425 C C . ARG A 1 181 ? -15.785 -1.112 -6.361 1.00 93.38 181 ARG A C 1
ATOM 1427 O O . ARG A 1 181 ? -16.997 -0.941 -6.411 1.00 93.38 181 ARG A O 1
ATOM 1434 N N . LEU A 1 182 ? -15.244 -2.131 -5.694 1.00 94.06 182 LEU A N 1
ATOM 1435 C CA . LEU A 1 182 ? -16.061 -3.130 -4.995 1.00 94.06 182 LEU A CA 1
ATOM 1436 C C . LEU A 1 182 ? -16.824 -2.516 -3.815 1.00 94.06 182 LEU A C 1
ATOM 1438 O O . LEU A 1 182 ? -17.956 -2.907 -3.524 1.00 94.06 182 LEU A O 1
ATOM 1442 N N . THR A 1 183 ? -16.227 -1.528 -3.151 1.00 93.00 183 THR A N 1
ATOM 1443 C CA . THR A 1 183 ? -16.899 -0.726 -2.127 1.00 93.00 183 THR A CA 1
ATOM 1444 C C . THR A 1 183 ? -18.062 0.068 -2.721 1.00 93.00 183 THR A C 1
ATOM 1446 O O . THR A 1 183 ? -19.162 0.019 -2.173 1.00 93.00 183 THR A O 1
ATOM 1449 N N . ASP A 1 184 ? -17.842 0.739 -3.853 1.00 93.19 184 ASP A N 1
ATOM 1450 C CA . ASP A 1 184 ? -18.871 1.502 -4.566 1.00 93.19 184 ASP A CA 1
ATOM 1451 C C . ASP A 1 184 ? -20.018 0.618 -5.073 1.00 93.19 184 ASP A C 1
ATOM 1453 O O . ASP A 1 184 ? -21.191 0.935 -4.898 1.00 93.19 184 ASP A O 1
ATOM 1457 N N . ALA A 1 185 ? -19.691 -0.579 -5.562 1.00 93.00 185 ALA A N 1
ATOM 1458 C CA . ALA A 1 185 ? -20.661 -1.609 -5.935 1.00 93.00 185 ALA A CA 1
ATOM 1459 C C . ALA A 1 185 ? -21.411 -2.226 -4.730 1.00 93.00 185 ALA A C 1
ATOM 1461 O O . ALA A 1 185 ? -22.179 -3.181 -4.880 1.00 93.00 185 ALA A O 1
ATOM 1462 N N . GLY A 1 186 ? -21.167 -1.746 -3.505 1.00 92.12 186 GLY A N 1
ATOM 1463 C CA . GLY A 1 186 ? -21.821 -2.234 -2.296 1.00 92.12 186 GLY A CA 1
ATOM 1464 C C . GLY A 1 186 ? -21.424 -3.664 -1.919 1.00 92.12 186 GLY A C 1
ATOM 1465 O O . GLY A 1 186 ? -22.204 -4.382 -1.291 1.00 92.12 186 GLY A O 1
ATOM 1466 N N . ARG A 1 187 ? -20.237 -4.143 -2.301 1.00 93.50 187 ARG A N 1
ATOM 1467 C CA . ARG A 1 187 ? -19.721 -5.428 -1.790 1.00 93.50 187 ARG A CA 1
ATOM 1468 C C . ARG A 1 187 ? -19.251 -5.280 -0.346 1.00 93.50 187 ARG A C 1
ATOM 1470 O O . ARG A 1 187 ? -19.572 -6.119 0.498 1.00 93.50 187 ARG A O 1
ATOM 1477 N N . VAL A 1 188 ? -18.588 -4.159 -0.055 1.00 92.06 188 VAL A N 1
ATOM 1478 C CA . VAL A 1 188 ? -17.994 -3.867 1.254 1.00 92.06 188 VAL A CA 1
ATOM 1479 C C . VAL A 1 188 ? -19.006 -3.190 2.183 1.00 92.06 188 VAL A C 1
ATOM 1481 O O . VAL A 1 188 ? -19.080 -1.965 2.292 1.00 92.06 188 VAL A O 1
ATOM 1484 N N . MET A 1 189 ? -19.835 -3.996 2.848 1.00 89.75 189 MET A N 1
ATOM 1485 C CA . MET A 1 189 ? -20.812 -3.528 3.833 1.00 89.75 189 MET A CA 1
ATOM 1486 C C . MET A 1 189 ? -21.160 -4.605 4.867 1.00 89.75 189 MET A C 1
ATOM 1488 O O . MET A 1 189 ? -20.954 -5.804 4.660 1.00 89.75 189 MET A O 1
ATOM 1492 N N . ARG A 1 190 ? -21.742 -4.186 5.997 1.00 86.31 190 ARG A N 1
ATOM 1493 C CA . ARG A 1 190 ? -22.275 -5.121 6.997 1.00 86.31 190 ARG A CA 1
ATOM 1494 C C . ARG A 1 190 ? -23.368 -5.995 6.368 1.00 86.31 190 ARG A C 1
ATOM 1496 O O . ARG A 1 190 ? -24.225 -5.493 5.654 1.00 86.31 190 ARG A O 1
ATOM 1503 N N . GLY A 1 191 ? -23.340 -7.294 6.659 1.00 86.00 191 GLY A N 1
ATOM 1504 C CA . GLY A 1 191 ? -24.254 -8.275 6.059 1.00 86.00 191 GLY A CA 1
ATOM 1505 C C . GLY A 1 191 ? -23.796 -8.810 4.697 1.00 86.00 191 GLY A C 1
ATOM 1506 O O . GLY A 1 191 ? -24.409 -9.739 4.188 1.00 86.00 191 GLY A O 1
ATOM 1507 N N . ARG A 1 192 ? -22.707 -8.267 4.135 1.00 90.00 192 ARG A N 1
ATOM 1508 C CA . ARG A 1 192 ? -21.982 -8.825 2.986 1.00 90.00 192 ARG A CA 1
ATOM 1509 C C . ARG A 1 192 ? -20.526 -9.052 3.384 1.00 90.00 192 ARG A C 1
ATOM 1511 O O . ARG A 1 192 ? -20.245 -9.945 4.177 1.00 90.00 192 ARG A O 1
ATOM 1518 N N . GLU A 1 193 ? -19.615 -8.209 2.907 1.00 91.56 193 GLU A N 1
ATOM 1519 C CA . GLU A 1 193 ? -18.189 -8.261 3.215 1.00 91.56 193 GLU A CA 1
ATOM 1520 C C . GLU A 1 193 ? -17.838 -7.077 4.137 1.00 91.56 193 GLU A C 1
ATOM 1522 O O . GLU A 1 193 ? -17.652 -5.961 3.663 1.00 91.56 193 GLU A O 1
ATOM 1527 N N . PRO A 1 194 ? -17.787 -7.247 5.474 1.00 84.19 194 PRO A N 1
ATOM 1528 C CA . PRO A 1 194 ? -17.926 -6.102 6.385 1.00 84.19 194 PRO A CA 1
ATOM 1529 C C . PRO A 1 194 ? -16.749 -5.121 6.436 1.00 84.19 194 PRO A C 1
ATOM 1531 O O . PRO A 1 194 ? -16.906 -4.027 6.972 1.00 84.19 194 PRO A O 1
ATOM 1534 N N . VAL A 1 195 ? -15.566 -5.524 5.971 1.00 84.62 195 VAL A N 1
ATOM 1535 C CA . VAL A 1 195 ? -14.316 -4.765 6.171 1.00 84.62 195 VAL A CA 1
ATOM 1536 C C . VAL A 1 195 ? -13.551 -4.571 4.873 1.00 84.62 195 VAL A C 1
ATOM 1538 O O . VAL A 1 195 ? -13.038 -3.487 4.624 1.00 84.62 195 VAL A O 1
ATOM 1541 N N . VAL A 1 196 ? -13.430 -5.636 4.090 1.00 91.00 196 VAL A N 1
ATOM 1542 C CA . VAL A 1 196 ? -12.648 -5.679 2.860 1.00 91.00 196 VAL A CA 1
ATOM 1543 C C . VAL A 1 196 ? -13.264 -6.723 1.942 1.00 91.00 196 VAL A C 1
ATOM 1545 O O . VAL A 1 196 ? -13.795 -7.731 2.432 1.00 91.00 196 VAL A O 1
ATOM 1548 N N . SER A 1 197 ? -13.177 -6.489 0.638 1.00 93.81 197 SER A N 1
ATOM 1549 C CA . SER A 1 197 ? -13.770 -7.381 -0.346 1.00 93.81 197 SER A CA 1
ATOM 1550 C C . SER A 1 197 ? -13.202 -8.805 -0.306 1.00 93.81 197 SER A C 1
ATOM 1552 O O . SER A 1 197 ? -12.043 -9.036 0.065 1.00 93.81 197 SER A O 1
ATOM 1554 N N . GLY A 1 198 ? -14.002 -9.789 -0.715 1.00 94.38 198 GLY A N 1
ATOM 1555 C CA . GLY A 1 198 ? -13.598 -11.193 -0.806 1.00 94.38 198 GLY A CA 1
ATOM 1556 C C . GLY A 1 198 ? -12.400 -11.397 -1.734 1.00 94.38 198 GLY A C 1
ATOM 1557 O O . GLY A 1 198 ? -11.475 -12.138 -1.390 1.00 94.38 198 GLY A O 1
ATOM 1558 N N . LEU A 1 199 ? -12.366 -10.660 -2.848 1.00 92.19 199 LEU A N 1
ATOM 1559 C CA . LEU A 1 199 ? -11.265 -10.656 -3.811 1.00 92.19 199 LEU A CA 1
ATOM 1560 C C . LEU A 1 199 ? -9.957 -10.157 -3.178 1.00 92.19 199 LEU A C 1
ATOM 1562 O O . LEU A 1 199 ? -8.937 -10.851 -3.222 1.00 92.19 199 LEU A O 1
ATOM 1566 N N . SER A 1 200 ? -9.989 -8.995 -2.519 1.00 92.00 200 SER A N 1
ATOM 1567 C CA . SER A 1 200 ? -8.827 -8.444 -1.810 1.00 92.00 200 SER A CA 1
ATOM 1568 C C . SER A 1 200 ? -8.357 -9.355 -0.676 1.00 92.00 200 SER A C 1
ATOM 1570 O O . SER A 1 200 ? -7.149 -9.523 -0.477 1.00 92.00 200 SER A O 1
ATOM 1572 N N . ARG A 1 201 ? -9.289 -9.999 0.041 1.00 93.38 201 ARG A N 1
ATOM 1573 C CA . ARG A 1 201 ? -8.974 -10.995 1.079 1.00 93.38 201 ARG A CA 1
ATOM 1574 C C . ARG A 1 201 ? -8.274 -12.220 0.501 1.00 93.38 201 ARG A C 1
ATOM 1576 O O . ARG A 1 201 ? -7.285 -12.658 1.082 1.00 93.38 201 ARG A O 1
ATOM 1583 N N . ALA A 1 202 ? -8.759 -12.768 -0.613 1.00 92.00 202 ALA A N 1
ATOM 1584 C CA . ALA A 1 202 ? -8.148 -13.922 -1.270 1.00 92.00 202 ALA A CA 1
ATOM 1585 C C . ALA A 1 202 ? -6.731 -13.596 -1.769 1.00 92.00 202 ALA A C 1
ATOM 1587 O O . ALA A 1 202 ? -5.781 -14.285 -1.396 1.00 92.00 202 ALA A O 1
ATOM 1588 N N . LYS A 1 203 ? -6.567 -12.473 -2.489 1.00 89.62 203 LYS A N 1
ATOM 1589 C CA . LYS A 1 203 ? -5.250 -11.963 -2.919 1.00 89.62 203 LYS A CA 1
ATOM 1590 C C . LYS A 1 203 ? -4.315 -11.728 -1.720 1.00 89.62 203 LYS A C 1
ATOM 1592 O O . LYS A 1 203 ? -3.121 -12.000 -1.794 1.00 89.62 203 LYS A O 1
ATOM 1597 N N . GLY A 1 204 ? -4.846 -11.234 -0.599 1.00 90.06 204 GLY A N 1
ATOM 1598 C CA . GLY A 1 204 ? -4.105 -11.046 0.650 1.00 90.06 204 GLY A CA 1
ATOM 1599 C C . GLY A 1 204 ? -3.606 -12.353 1.269 1.00 90.06 204 GLY A C 1
ATOM 1600 O O . GLY A 1 204 ? -2.425 -12.442 1.596 1.00 90.06 204 GLY A O 1
ATOM 1601 N N . ARG A 1 205 ? -4.476 -13.367 1.378 1.00 92.62 205 ARG A N 1
ATOM 1602 C CA . ARG A 1 205 ? -4.110 -14.693 1.902 1.00 92.62 205 ARG A CA 1
ATOM 1603 C C . ARG A 1 205 ? -3.018 -15.349 1.069 1.00 92.62 205 ARG A C 1
ATOM 1605 O O . ARG A 1 205 ? -2.051 -15.838 1.636 1.00 92.62 205 ARG A O 1
ATOM 1612 N N . GLU A 1 206 ? -3.131 -15.286 -0.255 1.00 91.06 206 GLU A N 1
ATOM 1613 C CA . GLU A 1 206 ? -2.121 -15.861 -1.146 1.00 91.06 206 GLU A CA 1
ATOM 1614 C C . GLU A 1 206 ? -0.758 -15.169 -0.996 1.00 91.06 206 GLU A C 1
ATOM 1616 O O . GLU A 1 206 ? 0.280 -15.827 -0.944 1.00 91.06 206 GLU A O 1
ATOM 1621 N N . ARG A 1 207 ? -0.740 -13.837 -0.843 1.00 88.12 207 ARG A N 1
ATOM 1622 C CA . ARG A 1 207 ? 0.504 -13.106 -0.549 1.00 88.12 207 ARG A CA 1
ATOM 1623 C C . ARG A 1 207 ? 1.115 -13.513 0.790 1.00 88.12 207 ARG A C 1
ATOM 1625 O O . ARG A 1 207 ? 2.333 -13.628 0.875 1.00 88.12 207 ARG A O 1
ATOM 1632 N N . TRP A 1 208 ? 0.296 -13.702 1.824 1.00 90.31 208 TRP A N 1
ATOM 1633 C CA . TRP A 1 208 ? 0.782 -14.159 3.127 1.00 90.31 208 TRP A CA 1
ATOM 1634 C C . TRP A 1 208 ? 1.338 -15.577 3.063 1.00 90.31 208 TRP A C 1
ATOM 1636 O O . TRP A 1 208 ? 2.417 -15.796 3.600 1.00 90.31 208 TRP A O 1
ATOM 1646 N N . ARG A 1 209 ? 0.670 -16.491 2.350 1.00 94.12 209 ARG A N 1
ATOM 1647 C CA . ARG A 1 209 ? 1.151 -17.861 2.125 1.00 94.12 209 ARG A CA 1
ATOM 1648 C C . ARG A 1 209 ? 2.534 -17.863 1.469 1.00 94.12 209 ARG A C 1
ATOM 1650 O O . ARG A 1 209 ? 3.483 -18.343 2.074 1.00 94.12 209 ARG A O 1
ATOM 1657 N N . ARG A 1 210 ? 2.681 -17.209 0.308 1.00 91.56 210 ARG A N 1
ATOM 1658 C CA . ARG A 1 210 ? 3.975 -17.112 -0.402 1.00 91.56 210 ARG A CA 1
ATOM 1659 C C . ARG A 1 210 ? 5.066 -16.455 0.439 1.00 91.56 210 ARG A C 1
ATOM 1661 O O . ARG A 1 210 ? 6.223 -16.848 0.379 1.00 91.56 210 ARG A O 1
ATOM 1668 N N . SER A 1 211 ? 4.708 -15.419 1.201 1.00 91.31 211 SER A N 1
ATOM 1669 C CA . SER A 1 211 ? 5.662 -14.758 2.090 1.00 91.31 211 SER A CA 1
ATOM 1670 C C . SER A 1 211 ? 6.106 -15.673 3.224 1.00 91.31 211 SER A C 1
ATOM 1672 O O . SER A 1 211 ? 7.263 -15.585 3.615 1.00 91.31 211 SER A O 1
ATOM 1674 N N . ARG A 1 212 ? 5.209 -16.502 3.772 1.00 92.25 212 ARG A N 1
ATOM 1675 C CA . ARG A 1 212 ? 5.550 -17.446 4.837 1.00 92.25 212 ARG A CA 1
ATOM 1676 C C . ARG A 1 212 ? 6.445 -18.562 4.311 1.00 92.25 212 ARG A C 1
ATOM 1678 O O . ARG A 1 212 ? 7.471 -18.802 4.923 1.00 92.25 212 ARG A O 1
ATOM 1685 N N . GLU A 1 213 ? 6.138 -19.114 3.142 1.00 95.75 213 GLU A N 1
ATOM 1686 C CA . GLU A 1 213 ? 6.983 -20.117 2.472 1.00 95.75 213 GLU A CA 1
ATOM 1687 C C . GLU A 1 213 ? 8.404 -19.599 2.228 1.00 95.75 213 GLU A C 1
ATOM 1689 O O . GLU A 1 213 ? 9.379 -20.278 2.524 1.00 95.75 213 GLU A O 1
ATOM 1694 N N . ALA A 1 214 ? 8.537 -18.356 1.756 1.00 93.75 214 ALA A N 1
ATOM 1695 C CA . ALA A 1 214 ? 9.847 -17.737 1.571 1.00 93.75 214 ALA A CA 1
ATOM 1696 C C . ALA A 1 214 ? 10.595 -17.488 2.894 1.00 93.75 214 ALA A C 1
ATOM 1698 O O . ALA A 1 214 ? 11.820 -17.486 2.903 1.00 93.75 214 ALA A O 1
ATOM 1699 N N . ILE A 1 215 ? 9.871 -17.241 3.991 1.00 93.75 215 ILE A N 1
ATOM 1700 C CA . ILE A 1 215 ? 10.456 -17.063 5.326 1.00 93.75 215 ILE A CA 1
ATOM 1701 C C . ILE A 1 215 ? 10.926 -18.408 5.889 1.00 93.75 215 ILE A C 1
ATOM 1703 O O . ILE 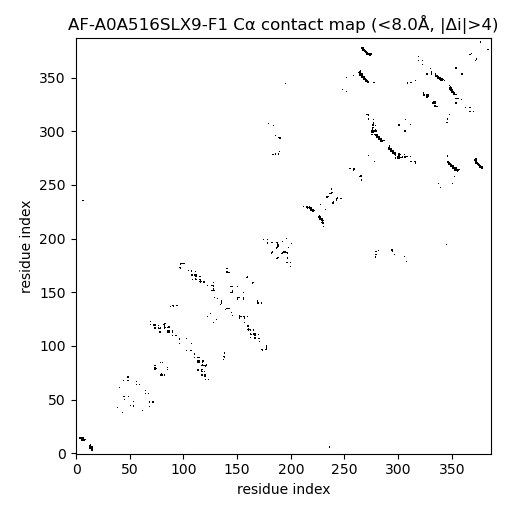A 1 215 ? 12.021 -18.472 6.428 1.00 93.75 215 ILE A O 1
ATOM 1707 N N . GLU A 1 216 ? 10.126 -19.462 5.744 1.00 94.81 216 GLU A N 1
ATOM 1708 C CA . GLU A 1 216 ? 10.441 -20.817 6.219 1.00 94.81 216 GLU A CA 1
ATOM 1709 C C . GLU A 1 216 ? 11.584 -21.466 5.430 1.00 94.81 216 GLU A C 1
ATOM 1711 O O . GLU A 1 216 ? 12.335 -22.266 5.973 1.00 94.81 216 GLU A O 1
ATOM 1716 N N . ALA A 1 217 ? 11.753 -21.097 4.159 1.00 94.81 217 ALA A N 1
ATOM 1717 C CA . ALA A 1 217 ? 12.861 -21.571 3.331 1.00 94.81 217 ALA A CA 1
ATOM 1718 C C . ALA A 1 217 ? 14.180 -20.802 3.551 1.00 94.81 217 ALA A C 1
ATOM 1720 O O . ALA A 1 217 ? 15.180 -21.119 2.907 1.00 94.81 217 ALA A O 1
ATOM 1721 N N . ALA A 1 218 ? 14.196 -19.764 4.393 1.00 94.69 218 ALA A N 1
ATOM 1722 C CA . ALA A 1 218 ? 15.333 -18.861 4.537 1.00 94.69 218 ALA A CA 1
ATOM 1723 C C . ALA A 1 218 ? 16.025 -18.997 5.899 1.00 94.69 218 ALA A C 1
ATOM 1725 O O . ALA A 1 218 ? 15.398 -19.214 6.931 1.00 94.69 218 ALA A O 1
ATOM 1726 N N . GLN A 1 219 ? 17.340 -18.779 5.905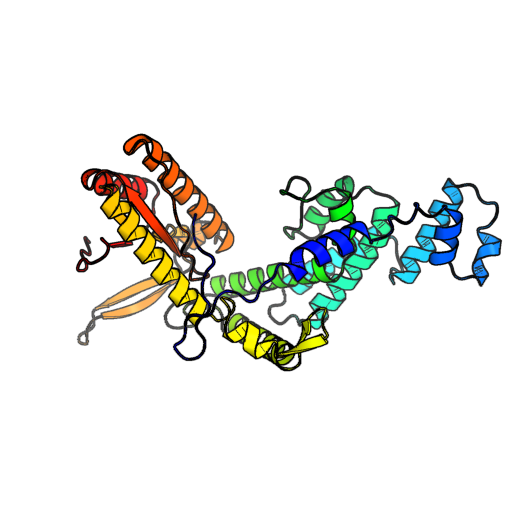 1.00 94.31 219 GLN A N 1
ATOM 1727 C CA . GLN A 1 219 ? 18.163 -18.753 7.111 1.00 94.31 219 GLN A CA 1
ATOM 1728 C C . GLN A 1 219 ? 18.926 -17.430 7.205 1.00 94.31 219 GLN A C 1
ATOM 1730 O O . GLN A 1 219 ? 19.305 -16.827 6.199 1.00 94.31 219 GLN A O 1
ATOM 1735 N N . ILE A 1 220 ? 19.138 -16.970 8.432 1.00 91.19 220 ILE A N 1
ATOM 1736 C CA . ILE A 1 220 ? 20.020 -15.858 8.771 1.00 91.19 220 ILE A CA 1
ATOM 1737 C C . ILE A 1 220 ? 21.391 -16.451 9.072 1.00 91.19 220 ILE A C 1
ATOM 1739 O O . ILE A 1 220 ? 21.499 -17.338 9.915 1.00 91.19 220 ILE A O 1
ATOM 1743 N N . VAL A 1 221 ? 22.426 -15.935 8.414 1.00 91.06 221 VAL A N 1
ATOM 1744 C CA . VAL A 1 221 ? 23.820 -16.315 8.666 1.00 91.06 221 VAL A CA 1
ATOM 1745 C C . VAL A 1 221 ? 24.552 -15.109 9.248 1.00 91.06 221 VAL A C 1
ATOM 1747 O O . VAL A 1 221 ? 24.496 -14.015 8.678 1.00 91.06 221 VAL A O 1
ATOM 1750 N N . SER A 1 222 ? 25.186 -15.279 10.405 1.00 89.94 222 SER A N 1
ATOM 1751 C CA . SER A 1 222 ? 26.001 -14.239 11.035 1.00 89.94 222 SER A CA 1
ATOM 1752 C C . SER A 1 222 ? 27.380 -14.132 10.369 1.00 89.94 222 SER A C 1
ATOM 1754 O O . SER A 1 222 ? 27.801 -15.014 9.622 1.00 89.94 222 SER A O 1
ATOM 1756 N N . ALA A 1 223 ? 28.118 -13.055 10.655 1.00 87.75 223 ALA A N 1
ATOM 1757 C CA . ALA A 1 223 ? 29.471 -12.868 10.121 1.00 87.75 223 ALA A CA 1
ATOM 1758 C C . ALA A 1 223 ? 30.469 -13.944 10.600 1.00 87.75 223 ALA A C 1
ATOM 1760 O O . ALA A 1 223 ? 31.456 -14.198 9.917 1.00 87.75 223 ALA A O 1
ATOM 1761 N N . CYS A 1 224 ? 30.204 -14.589 11.741 1.00 89.38 224 CYS A N 1
ATOM 1762 C CA . CYS A 1 224 ? 30.992 -15.705 12.267 1.00 89.38 224 CYS A CA 1
ATOM 1763 C C . CYS A 1 224 ? 30.506 -17.088 11.788 1.00 89.38 224 CYS A C 1
ATOM 1765 O O . CYS A 1 224 ? 31.042 -18.100 12.229 1.00 89.38 224 CYS A O 1
ATOM 1767 N N . GLY A 1 225 ? 29.523 -17.149 10.881 1.00 88.06 225 GLY A N 1
ATOM 1768 C CA . GLY A 1 225 ? 29.033 -18.400 10.291 1.00 88.06 225 GLY A CA 1
ATOM 1769 C C . GLY A 1 225 ? 27.947 -19.118 11.097 1.00 88.06 225 GLY A C 1
ATOM 1770 O O . GLY A 1 225 ? 27.539 -20.215 10.721 1.00 88.06 225 GLY A O 1
ATOM 1771 N N . GLU A 1 226 ? 27.439 -18.519 12.175 1.00 90.00 226 GLU A N 1
ATOM 1772 C CA . GLU A 1 226 ? 26.301 -19.075 12.914 1.00 90.00 226 GLU A CA 1
ATOM 1773 C C . GLU A 1 226 ? 25.021 -18.949 12.087 1.00 90.00 226 GLU A C 1
ATOM 1775 O O . GLU A 1 226 ? 24.786 -17.926 11.435 1.00 90.00 226 GLU A O 1
ATOM 1780 N N . THR A 1 227 ? 24.171 -19.975 12.136 1.00 91.38 227 THR A N 1
ATOM 1781 C CA . THR A 1 227 ? 22.919 -20.020 11.377 1.00 91.38 227 THR A CA 1
ATOM 1782 C C . THR A 1 227 ? 21.709 -20.010 12.305 1.00 91.38 227 THR A C 1
ATOM 1784 O O . THR A 1 227 ? 21.686 -20.668 13.343 1.00 91.38 227 THR A O 1
ATOM 1787 N N . LEU A 1 228 ? 20.688 -19.242 11.929 1.00 92.00 228 LEU A N 1
ATOM 1788 C CA . LEU A 1 228 ? 19.399 -19.182 12.609 1.00 92.00 228 LEU A CA 1
ATOM 1789 C C . LEU A 1 228 ? 18.287 -19.233 11.567 1.00 92.00 228 LEU A C 1
ATOM 1791 O O . LEU A 1 228 ? 18.304 -18.474 10.600 1.00 92.00 228 LEU A O 1
ATOM 1795 N N . ASP A 1 229 ? 17.294 -20.089 11.777 1.00 93.25 229 ASP A N 1
ATOM 1796 C CA . ASP A 1 229 ? 16.102 -20.114 10.933 1.00 93.25 229 ASP A CA 1
ATOM 1797 C C . ASP A 1 229 ? 15.375 -18.751 10.952 1.00 93.25 229 ASP A C 1
ATOM 1799 O O . ASP A 1 229 ? 15.091 -18.177 12.014 1.00 93.25 229 ASP A O 1
ATOM 1803 N N . LEU A 1 230 ? 15.071 -18.216 9.762 1.00 93.25 230 LEU A N 1
ATOM 1804 C CA . LEU A 1 230 ? 14.422 -16.914 9.645 1.00 93.25 230 LEU A CA 1
ATOM 1805 C C . LEU A 1 230 ? 13.003 -16.956 10.221 1.00 93.25 230 LEU A C 1
ATOM 1807 O O . LEU A 1 230 ? 12.570 -15.953 10.798 1.00 93.25 230 LEU A O 1
ATOM 1811 N N . ALA A 1 231 ? 12.286 -18.081 10.118 1.00 93.38 231 ALA A N 1
ATOM 1812 C CA . ALA A 1 231 ? 10.940 -18.192 10.681 1.00 93.38 231 ALA A CA 1
ATOM 1813 C C . ALA A 1 231 ? 10.958 -18.045 12.209 1.00 93.38 231 ALA A C 1
ATOM 1815 O O . ALA A 1 231 ? 10.199 -17.241 12.755 1.00 93.38 231 ALA A O 1
ATOM 1816 N N . THR A 1 232 ? 11.904 -18.703 12.878 1.00 92.81 232 THR A N 1
ATOM 1817 C CA . THR A 1 232 ? 12.138 -18.581 14.325 1.00 92.81 232 THR A CA 1
ATOM 1818 C C . THR A 1 232 ? 12.416 -17.132 14.736 1.00 92.81 232 THR A C 1
ATOM 1820 O O . THR A 1 232 ? 11.787 -16.602 15.658 1.00 92.81 232 THR A O 1
ATOM 1823 N N . ALA A 1 233 ? 13.305 -16.441 14.013 1.00 91.88 233 ALA A N 1
ATOM 1824 C CA . ALA A 1 233 ? 13.609 -15.034 14.278 1.00 91.88 233 ALA A CA 1
ATOM 1825 C C . ALA A 1 233 ? 12.385 -14.120 14.070 1.00 91.88 233 ALA A C 1
ATOM 1827 O O . ALA A 1 233 ? 12.108 -13.227 14.880 1.00 91.88 233 ALA A O 1
ATOM 1828 N N . VAL A 1 234 ? 11.622 -14.344 12.995 1.00 90.38 234 VAL A N 1
ATOM 1829 C CA . VAL A 1 234 ? 10.395 -13.596 12.688 1.00 90.38 234 VAL A CA 1
ATOM 1830 C C . VAL A 1 234 ? 9.350 -13.794 13.784 1.00 90.38 234 VAL A C 1
ATOM 1832 O O . VAL A 1 234 ? 8.789 -12.798 14.259 1.00 90.38 234 VAL A O 1
ATOM 1835 N N . ASP A 1 235 ? 9.134 -15.034 14.221 1.00 91.81 235 ASP A N 1
ATOM 1836 C CA . ASP A 1 235 ? 8.108 -15.407 15.196 1.00 91.81 235 ASP A CA 1
ATOM 1837 C C . ASP A 1 235 ? 8.426 -14.891 16.610 1.00 91.81 235 ASP A C 1
ATOM 1839 O O . ASP A 1 235 ? 7.499 -14.528 17.344 1.00 91.81 235 ASP A O 1
ATOM 1843 N N . ALA A 1 236 ? 9.711 -14.754 16.958 1.00 91.94 236 ALA A N 1
ATOM 1844 C CA . ALA A 1 236 ? 10.179 -14.128 18.201 1.00 91.94 236 ALA A CA 1
ATOM 1845 C C . ALA A 1 236 ? 10.152 -12.585 18.169 1.00 91.94 236 ALA A C 1
ATOM 1847 O O . ALA A 1 236 ? 10.159 -11.930 19.212 1.00 91.94 236 ALA A O 1
ATOM 1848 N N . SER A 1 237 ? 10.104 -11.975 16.983 1.00 90.06 237 SER A N 1
ATOM 1849 C CA . SER A 1 237 ? 10.172 -10.517 16.817 1.00 90.06 237 SER A CA 1
ATOM 1850 C C . SER A 1 237 ? 8.799 -9.821 16.838 1.00 90.06 237 SER A C 1
ATOM 1852 O O . SER A 1 237 ? 7.741 -10.449 16.884 1.00 90.06 237 SER A O 1
ATOM 1854 N N . VAL A 1 238 ? 8.806 -8.487 16.711 1.00 87.00 238 VAL A N 1
ATOM 1855 C CA . VAL A 1 238 ? 7.613 -7.633 16.494 1.00 87.00 238 VAL 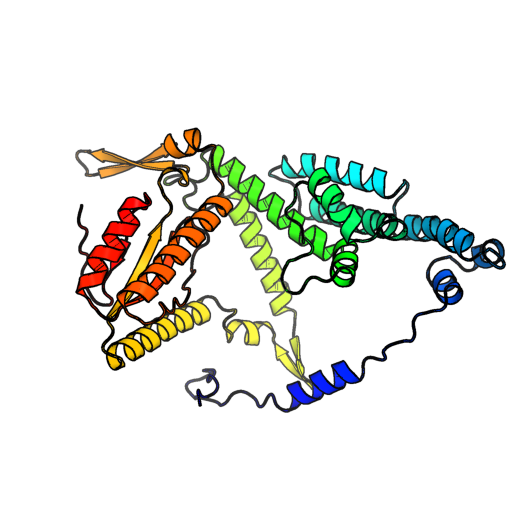A CA 1
ATOM 1856 C C . VAL A 1 238 ? 6.967 -7.823 15.110 1.00 87.00 238 VAL A C 1
ATOM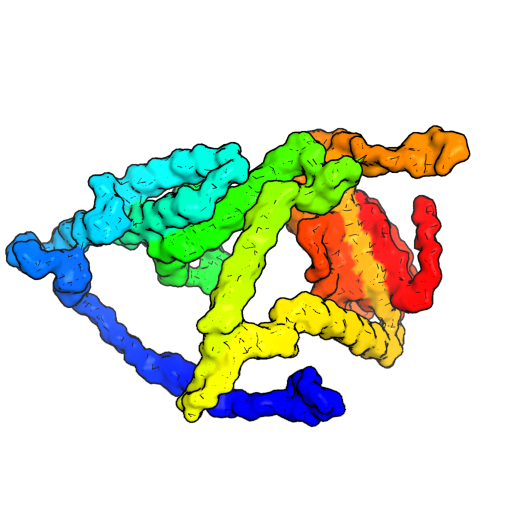 1858 O O . VAL A 1 238 ? 5.924 -7.235 14.790 1.00 87.00 238 VAL A O 1
ATOM 1861 N N . SER A 1 239 ? 7.586 -8.637 14.251 1.00 85.50 239 SER A N 1
ATOM 1862 C CA . SER A 1 239 ? 6.989 -9.096 12.996 1.00 85.50 239 SER A CA 1
ATOM 1863 C C . SER A 1 239 ? 5.793 -10.010 13.260 1.00 85.50 239 SER A C 1
ATOM 1865 O O . SER A 1 239 ? 4.815 -9.941 12.516 1.00 85.50 239 SER A O 1
ATOM 1867 N N . ASN A 1 240 ? 5.815 -10.764 14.365 1.00 87.31 240 ASN A N 1
ATOM 1868 C CA . ASN A 1 240 ? 4.680 -11.542 14.843 1.00 87.31 240 ASN A CA 1
ATOM 1869 C C . ASN A 1 240 ? 3.545 -10.610 15.329 1.00 87.31 240 ASN A C 1
ATOM 1871 O O . ASN A 1 240 ? 3.753 -9.811 16.251 1.00 87.31 240 ASN A O 1
ATOM 1875 N N . PRO A 1 241 ? 2.323 -10.712 14.767 1.00 83.94 241 PRO A N 1
ATOM 1876 C CA . PRO A 1 241 ? 1.195 -9.871 15.166 1.00 83.94 241 PRO A CA 1
ATOM 1877 C C . PRO A 1 241 ? 0.842 -9.953 16.658 1.00 83.94 241 PRO A C 1
ATOM 1879 O O . PRO A 1 241 ? 0.408 -8.951 17.227 1.00 83.94 241 PRO A O 1
ATOM 1882 N N . ARG A 1 242 ? 1.041 -11.114 17.302 1.00 88.00 242 ARG A N 1
ATOM 1883 C CA . ARG A 1 242 ? 0.783 -11.294 18.742 1.00 88.00 242 ARG A CA 1
ATOM 1884 C C . ARG A 1 242 ? 1.786 -10.511 19.584 1.00 88.00 242 ARG A C 1
ATOM 1886 O O . ARG A 1 242 ? 1.370 -9.760 20.463 1.00 88.00 242 ARG A O 1
ATOM 1893 N N . ASN A 1 243 ? 3.077 -10.615 19.265 1.00 88.50 243 ASN A N 1
ATOM 1894 C CA . ASN A 1 243 ? 4.131 -9.876 19.967 1.00 88.50 243 ASN A CA 1
ATOM 1895 C C . ASN A 1 243 ? 3.963 -8.369 19.774 1.00 88.50 243 ASN A C 1
ATOM 1897 O O . ASN A 1 243 ? 4.040 -7.611 20.736 1.00 88.50 243 ASN A O 1
ATOM 1901 N N . ARG A 1 244 ? 3.636 -7.938 18.549 1.00 86.31 244 ARG A N 1
ATOM 1902 C CA . ARG A 1 244 ? 3.343 -6.531 18.252 1.00 86.31 244 ARG A CA 1
ATOM 1903 C C . ARG A 1 244 ? 2.169 -5.997 19.071 1.00 86.31 244 ARG A C 1
ATOM 1905 O O . ARG A 1 244 ? 2.231 -4.870 19.548 1.00 86.31 244 ARG A O 1
ATOM 1912 N N . LEU A 1 245 ? 1.098 -6.781 19.229 1.00 85.12 245 LEU A N 1
ATOM 1913 C CA . LEU A 1 245 ? -0.046 -6.399 20.061 1.00 85.12 245 LEU A CA 1
ATOM 1914 C C . LEU A 1 245 ? 0.338 -6.322 21.543 1.00 85.12 245 LEU A C 1
ATOM 1916 O O . LEU A 1 245 ? -0.026 -5.356 22.209 1.00 85.12 245 LEU A O 1
ATOM 1920 N N . ALA A 1 246 ? 1.070 -7.313 22.055 1.00 87.88 246 ALA A N 1
ATOM 1921 C CA . ALA A 1 246 ? 1.532 -7.312 23.440 1.00 87.88 246 ALA A CA 1
ATOM 1922 C C . ALA A 1 246 ? 2.402 -6.081 23.728 1.00 87.88 246 ALA A C 1
ATOM 1924 O O . ALA A 1 246 ? 2.145 -5.346 24.678 1.00 87.88 246 ALA A O 1
ATOM 1925 N N . GLU A 1 247 ? 3.362 -5.795 22.849 1.00 87.00 247 GLU A N 1
ATOM 1926 C CA . GLU A 1 247 ? 4.210 -4.610 22.933 1.00 87.00 247 GLU A CA 1
ATOM 1927 C C . GLU A 1 247 ? 3.386 -3.316 22.905 1.00 87.00 247 GLU A C 1
ATOM 1929 O O . GLU A 1 247 ? 3.620 -2.416 23.709 1.00 87.00 247 GLU A O 1
ATOM 1934 N N . LEU A 1 248 ? 2.394 -3.228 22.017 1.00 81.50 248 LEU A N 1
ATOM 1935 C CA . LEU A 1 248 ? 1.497 -2.081 21.916 1.00 81.50 248 LEU A CA 1
ATOM 1936 C C . LEU A 1 248 ? 0.762 -1.798 23.233 1.00 81.50 248 LEU A C 1
ATOM 1938 O O . LEU A 1 248 ? 0.698 -0.651 23.674 1.00 81.50 248 LEU A O 1
ATOM 1942 N N . VAL A 1 249 ? 0.213 -2.846 23.853 1.00 82.50 249 VAL A N 1
ATOM 1943 C CA . VAL A 1 249 ? -0.528 -2.754 25.117 1.00 82.50 249 VAL A CA 1
ATOM 1944 C C . VAL A 1 249 ? 0.409 -2.390 26.269 1.00 82.50 249 VAL A C 1
ATOM 1946 O O . VAL A 1 249 ? 0.084 -1.503 27.057 1.00 82.50 249 VAL A O 1
ATOM 1949 N N . ILE A 1 250 ? 1.590 -3.013 26.339 1.00 84.69 250 ILE A N 1
ATOM 1950 C CA . ILE A 1 250 ? 2.598 -2.733 27.373 1.00 84.69 250 ILE A CA 1
ATOM 1951 C C . ILE A 1 250 ? 3.093 -1.291 27.267 1.00 84.69 250 ILE A C 1
ATOM 1953 O O . ILE A 1 250 ? 3.119 -0.584 28.272 1.00 84.69 250 ILE A O 1
ATOM 1957 N N . ARG A 1 251 ? 3.414 -0.820 26.054 1.00 80.31 251 ARG A N 1
ATOM 1958 C CA . ARG A 1 251 ? 3.768 0.585 25.809 1.00 80.31 251 ARG A CA 1
ATOM 1959 C C . ARG A 1 251 ? 2.640 1.506 26.258 1.00 80.31 251 ARG A C 1
ATOM 1961 O O . ARG A 1 251 ? 2.914 2.483 26.941 1.00 80.31 251 ARG A O 1
ATOM 1968 N N . GLY A 1 252 ? 1.392 1.172 25.919 1.00 77.94 252 GLY A N 1
ATOM 1969 C CA . GLY A 1 252 ? 0.195 1.893 26.360 1.00 77.94 252 GLY A CA 1
ATOM 1970 C C . GLY A 1 252 ? 0.106 2.063 27.877 1.00 77.94 252 GLY A C 1
ATOM 1971 O O . GLY A 1 252 ? -0.162 3.161 28.357 1.00 77.94 252 GLY A O 1
ATOM 1972 N N . ARG A 1 253 ? 0.389 0.993 28.623 1.00 82.19 253 ARG A N 1
ATOM 1973 C CA . ARG A 1 253 ? 0.348 0.990 30.089 1.00 82.19 253 ARG A CA 1
ATOM 1974 C C . ARG A 1 253 ? 1.538 1.695 30.738 1.00 82.19 253 ARG A C 1
ATOM 1976 O O . ARG A 1 253 ? 1.349 2.418 31.707 1.00 82.19 253 ARG A O 1
ATOM 1983 N N . GLY A 1 254 ? 2.749 1.496 30.218 1.00 79.81 254 GLY A N 1
ATOM 1984 C CA . GLY A 1 254 ? 3.940 2.200 30.710 1.00 79.81 254 GLY A CA 1
ATOM 1985 C C . GLY A 1 254 ? 3.823 3.706 30.499 1.00 79.81 254 GLY A C 1
ATOM 1986 O O . GLY A 1 254 ? 4.193 4.494 31.361 1.00 79.81 254 GLY A O 1
ATOM 1987 N N . MET A 1 255 ? 3.208 4.087 29.383 1.00 73.12 255 MET A N 1
ATOM 1988 C CA . MET A 1 255 ? 2.740 5.438 29.171 1.00 73.12 255 MET A CA 1
ATOM 1989 C C . MET A 1 255 ? 1.760 5.856 30.276 1.00 73.12 255 MET A C 1
ATOM 1991 O O . MET A 1 255 ? 2.087 6.756 31.040 1.00 73.12 255 MET A O 1
ATOM 1995 N N . GLU A 1 256 ? 0.598 5.219 30.405 1.00 79.25 256 GLU A N 1
ATOM 1996 C CA . GLU A 1 256 ? -0.393 5.593 31.427 1.00 79.25 256 GLU A CA 1
ATOM 1997 C C . GLU A 1 256 ? 0.223 5.847 32.818 1.00 79.25 256 GLU A C 1
ATOM 1999 O O . GLU A 1 256 ? -0.064 6.881 33.422 1.00 79.25 256 GLU A O 1
ATOM 2004 N N . ALA A 1 257 ? 1.127 4.970 33.267 1.00 82.75 257 ALA A N 1
ATOM 2005 C CA . ALA A 1 257 ? 1.859 5.126 34.523 1.00 82.75 257 ALA A CA 1
ATOM 2006 C C . ALA A 1 257 ? 2.720 6.405 34.575 1.00 82.75 257 ALA A C 1
ATOM 2008 O O . ALA A 1 257 ? 2.652 7.142 35.554 1.00 82.75 257 ALA A O 1
ATOM 2009 N N . ALA A 1 258 ? 3.472 6.709 33.512 1.00 78.75 258 ALA A N 1
ATOM 2010 C CA . ALA A 1 258 ? 4.317 7.903 33.444 1.00 78.75 258 ALA A CA 1
ATOM 2011 C C . ALA A 1 258 ? 3.517 9.216 33.529 1.00 78.75 258 ALA A C 1
ATOM 2013 O O . ALA A 1 258 ? 3.977 10.173 34.146 1.00 78.75 258 ALA A O 1
ATOM 2014 N N . ALA A 1 259 ? 2.313 9.287 32.947 1.00 73.44 259 ALA A N 1
ATOM 2015 C CA . ALA A 1 259 ? 1.483 10.483 33.130 1.00 73.44 259 ALA A CA 1
ATOM 2016 C C . ALA A 1 259 ? 0.891 10.583 34.526 1.00 73.44 259 ALA A C 1
ATOM 2018 O O . ALA A 1 259 ? 0.852 11.681 35.067 1.00 73.44 259 ALA A O 1
ATOM 2019 N N . GLN A 1 260 ? 0.458 9.462 35.111 1.00 79.06 260 GLN A N 1
ATOM 2020 C CA . GLN A 1 260 ? -0.038 9.460 36.487 1.00 79.06 260 GLN A CA 1
ATOM 2021 C C . GLN A 1 260 ? 1.036 9.975 37.454 1.00 79.06 260 GLN A C 1
ATOM 2023 O O . GLN A 1 260 ? 0.731 10.798 38.313 1.00 79.06 260 GLN A O 1
ATOM 2028 N N . GLU A 1 261 ? 2.294 9.566 37.263 1.00 82.38 261 GLU A N 1
ATOM 2029 C CA . GLU A 1 261 ? 3.445 10.071 38.023 1.00 82.38 261 GLU A CA 1
ATOM 2030 C C . GLU A 1 261 ? 3.687 11.575 37.800 1.00 82.38 261 GLU A C 1
ATOM 2032 O O . GLU A 1 261 ? 3.988 12.303 38.742 1.00 82.38 261 GLU A O 1
ATOM 2037 N N . ALA A 1 262 ? 3.472 12.073 36.579 1.00 77.19 262 ALA A N 1
ATOM 2038 C CA . ALA A 1 262 ? 3.557 13.499 36.255 1.00 77.19 262 ALA A CA 1
ATOM 2039 C C . ALA A 1 262 ? 2.346 14.337 36.731 1.00 77.19 262 ALA A C 1
ATOM 2041 O O . ALA A 1 262 ? 2.305 15.547 36.483 1.00 77.19 262 ALA A O 1
ATOM 2042 N N . GLY A 1 263 ? 1.351 13.717 37.380 1.00 77.19 263 GLY A N 1
ATOM 2043 C CA . GLY A 1 263 ? 0.091 14.358 37.773 1.00 77.19 263 GLY A CA 1
ATOM 2044 C C . GLY A 1 263 ? -0.872 14.626 36.606 1.00 77.19 263 GLY A C 1
ATOM 2045 O O . GLY A 1 263 ? -1.859 15.342 36.768 1.00 77.19 263 GLY A O 1
ATOM 2046 N N . ASP A 1 264 ? -0.600 14.058 35.431 1.00 72.31 264 ASP A N 1
ATOM 2047 C CA . ASP A 1 264 ? -1.403 14.192 34.219 1.00 72.31 264 ASP A CA 1
ATOM 2048 C C . ASP A 1 264 ? -2.425 13.035 34.096 1.00 72.31 264 ASP A C 1
ATOM 2050 O O . ASP A 1 264 ? -2.228 11.913 34.569 1.00 72.31 264 ASP A O 1
ATOM 2054 N N . ALA A 1 265 ? -3.543 13.276 33.405 1.00 71.19 265 ALA A N 1
ATOM 2055 C CA . ALA A 1 265 ? -4.532 12.246 33.094 1.00 71.19 265 ALA A CA 1
ATOM 2056 C C . ALA A 1 265 ? -4.220 11.559 31.752 1.00 71.19 265 ALA A C 1
ATOM 2058 O O . ALA A 1 265 ? -4.130 12.218 30.711 1.00 71.19 265 ALA A O 1
ATOM 2059 N N . ALA A 1 266 ? -4.144 10.226 31.756 1.00 68.94 266 ALA A N 1
ATOM 2060 C CA . ALA A 1 266 ? -4.032 9.414 30.546 1.00 68.94 266 ALA A CA 1
ATOM 2061 C C . ALA A 1 266 ? -5.415 9.113 29.944 1.00 68.94 266 ALA A C 1
ATOM 2063 O O . ALA A 1 266 ? -6.327 8.635 30.625 1.00 68.94 266 ALA A O 1
ATOM 2064 N N . VAL A 1 267 ? -5.583 9.367 28.644 1.00 70.25 267 VAL A N 1
ATOM 2065 C CA . VAL A 1 267 ? -6.846 9.129 27.934 1.00 70.25 267 VAL A CA 1
ATOM 2066 C C . VAL A 1 267 ? -6.663 8.395 26.620 1.00 70.25 267 VAL A C 1
ATOM 2068 O O . VAL A 1 267 ? -5.729 8.626 25.857 1.00 70.25 267 VAL A O 1
ATOM 2071 N N . PHE A 1 268 ? -7.622 7.524 26.321 1.00 70.50 268 PHE A N 1
ATOM 2072 C CA . PHE A 1 268 ? -7.654 6.768 25.081 1.00 70.50 268 PHE A CA 1
ATOM 2073 C C . PHE A 1 268 ? -8.711 7.349 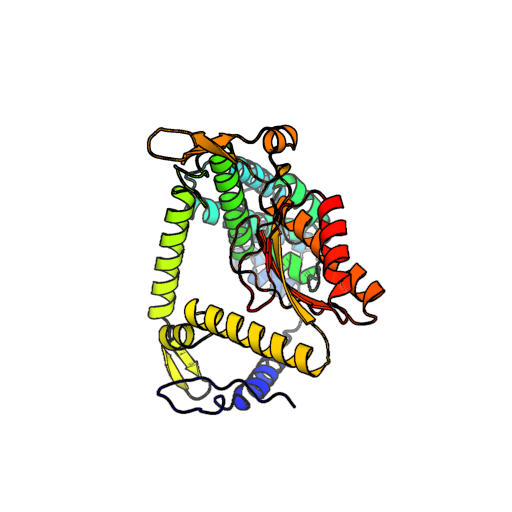24.142 1.00 70.50 268 PHE A C 1
ATOM 2075 O O . PHE A 1 268 ? -9.919 7.262 24.402 1.00 70.50 268 PHE A O 1
ATOM 2082 N N . LEU A 1 269 ? -8.262 7.941 23.034 1.00 69.19 269 LEU A N 1
ATOM 2083 C CA . LEU A 1 269 ? -9.136 8.581 22.057 1.00 69.19 269 LEU A CA 1
ATOM 2084 C C . LEU A 1 269 ? -9.317 7.689 20.828 1.00 69.19 269 LEU A C 1
ATOM 2086 O O . LEU A 1 269 ? -8.360 7.294 20.156 1.00 69.19 269 LEU A O 1
ATOM 2090 N N . THR A 1 270 ? -10.579 7.406 20.500 1.00 70.00 270 THR A N 1
ATOM 2091 C CA . THR A 1 270 ? -10.956 6.801 19.220 1.00 70.00 270 THR A CA 1
ATOM 2092 C C . THR A 1 270 ? -11.649 7.848 18.361 1.00 70.00 270 THR A C 1
ATOM 2094 O O . THR A 1 270 ? -12.792 8.227 18.622 1.00 70.00 270 THR A O 1
ATOM 2097 N N . ILE A 1 271 ? -10.958 8.298 17.313 1.00 74.38 271 ILE A N 1
ATOM 2098 C CA . ILE A 1 271 ? -11.484 9.272 16.357 1.00 74.38 271 ILE A CA 1
ATOM 2099 C C . ILE A 1 271 ? -11.853 8.534 15.071 1.00 74.38 271 ILE A C 1
ATOM 2101 O O . ILE A 1 271 ? -11.042 7.828 14.465 1.00 74.38 271 ILE A O 1
ATOM 2105 N N . THR A 1 272 ? -13.106 8.687 14.652 1.00 74.75 272 THR A N 1
ATOM 2106 C CA . THR A 1 272 ? -13.637 8.059 13.438 1.00 74.75 272 THR A CA 1
ATOM 2107 C C . THR A 1 272 ? -13.982 9.115 12.410 1.00 74.75 272 THR A C 1
ATOM 2109 O O . THR A 1 272 ? -14.410 10.203 12.786 1.00 74.75 272 THR A O 1
ATOM 2112 N N . ASN A 1 273 ? -13.807 8.803 11.126 1.00 80.62 273 ASN A N 1
ATOM 2113 C CA . ASN A 1 273 ? -14.096 9.760 10.061 1.00 80.62 273 ASN A CA 1
ATOM 2114 C C . ASN A 1 273 ? -15.550 10.272 10.086 1.00 80.62 273 ASN A C 1
ATOM 2116 O O . ASN A 1 273 ? -16.443 9.530 10.512 1.00 80.62 273 ASN A O 1
ATOM 2120 N N . PRO A 1 274 ? -15.818 11.488 9.567 1.00 83.06 274 PRO A N 1
ATOM 2121 C CA . PRO A 1 274 ? -17.180 11.977 9.358 1.00 83.06 274 PRO A CA 1
ATOM 2122 C C . PRO A 1 274 ? -17.989 11.046 8.447 1.00 83.06 274 PRO A C 1
ATOM 2124 O O . PRO A 1 274 ? -17.416 10.309 7.643 1.00 83.06 274 PRO A O 1
ATOM 2127 N N . SER A 1 275 ? -19.327 11.129 8.521 1.00 86.38 275 SER A N 1
ATOM 2128 C CA . SER A 1 275 ? -20.254 10.277 7.746 1.00 86.38 275 SER A CA 1
ATOM 2129 C C . SER A 1 275 ? -19.888 10.192 6.259 1.00 86.38 275 SER A C 1
ATOM 2131 O O . SER A 1 275 ? -19.905 9.104 5.697 1.00 86.38 275 SER A O 1
ATOM 2133 N N . ARG A 1 276 ? -19.472 11.309 5.645 1.00 90.88 276 ARG A N 1
ATOM 2134 C CA . ARG A 1 276 ? -19.138 11.403 4.214 1.00 90.88 276 ARG A CA 1
ATOM 2135 C C . ARG A 1 276 ? -18.019 10.472 3.729 1.00 90.88 276 ARG A C 1
ATOM 2137 O O . ARG A 1 276 ? -17.849 10.333 2.532 1.00 90.88 276 ARG A O 1
ATOM 2144 N N . TYR A 1 277 ? -17.245 9.856 4.625 1.00 90.25 277 TYR A N 1
ATOM 2145 C CA . TYR A 1 277 ? -16.202 8.880 4.274 1.00 90.25 277 TYR A CA 1
ATOM 2146 C C . TYR A 1 277 ? -16.614 7.425 4.533 1.00 90.25 277 TYR A C 1
ATOM 2148 O O . TYR A 1 277 ? -15.786 6.525 4.411 1.00 90.25 277 TYR A O 1
ATOM 2156 N N . HIS A 1 278 ? -17.863 7.184 4.936 1.00 88.38 278 HIS A N 1
ATOM 2157 C CA . HIS A 1 278 ? -18.390 5.841 5.173 1.00 88.38 278 HIS A CA 1
ATOM 2158 C C . HIS A 1 278 ? -19.330 5.459 4.024 1.00 88.38 278 HIS A C 1
ATOM 2160 O O . HIS A 1 278 ? -20.395 6.067 3.922 1.00 88.38 278 HIS A O 1
ATOM 2166 N N . PRO A 1 279 ? -18.982 4.458 3.196 1.00 91.56 279 PRO A N 1
ATOM 2167 C CA . PRO A 1 279 ? -19.762 4.074 2.013 1.00 91.56 279 PRO A CA 1
ATOM 2168 C C . PRO A 1 279 ? -21.178 3.593 2.326 1.00 91.56 279 PRO A C 1
ATOM 2170 O O . PRO A 1 279 ? -22.123 3.830 1.577 1.00 91.56 279 PRO A O 1
ATOM 2173 N N . SER A 1 280 ? -21.338 2.933 3.472 1.00 92.00 280 SER A N 1
ATOM 2174 C CA . SER A 1 280 ? -22.625 2.457 3.962 1.00 92.00 280 SER A CA 1
ATOM 2175 C C . SER A 1 280 ? -22.872 2.934 5.385 1.00 92.00 280 SER A C 1
ATOM 2177 O O . SER A 1 280 ? -21.945 3.198 6.158 1.00 92.00 280 SER A O 1
ATOM 2179 N N . ARG A 1 281 ? -24.150 3.029 5.745 1.00 90.12 281 ARG A N 1
ATOM 2180 C CA . ARG A 1 281 ? -24.596 3.298 7.112 1.00 90.12 281 ARG A CA 1
ATOM 2181 C C . ARG A 1 281 ? -25.471 2.150 7.589 1.00 90.12 281 ARG A C 1
ATOM 2183 O O . ARG A 1 281 ? -26.296 1.629 6.845 1.00 90.12 281 ARG A O 1
ATOM 2190 N N . SER A 1 282 ? -25.283 1.739 8.840 1.00 89.38 282 SER A N 1
ATOM 2191 C CA . SER A 1 282 ? -26.140 0.720 9.442 1.00 89.38 282 SER A CA 1
ATOM 2192 C C . SER A 1 282 ? -27.421 1.346 9.988 1.00 89.38 282 SER A C 1
ATOM 2194 O O . SER A 1 282 ? -27.384 2.326 10.739 1.00 89.38 282 SER A O 1
ATOM 2196 N N . ARG A 1 283 ? -28.548 0.732 9.645 1.00 90.75 283 ARG A N 1
ATOM 2197 C CA . ARG A 1 283 ? -29.884 1.000 10.175 1.00 90.75 283 ARG A CA 1
ATOM 2198 C C . ARG A 1 283 ? -30.384 -0.211 10.945 1.00 90.75 283 ARG A C 1
ATOM 2200 O O . ARG A 1 283 ? -29.764 -1.276 10.929 1.00 90.75 283 ARG A O 1
ATOM 2207 N N . PHE A 1 284 ? -31.481 -0.031 11.665 1.00 91.69 284 PHE A N 1
ATOM 2208 C CA . PHE A 1 284 ? -32.176 -1.136 12.298 1.00 91.69 284 PHE A CA 1
ATOM 2209 C C . PHE A 1 284 ? -33.680 -0.962 12.152 1.00 91.69 284 PHE A C 1
ATOM 2211 O O . PHE A 1 284 ? -34.190 0.153 12.221 1.00 91.69 284 PHE A O 1
ATOM 2218 N N . LEU A 1 285 ? -34.358 -2.089 11.987 1.00 91.00 285 LEU A N 1
ATOM 2219 C CA . LEU A 1 285 ? -35.800 -2.222 12.107 1.00 91.00 285 LEU A CA 1
ATOM 2220 C C . LEU A 1 285 ? -36.092 -2.796 13.493 1.00 91.00 285 LEU A C 1
ATOM 2222 O O . LEU A 1 285 ? -35.361 -3.668 13.977 1.00 91.00 285 LEU A O 1
ATOM 2226 N N . LYS A 1 286 ? -37.132 -2.282 14.149 1.00 92.25 286 LYS A N 1
ATOM 2227 C CA . LYS A 1 286 ? -37.696 -2.944 15.327 1.00 92.25 286 LYS A CA 1
ATOM 2228 C C . LYS A 1 286 ? -38.580 -4.089 14.836 1.00 92.25 286 LYS A C 1
ATOM 2230 O O . LYS A 1 286 ? -39.380 -3.886 13.931 1.00 92.25 286 LYS A O 1
ATOM 2235 N N . THR A 1 287 ? -38.400 -5.262 15.416 1.00 91.88 287 THR A N 1
ATOM 2236 C CA . THR A 1 287 ? -39.188 -6.472 15.178 1.00 91.88 287 THR A CA 1
ATOM 2237 C C . THR A 1 287 ? -39.612 -7.043 16.529 1.00 91.88 287 THR A C 1
ATOM 2239 O O . THR A 1 287 ? -39.010 -6.704 17.552 1.00 91.88 287 THR A O 1
ATOM 2242 N N . ASP A 1 288 ? -40.586 -7.950 16.549 1.00 91.00 288 ASP A N 1
ATOM 2243 C CA . ASP A 1 288 ? -41.043 -8.592 17.796 1.00 91.00 288 ASP A CA 1
ATOM 2244 C C . ASP A 1 288 ? -39.918 -9.386 18.486 1.00 91.00 288 ASP A C 1
ATOM 2246 O O . ASP A 1 288 ? -39.849 -9.479 19.706 1.00 91.00 288 ASP A O 1
ATOM 2250 N N . GLN A 1 289 ? -38.953 -9.872 17.698 1.00 87.25 289 GLN A N 1
ATOM 2251 C CA . GLN A 1 289 ? -37.736 -10.559 18.156 1.00 87.25 289 GLN A CA 1
ATOM 2252 C C . GLN A 1 289 ? -36.552 -9.612 18.472 1.00 87.25 289 GLN A C 1
ATOM 2254 O O . GLN A 1 289 ? -35.421 -10.065 18.647 1.00 87.25 289 GLN A O 1
ATOM 2259 N N . GLY A 1 290 ? -36.761 -8.290 18.505 1.00 91.88 290 GLY A N 1
ATOM 2260 C CA . GLY A 1 290 ? -35.735 -7.301 18.859 1.00 91.88 290 GLY A CA 1
ATOM 2261 C C . GLY A 1 290 ? -35.327 -6.361 17.718 1.00 91.88 290 GLY A C 1
ATOM 2262 O O . GLY A 1 290 ? -36.158 -5.801 17.013 1.00 91.88 290 GLY A O 1
ATOM 2263 N N . ARG A 1 291 ? -34.025 -6.067 17.580 1.00 91.69 291 ARG A N 1
ATOM 2264 C CA . ARG A 1 291 ? -33.515 -5.134 16.552 1.00 91.69 291 ARG A CA 1
ATOM 2265 C C . ARG A 1 291 ? -32.841 -5.896 15.422 1.00 91.69 291 ARG A C 1
ATOM 2267 O O . ARG A 1 291 ? -31.741 -6.420 15.603 1.00 91.69 291 ARG A O 1
ATOM 2274 N N . LYS A 1 292 ? -33.434 -5.859 14.230 1.00 89.19 292 LYS A N 1
ATOM 2275 C CA . LYS A 1 292 ? -32.816 -6.394 13.014 1.00 89.19 292 LYS A CA 1
ATOM 2276 C C . LYS A 1 292 ? -32.018 -5.301 12.317 1.00 89.19 292 LYS A C 1
ATOM 2278 O O . LYS A 1 292 ? -32.577 -4.316 11.841 1.00 89.19 292 LYS A O 1
ATOM 2283 N N . TYR A 1 293 ? -30.700 -5.461 12.268 1.00 89.12 293 TYR A N 1
ATOM 2284 C CA . TYR A 1 293 ? -29.816 -4.500 11.615 1.00 89.12 293 TYR A CA 1
ATOM 2285 C C . TYR A 1 293 ? -29.649 -4.801 10.128 1.00 89.12 293 TYR A C 1
ATOM 2287 O O . TYR A 1 293 ? -29.476 -5.955 9.746 1.00 89.12 293 TYR A O 1
ATOM 2295 N N . TYR A 1 294 ? -29.598 -3.751 9.317 1.00 89.94 294 TYR A N 1
ATOM 2296 C CA . TYR A 1 294 ? -29.273 -3.827 7.895 1.00 89.94 294 TYR A CA 1
ATOM 2297 C C . TYR A 1 294 ? -28.352 -2.667 7.501 1.00 89.94 294 TYR A C 1
ATOM 2299 O O . TYR A 1 294 ? -28.200 -1.694 8.246 1.00 89.94 294 TYR A O 1
ATOM 2307 N N . SER A 1 295 ? -27.688 -2.795 6.356 1.00 92.00 295 SER A N 1
ATOM 2308 C CA . SER A 1 295 ? -26.859 -1.737 5.781 1.00 92.00 295 SER A CA 1
ATOM 2309 C C . SER A 1 295 ? -27.531 -1.162 4.548 1.00 92.00 295 SER A C 1
ATOM 2311 O O . SER A 1 295 ? -28.065 -1.903 3.730 1.00 92.00 295 SER A O 1
ATOM 2313 N N . GLU A 1 296 ? -27.461 0.156 4.414 1.00 91.31 296 GLU A N 1
ATOM 2314 C CA . GLU A 1 296 ? -27.889 0.887 3.223 1.00 91.31 296 GLU A CA 1
ATOM 2315 C C . GLU A 1 296 ? -26.745 1.794 2.734 1.00 91.31 296 GLU A C 1
ATOM 2317 O O . GLU A 1 296 ? -25.891 2.188 3.548 1.00 91.31 296 GLU A O 1
ATOM 2322 N N . PRO A 1 297 ? -26.694 2.126 1.430 1.00 92.12 297 PRO A N 1
ATOM 2323 C CA . PRO A 1 297 ? -25.771 3.129 0.907 1.00 92.12 297 PRO A CA 1
ATOM 2324 C C . PRO A 1 297 ? -25.910 4.454 1.660 1.00 92.12 297 PRO A C 1
ATOM 2326 O O . PRO A 1 297 ? -27.003 4.843 2.073 1.00 92.12 297 PRO A O 1
ATOM 2329 N N . ASN A 1 298 ? -24.796 5.150 1.874 1.00 94.19 298 ASN A N 1
ATOM 2330 C CA . ASN A 1 298 ? -24.793 6.419 2.590 1.00 94.19 298 ASN A CA 1
ATOM 2331 C C . ASN A 1 298 ? -24.878 7.609 1.612 1.00 94.19 298 ASN A C 1
ATOM 2333 O O . ASN A 1 298 ? -23.898 7.850 0.902 1.00 94.19 298 ASN A O 1
ATOM 2337 N N . PRO A 1 299 ? -25.970 8.403 1.609 1.00 94.56 299 PRO A N 1
ATOM 2338 C CA . PRO A 1 299 ? -26.110 9.566 0.726 1.00 94.56 299 PRO A CA 1
ATOM 2339 C C . PRO A 1 299 ? -24.953 10.557 0.860 1.00 94.56 299 PRO A C 1
ATOM 2341 O O . P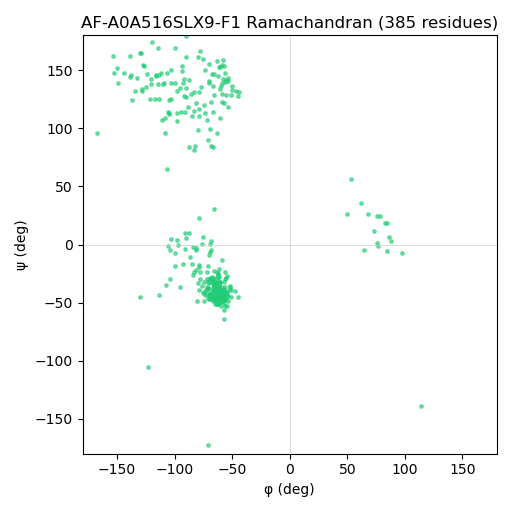RO A 1 299 ? -24.368 10.946 -0.140 1.00 94.56 299 PRO A O 1
ATOM 2344 N N . ASN A 1 300 ? -24.502 10.837 2.088 1.00 94.44 300 ASN A N 1
ATOM 2345 C CA . ASN A 1 300 ? -23.401 11.772 2.337 1.00 94.44 300 ASN A CA 1
ATOM 2346 C C . ASN A 1 300 ? -22.066 11.322 1.717 1.00 94.44 300 ASN A C 1
ATOM 2348 O O . ASN A 1 300 ? -21.181 12.148 1.512 1.00 94.44 300 ASN A O 1
ATOM 2352 N N . TRP A 1 301 ? -21.866 10.015 1.507 1.00 94.00 301 TRP A N 1
ATOM 2353 C CA . TRP A 1 301 ? -20.678 9.503 0.820 1.00 94.00 301 TRP A CA 1
ATOM 2354 C C . TRP A 1 301 ? -20.814 9.668 -0.693 1.00 94.00 301 TRP A C 1
ATOM 2356 O O . TRP A 1 301 ? -19.855 10.080 -1.338 1.00 94.00 301 TRP A O 1
ATOM 2366 N N . MET A 1 302 ? -22.011 9.436 -1.237 1.00 93.50 302 MET A N 1
ATOM 2367 C CA . MET A 1 302 ? -22.305 9.655 -2.656 1.00 93.50 302 MET A CA 1
ATOM 2368 C C . MET A 1 302 ? -22.214 11.142 -3.030 1.00 93.50 302 MET A C 1
ATOM 2370 O O . MET A 1 302 ? -21.459 11.495 -3.929 1.00 93.50 302 MET A O 1
ATOM 2374 N N . GLU A 1 303 ? -22.890 12.017 -2.280 1.00 93.94 303 GLU A N 1
ATOM 2375 C CA . GLU A 1 303 ? -22.828 13.482 -2.425 1.00 93.94 303 GLU A CA 1
ATOM 2376 C C . GLU A 1 303 ? -21.408 14.023 -2.209 1.00 93.94 303 GLU A C 1
ATOM 2378 O O . GLU A 1 303 ? -20.998 14.999 -2.828 1.00 93.94 303 GLU A O 1
ATOM 2383 N N . GLY A 1 304 ? -20.631 13.368 -1.342 1.00 90.50 304 GLY A N 1
ATOM 2384 C CA . GLY A 1 304 ? -19.245 13.723 -1.053 1.00 90.50 304 GLY A CA 1
ATOM 2385 C C . GLY A 1 304 ? -18.237 13.333 -2.138 1.00 90.50 304 GLY A C 1
ATOM 2386 O O . GLY A 1 304 ? -17.040 13.458 -1.881 1.00 90.50 304 GLY A O 1
ATOM 2387 N N . GLY A 1 305 ? -18.687 12.832 -3.293 1.00 93.75 305 GLY A N 1
ATOM 2388 C CA . GLY A 1 305 ? -17.816 12.385 -4.382 1.00 93.75 305 GLY A CA 1
ATOM 2389 C C . GLY A 1 305 ? -17.155 11.031 -4.125 1.00 93.75 305 GLY A C 1
ATOM 2390 O O . GLY A 1 305 ? -16.095 10.759 -4.675 1.00 93.75 305 GLY A O 1
ATOM 2391 N N . LYS A 1 306 ? -17.760 10.191 -3.272 1.00 94.12 306 LYS A N 1
ATOM 2392 C CA . LYS A 1 306 ? -17.299 8.832 -2.953 1.00 94.12 306 LYS A CA 1
ATOM 2393 C C . LYS A 1 306 ? -15.832 8.787 -2.500 1.00 94.12 306 LYS A C 1
ATOM 2395 O O . LYS A 1 306 ? -15.030 8.063 -3.080 1.00 94.12 306 LYS A O 1
ATOM 2400 N N . PRO A 1 307 ? -15.437 9.526 -1.449 1.00 91.75 307 PRO A N 1
ATOM 2401 C CA . PRO A 1 307 ? -14.035 9.612 -1.066 1.00 91.75 307 PRO A CA 1
ATOM 2402 C C . PRO A 1 307 ? -13.464 8.244 -0.665 1.00 91.75 307 PRO A C 1
ATOM 2404 O O . PRO A 1 307 ? -14.124 7.403 -0.040 1.00 91.75 307 PRO A O 1
ATOM 2407 N N . THR A 1 308 ? -12.195 8.050 -1.000 1.00 88.62 308 THR A N 1
ATOM 2408 C CA . THR A 1 308 ? -11.413 6.845 -0.741 1.00 88.62 308 THR A CA 1
ATOM 2409 C C . THR A 1 308 ? -10.988 6.739 0.732 1.00 88.62 308 THR A C 1
ATOM 2411 O O . THR A 1 308 ? -10.856 7.747 1.441 1.00 88.62 308 THR A O 1
ATOM 2414 N N . PRO A 1 309 ? -10.643 5.528 1.217 1.00 85.56 309 PRO A N 1
ATOM 2415 C CA . PRO A 1 309 ? -10.043 5.361 2.542 1.00 85.56 309 PRO A CA 1
ATOM 2416 C C . PRO A 1 309 ? -8.757 6.179 2.745 1.00 85.56 309 PRO A C 1
ATOM 2418 O O . PRO A 1 309 ? -8.460 6.603 3.864 1.00 85.56 309 PRO A O 1
ATOM 2421 N N . ARG A 1 310 ? -7.993 6.435 1.672 1.00 83.81 310 ARG A N 1
ATOM 2422 C CA . ARG A 1 310 ? -6.776 7.258 1.717 1.00 83.81 310 ARG A CA 1
ATOM 2423 C C . ARG A 1 310 ? -7.099 8.717 2.028 1.00 83.81 310 ARG A C 1
ATOM 2425 O O . ARG A 1 310 ? -6.443 9.301 2.890 1.00 83.81 310 ARG A O 1
ATOM 2432 N N . GLU A 1 311 ? -8.106 9.283 1.371 1.00 86.50 311 GLU A N 1
ATOM 2433 C CA . GLU A 1 311 ? -8.569 10.652 1.624 1.00 86.50 311 GLU A CA 1
ATOM 2434 C C . GLU A 1 311 ? -9.177 10.778 3.019 1.00 86.50 311 GLU A C 1
ATOM 2436 O O . GLU A 1 311 ? -8.855 11.715 3.748 1.00 86.50 311 GLU A O 1
ATOM 2441 N N . GLY A 1 312 ? -9.956 9.781 3.449 1.00 86.81 312 GLY A N 1
ATOM 2442 C CA . GLY A 1 312 ? -10.433 9.706 4.828 1.00 86.81 312 GLY A CA 1
ATOM 2443 C C . GLY A 1 312 ? -9.282 9.668 5.838 1.00 86.81 312 GLY A C 1
ATOM 2444 O O . GLY A 1 312 ? -9.325 10.339 6.865 1.00 86.81 312 GLY A O 1
ATOM 2445 N N . ASN A 1 313 ? -8.217 8.914 5.568 1.00 83.19 313 ASN A N 1
ATOM 2446 C CA . ASN A 1 313 ? -7.042 8.881 6.437 1.00 83.19 313 ASN A CA 1
ATOM 2447 C C . ASN A 1 313 ? -6.292 10.228 6.469 1.00 83.19 313 ASN A C 1
ATOM 2449 O O . ASN A 1 313 ? -5.840 10.646 7.535 1.00 83.19 313 ASN A O 1
ATOM 2453 N N . ALA A 1 314 ? -6.180 10.918 5.329 1.00 83.62 314 ALA A N 1
ATOM 2454 C CA . ALA A 1 314 ? -5.599 12.259 5.255 1.00 83.62 314 ALA A CA 1
ATOM 2455 C C . ALA A 1 314 ? -6.435 13.291 6.032 1.00 83.62 314 ALA A C 1
ATOM 2457 O O . ALA A 1 314 ? -5.879 14.133 6.737 1.00 83.62 314 ALA A O 1
ATOM 2458 N N . ALA A 1 315 ? -7.765 13.187 5.972 1.00 82.75 315 ALA A N 1
ATOM 2459 C CA . ALA A 1 315 ? -8.664 14.016 6.766 1.00 82.75 315 ALA A CA 1
ATOM 2460 C C . ALA A 1 315 ? -8.496 13.761 8.272 1.00 82.75 315 ALA A C 1
ATOM 2462 O O . ALA A 1 315 ? -8.352 14.716 9.034 1.00 82.75 315 ALA A O 1
ATOM 2463 N N . LEU A 1 316 ? -8.418 12.493 8.703 1.00 79.62 316 LEU A N 1
ATOM 2464 C CA . LEU A 1 316 ? -8.141 12.167 10.108 1.00 79.62 316 LEU A CA 1
ATOM 2465 C C . LEU A 1 316 ? -6.812 12.758 10.573 1.00 79.62 316 LEU A C 1
ATOM 2467 O O . LEU A 1 316 ? -6.761 13.341 11.649 1.00 79.62 316 LEU A O 1
ATOM 2471 N N . LEU A 1 317 ? -5.745 12.648 9.776 1.00 80.44 317 LEU A N 1
ATOM 2472 C CA . LEU A 1 317 ? -4.436 13.213 10.122 1.00 80.44 317 LEU A CA 1
ATOM 2473 C C . LEU A 1 317 ? -4.509 14.709 10.453 1.00 80.44 317 LEU A C 1
ATOM 2475 O O . LEU A 1 317 ? -3.910 15.132 11.440 1.00 80.44 317 LEU A O 1
ATOM 2479 N N . LYS A 1 318 ? -5.285 15.486 9.686 1.00 79.44 318 LYS A N 1
ATOM 2480 C CA . LYS A 1 318 ? -5.506 16.916 9.960 1.00 79.44 318 LYS A CA 1
ATOM 2481 C C . LYS A 1 318 ? -6.187 17.132 11.312 1.00 79.44 318 LYS A C 1
ATOM 2483 O O . LYS A 1 318 ? -5.733 17.954 12.098 1.00 79.44 318 LYS A O 1
ATOM 2488 N N . VAL A 1 319 ? -7.215 16.343 11.620 1.00 75.50 319 VAL A N 1
ATOM 2489 C CA . VAL A 1 319 ? -7.924 16.413 12.910 1.00 75.50 319 VAL A CA 1
ATOM 2490 C C . VAL A 1 319 ? -6.983 16.094 14.070 1.00 75.50 319 VAL A C 1
ATOM 2492 O O . VAL A 1 319 ? -6.979 16.808 15.072 1.00 75.50 319 VAL A O 1
ATOM 2495 N N . PHE A 1 320 ? -6.170 15.042 13.947 1.00 72.69 320 PHE A N 1
ATOM 2496 C CA . PHE A 1 320 ? -5.197 14.689 14.982 1.00 72.69 320 PHE A CA 1
ATOM 2497 C C . PHE A 1 320 ? -4.157 15.795 15.181 1.00 72.69 320 PHE A C 1
ATOM 2499 O O . PHE A 1 320 ? -3.847 16.120 16.324 1.00 72.69 320 PHE A O 1
ATOM 2506 N N . ALA A 1 321 ? -3.665 16.410 14.100 1.00 74.88 321 ALA A N 1
ATOM 2507 C CA . ALA A 1 321 ? -2.753 17.549 14.191 1.00 74.88 321 ALA A CA 1
ATOM 2508 C C . ALA A 1 321 ? -3.396 18.732 14.936 1.00 74.88 321 ALA A C 1
ATOM 2510 O O . ALA A 1 321 ? -2.763 19.320 15.810 1.00 74.88 321 ALA A O 1
ATOM 2511 N N . SER A 1 322 ? -4.673 19.026 14.667 1.00 73.75 322 SER A N 1
ATOM 2512 C CA . SER A 1 322 ? -5.424 20.050 15.403 1.00 73.75 322 SER A CA 1
ATOM 2513 C C . SER A 1 322 ? -5.606 19.704 16.885 1.00 73.75 322 SER A C 1
ATOM 2515 O O . SER A 1 322 ? -5.470 20.585 17.730 1.00 73.75 322 SER A O 1
ATOM 2517 N N . CYS A 1 323 ? -5.875 18.436 17.219 1.00 69.62 323 CYS A N 1
ATOM 2518 C CA . CYS A 1 323 ? -5.982 17.990 18.614 1.00 69.62 323 CYS A CA 1
ATOM 2519 C C . CYS A 1 323 ? -4.647 18.150 19.357 1.00 69.62 323 CYS A C 1
ATOM 2521 O O . CYS A 1 323 ? -4.620 18.681 20.465 1.00 69.62 323 CYS A O 1
ATOM 2523 N N . ALA A 1 324 ? -3.539 17.757 18.720 1.00 67.75 324 ALA A N 1
ATOM 2524 C CA . ALA A 1 324 ? -2.202 17.886 19.293 1.00 67.75 324 ALA A CA 1
ATOM 2525 C C . ALA A 1 324 ? -1.797 19.356 19.503 1.00 67.75 324 ALA A C 1
ATOM 2527 O O . ALA A 1 324 ? -1.266 19.704 20.557 1.00 67.75 324 ALA A O 1
ATOM 2528 N N . ALA A 1 325 ? -2.081 20.228 18.526 1.00 68.62 325 ALA A N 1
ATOM 2529 C CA . ALA A 1 325 ? -1.820 21.663 18.635 1.00 68.62 325 ALA A CA 1
ATOM 2530 C C . ALA A 1 325 ? -2.620 22.303 19.778 1.00 68.62 325 ALA A C 1
ATOM 2532 O O . ALA A 1 325 ? -2.060 23.047 20.576 1.00 68.62 325 ALA A O 1
ATOM 2533 N N . TRP A 1 326 ? -3.904 21.961 19.900 1.00 63.78 326 TRP A N 1
ATOM 2534 C CA . TRP A 1 326 ? -4.762 22.473 20.967 1.00 63.78 326 TRP A CA 1
ATOM 2535 C C . TRP A 1 326 ? -4.300 22.033 22.359 1.00 63.78 326 TRP A C 1
ATOM 2537 O O . TRP A 1 326 ? -4.300 22.844 23.281 1.00 63.78 326 TRP A O 1
ATOM 2547 N N . SER A 1 327 ? -3.858 20.779 22.511 1.00 60.25 327 SER A N 1
ATOM 2548 C CA . SER A 1 327 ? -3.330 20.311 23.795 1.00 60.25 327 SER A CA 1
ATOM 2549 C C . SER A 1 327 ? -2.156 21.163 24.259 1.00 60.25 327 SER A C 1
ATOM 2551 O O . SER A 1 327 ? -2.147 21.582 25.408 1.00 60.25 327 SER A O 1
ATOM 2553 N N . ARG A 1 328 ? -1.215 21.501 23.365 1.00 63.12 328 ARG A N 1
ATOM 2554 C CA . ARG A 1 328 ? -0.078 22.372 23.714 1.00 63.12 328 ARG A CA 1
ATOM 2555 C C . ARG A 1 328 ? -0.530 23.714 24.279 1.00 63.12 328 ARG A C 1
ATOM 2557 O O . ARG A 1 328 ? 0.054 24.186 25.246 1.00 63.12 328 ARG A O 1
ATOM 2564 N N . THR A 1 329 ? -1.573 24.302 23.697 1.00 61.50 329 THR A N 1
ATOM 2565 C CA . THR A 1 329 ? -2.117 25.594 24.133 1.00 61.50 329 THR A CA 1
ATOM 2566 C C . THR A 1 329 ? -2.768 25.524 25.513 1.00 61.50 329 THR A C 1
ATOM 2568 O O . THR A 1 329 ? -2.726 26.501 26.249 1.00 61.50 329 THR A O 1
ATOM 2571 N N . VAL A 1 330 ? -3.380 24.391 25.869 1.00 55.28 330 VAL A N 1
ATOM 2572 C CA . VAL A 1 330 ? -4.183 24.263 27.096 1.00 55.28 330 VAL A CA 1
ATOM 2573 C C . VAL A 1 330 ? -3.389 23.698 28.273 1.00 55.28 330 VAL A C 1
ATOM 2575 O O . VAL A 1 330 ? -3.610 24.122 29.401 1.00 55.28 330 VAL A O 1
ATOM 2578 N N . SER A 1 331 ? -2.474 22.754 28.037 1.00 55.41 331 SER A N 1
ATOM 2579 C CA . SER A 1 331 ? -1.687 22.117 29.102 1.00 55.41 331 SER A CA 1
ATOM 2580 C C . SER A 1 331 ? -0.272 22.673 29.260 1.00 55.41 331 SER A C 1
ATOM 2582 O O . SER A 1 331 ? 0.437 22.229 30.157 1.00 55.41 331 SER A O 1
ATOM 2584 N N . GLY A 1 332 ? 0.198 23.549 28.362 1.00 53.50 332 GLY A N 1
ATOM 2585 C CA . GLY A 1 332 ? 1.607 23.980 28.309 1.00 53.50 332 GLY A CA 1
ATOM 2586 C C . GLY A 1 332 ? 2.601 22.856 27.962 1.00 53.50 332 GLY A C 1
ATOM 2587 O O . GLY A 1 332 ? 3.787 23.107 27.779 1.00 53.50 332 GLY A O 1
ATOM 2588 N N . ARG A 1 333 ? 2.119 21.612 27.836 1.00 53.34 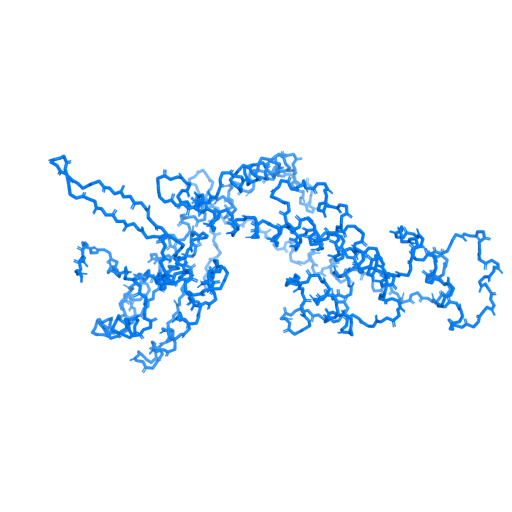333 ARG A N 1
ATOM 2589 C CA . ARG A 1 333 ? 2.865 20.400 27.475 1.00 53.34 333 ARG A CA 1
ATOM 2590 C C . ARG A 1 333 ? 2.381 19.828 26.141 1.00 53.34 333 ARG A C 1
ATOM 2592 O O . ARG A 1 333 ? 1.196 19.912 25.813 1.00 53.34 333 ARG A O 1
ATOM 2599 N N . SER A 1 334 ? 3.305 19.243 25.377 1.00 47.22 334 SER A N 1
ATOM 2600 C CA . SER A 1 334 ? 3.021 18.510 24.135 1.00 47.22 334 SER A CA 1
ATOM 2601 C C . SER A 1 334 ? 2.097 17.320 24.388 1.00 47.22 334 SER A C 1
ATOM 2603 O O . SER A 1 334 ? 2.328 16.538 25.303 1.00 47.22 334 SER A O 1
ATOM 2605 N N . MET A 1 335 ? 1.070 17.152 23.548 1.00 50.22 335 MET A N 1
ATOM 2606 C CA . MET A 1 335 ? 0.392 15.863 23.417 1.00 50.22 335 MET A CA 1
ATOM 2607 C C . MET A 1 335 ? 1.367 14.892 22.746 1.00 50.22 335 MET A C 1
ATOM 2609 O O . MET A 1 335 ? 1.505 14.893 21.519 1.00 50.22 335 MET A O 1
ATOM 2613 N N . ASP A 1 336 ? 2.029 14.054 23.536 1.00 44.56 336 ASP A N 1
ATOM 2614 C CA . ASP A 1 336 ? 2.852 12.979 22.992 1.00 44.56 336 ASP A CA 1
ATOM 2615 C C . ASP A 1 336 ? 1.958 11.791 22.639 1.00 44.56 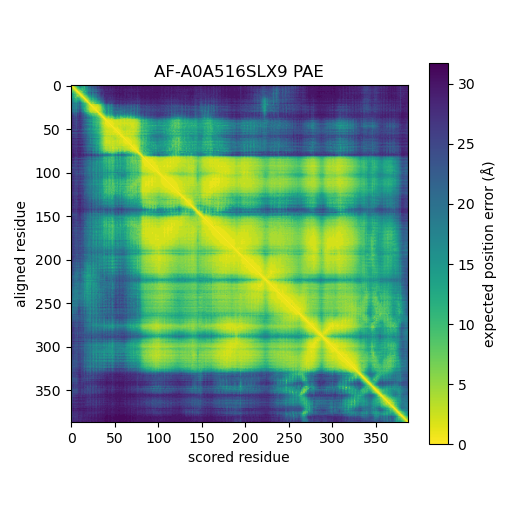336 ASP A C 1
ATOM 2617 O O . ASP A 1 336 ? 1.724 10.865 23.412 1.00 44.56 336 ASP A O 1
ATOM 2621 N N . CYS A 1 337 ? 1.383 11.854 21.440 1.00 44.88 337 CYS A N 1
ATOM 2622 C CA . CYS A 1 337 ? 0.568 10.779 20.898 1.00 44.88 337 CYS A CA 1
ATOM 2623 C C . CYS A 1 337 ? 1.457 9.591 20.520 1.00 44.88 337 CYS A C 1
ATOM 2625 O O . CYS A 1 337 ? 2.124 9.605 19.483 1.00 44.88 337 CYS A O 1
ATOM 2627 N N . ALA A 1 338 ? 1.409 8.517 21.301 1.00 42.81 338 ALA A N 1
ATOM 2628 C CA . ALA A 1 338 ? 1.861 7.224 20.816 1.00 42.81 338 ALA A CA 1
ATOM 2629 C C . ALA A 1 338 ? 0.776 6.602 19.938 1.00 42.81 338 ALA A C 1
ATOM 2631 O O . ALA A 1 338 ? -0.356 6.330 20.353 1.00 42.81 338 ALA A O 1
ATOM 2632 N N . TRP A 1 339 ? 1.135 6.418 18.675 1.00 46.94 339 TRP A N 1
ATOM 2633 C CA . TRP A 1 339 ? 0.242 5.944 17.633 1.00 46.94 339 TRP A CA 1
ATOM 2634 C C . TRP A 1 339 ? -0.040 4.453 17.803 1.00 46.94 339 TRP A C 1
ATOM 2636 O O . TRP A 1 339 ? 0.839 3.623 17.581 1.00 46.94 339 TRP A O 1
ATOM 2646 N N . LEU A 1 340 ? -1.287 4.103 18.123 1.00 44.84 340 LEU A N 1
ATOM 2647 C CA . LEU A 1 340 ? -1.739 2.715 18.193 1.00 44.84 340 LEU A CA 1
ATOM 2648 C C . LEU A 1 340 ? -2.642 2.398 16.992 1.00 44.84 340 LEU A C 1
ATOM 2650 O O . LEU A 1 340 ? -3.845 2.176 17.106 1.00 44.84 340 LEU A O 1
ATOM 2654 N N . SER A 1 341 ? -2.070 2.432 15.790 1.00 38.38 341 SER A N 1
ATOM 2655 C CA . SER A 1 341 ? -2.787 2.080 14.560 1.00 38.38 341 SER A CA 1
ATOM 2656 C C . SER A 1 341 ? -2.862 0.555 14.409 1.00 38.38 341 SER A C 1
ATOM 2658 O O . SER A 1 341 ? -1.915 -0.055 13.916 1.00 38.38 341 SER A O 1
ATOM 2660 N N . LEU A 1 342 ? -3.991 -0.060 14.780 1.00 32.91 342 LEU A N 1
ATOM 2661 C CA . LEU A 1 342 ? -4.209 -1.510 14.632 1.00 32.91 342 LEU A CA 1
ATOM 2662 C C . LEU A 1 342 ? -5.156 -1.939 13.501 1.00 32.91 342 LEU A C 1
ATOM 2664 O O . LEU A 1 342 ? -5.336 -3.139 13.317 1.00 32.91 342 LEU A O 1
ATOM 2668 N N . THR A 1 343 ? -5.760 -1.042 12.712 1.00 32.38 343 THR A N 1
ATOM 2669 C CA . THR A 1 343 ? -6.643 -1.495 11.614 1.00 32.38 343 THR A CA 1
ATOM 2670 C C . THR A 1 343 ? -6.567 -0.619 10.360 1.00 32.38 343 THR A C 1
ATOM 2672 O O . THR A 1 343 ? -6.407 0.593 10.476 1.00 32.38 343 THR A O 1
ATOM 2675 N N . PRO A 1 344 ? -6.742 -1.198 9.155 1.00 29.44 344 PRO A N 1
ATOM 2676 C CA . PRO A 1 344 ? -6.801 -0.466 7.887 1.00 29.44 344 PRO A CA 1
ATOM 2677 C C . PRO A 1 344 ? -8.173 0.197 7.636 1.00 29.44 344 PRO A C 1
ATOM 2679 O O . PRO A 1 344 ? -8.540 0.440 6.491 1.00 29.44 344 PRO A O 1
ATOM 2682 N N . THR A 1 345 ? -8.965 0.466 8.681 1.00 42.97 345 THR A N 1
ATOM 2683 C CA . THR A 1 345 ? -10.324 1.022 8.544 1.00 42.97 345 THR A CA 1
ATOM 2684 C C . THR A 1 345 ? -10.349 2.533 8.785 1.00 42.97 345 THR A C 1
ATOM 2686 O O . THR A 1 345 ? -9.371 3.110 9.250 1.00 42.97 345 THR A O 1
ATOM 2689 N N . ALA A 1 346 ? -11.475 3.195 8.482 1.00 37.62 346 ALA A N 1
ATOM 2690 C CA . ALA A 1 346 ? -11.724 4.639 8.652 1.00 37.62 346 ALA A CA 1
ATOM 2691 C C . ALA A 1 346 ? -11.745 5.125 10.127 1.00 37.62 346 ALA A C 1
ATOM 2693 O O . ALA A 1 346 ? -12.473 6.058 10.490 1.00 37.62 346 ALA A O 1
ATOM 2694 N N . ARG A 1 347 ? -10.976 4.462 10.994 1.00 40.75 347 ARG A N 1
ATOM 2695 C CA . ARG A 1 347 ? -10.836 4.699 12.426 1.00 40.75 347 ARG A CA 1
ATOM 2696 C C . ARG A 1 347 ? -9.358 4.813 12.752 1.00 40.75 347 ARG A C 1
ATOM 2698 O O . ARG A 1 347 ? -8.560 3.965 12.361 1.00 40.75 347 ARG A O 1
ATOM 2705 N N . ARG A 1 348 ? -9.009 5.848 13.507 1.00 46.31 348 ARG A N 1
ATOM 2706 C CA . ARG A 1 348 ? -7.683 5.993 14.096 1.00 46.31 348 ARG A CA 1
ATOM 2707 C C . ARG A 1 348 ? -7.806 6.059 15.605 1.00 46.31 348 ARG A C 1
ATOM 2709 O O . ARG A 1 348 ? -8.732 6.663 16.151 1.00 46.31 348 ARG A O 1
ATOM 2716 N N . THR A 1 349 ? -6.836 5.440 16.252 1.00 46.62 349 THR A N 1
ATOM 2717 C CA . THR A 1 349 ? -6.799 5.266 17.694 1.00 46.62 349 THR A CA 1
ATOM 2718 C C . THR A 1 349 ? -5.448 5.745 18.206 1.00 46.62 349 THR A C 1
ATOM 2720 O O . THR A 1 349 ? -4.412 5.445 17.607 1.00 46.62 349 THR A O 1
ATOM 2723 N N . GLY A 1 350 ? -5.466 6.530 19.278 1.00 48.56 350 GLY A N 1
ATOM 2724 C CA . GLY A 1 350 ? -4.267 7.078 19.903 1.00 48.56 350 GLY A CA 1
ATOM 2725 C C . GLY A 1 350 ? -4.469 7.271 21.400 1.00 48.56 350 GLY A C 1
ATOM 2726 O O . GLY A 1 350 ? -5.597 7.464 21.862 1.00 48.56 350 GLY A O 1
ATOM 2727 N N . ILE A 1 351 ? -3.370 7.193 22.145 1.00 48.97 351 ILE A N 1
ATOM 2728 C CA . ILE A 1 351 ? -3.324 7.609 23.549 1.00 48.97 351 ILE A CA 1
ATOM 2729 C C . ILE A 1 351 ? -2.942 9.086 23.575 1.00 48.97 351 ILE A C 1
ATOM 2731 O O . ILE A 1 351 ? -2.048 9.509 22.842 1.00 48.97 351 ILE A O 1
ATOM 2735 N N . CYS A 1 352 ? -3.650 9.860 24.387 1.00 51.66 352 CYS A N 1
ATOM 2736 C CA . CYS A 1 352 ? -3.413 11.277 24.603 1.00 51.66 352 CYS A CA 1
ATOM 2737 C C . CYS A 1 352 ? -3.334 11.561 26.106 1.00 51.66 352 CYS A C 1
ATOM 2739 O O . CYS A 1 352 ? -3.770 10.756 26.929 1.00 51.66 352 CYS A O 1
ATOM 2741 N N . TRP A 1 353 ? -2.814 12.732 26.455 1.00 51.91 353 TRP A N 1
ATOM 2742 C CA . TRP A 1 353 ? -2.548 13.122 27.837 1.00 51.91 353 TRP A CA 1
ATOM 2743 C C . TRP A 1 353 ? -2.973 14.556 28.037 1.00 51.91 353 TRP A C 1
ATOM 2745 O O . TRP A 1 353 ? -2.864 15.366 27.112 1.00 51.91 353 TRP A O 1
ATOM 2755 N N . CYS A 1 354 ? -3.466 14.871 29.225 1.00 48.12 354 CYS A N 1
ATOM 2756 C CA . CYS A 1 354 ? -3.751 16.247 29.580 1.00 48.12 354 CYS A CA 1
ATOM 2757 C C . CYS A 1 354 ? -3.563 16.461 31.077 1.00 48.12 354 CYS A C 1
ATOM 2759 O O . CYS A 1 354 ? -4.010 15.644 31.880 1.00 48.12 354 CYS A O 1
ATOM 2761 N N . SER A 1 355 ? -2.965 17.592 31.437 1.00 43.59 355 SER A N 1
ATOM 2762 C CA . SER A 1 355 ? -2.720 18.015 32.818 1.00 43.59 355 SER A CA 1
ATOM 2763 C C . SER A 1 355 ? -3.986 18.387 33.597 1.00 43.59 355 SER A C 1
ATOM 2765 O O . SER A 1 355 ? -3.921 18.620 34.798 1.00 43.59 355 SER A O 1
ATOM 2767 N N . ALA A 1 356 ? -5.156 18.427 32.949 1.00 47.56 356 ALA A N 1
ATOM 2768 C CA . ALA A 1 356 ? -6.422 18.730 33.606 1.00 47.56 356 ALA A CA 1
ATOM 2769 C C . ALA A 1 356 ? -7.553 17.791 33.135 1.00 47.56 356 ALA A C 1
ATOM 2771 O O . ALA A 1 356 ? -7.886 17.749 31.953 1.00 47.56 356 ALA A O 1
ATOM 2772 N N . PRO A 1 357 ? -8.249 17.076 34.037 1.00 45.59 357 PRO A N 1
ATOM 2773 C CA . PRO A 1 357 ? -9.437 16.295 33.681 1.00 45.59 357 PRO A CA 1
ATOM 2774 C C . PRO A 1 357 ? -10.595 17.152 33.134 1.00 45.59 357 PRO A C 1
ATOM 2776 O O . PRO A 1 357 ? -11.431 16.652 32.379 1.00 45.59 357 PRO A O 1
ATOM 2779 N N . ALA A 1 358 ? -10.646 18.442 33.493 1.00 44.56 358 ALA A N 1
ATOM 2780 C CA . ALA A 1 358 ? -11.691 19.388 33.089 1.00 44.56 358 ALA A CA 1
ATOM 2781 C C . ALA A 1 358 ? -11.617 19.798 31.602 1.00 44.56 358 ALA A C 1
ATOM 2783 O O . ALA A 1 358 ? -12.628 20.155 30.998 1.00 44.56 358 ALA A O 1
ATOM 2784 N N . THR A 1 359 ? -10.448 19.687 30.969 1.00 50.34 359 THR A N 1
ATOM 2785 C CA . THR A 1 359 ? -10.223 20.060 29.561 1.00 50.34 359 THR A CA 1
ATOM 2786 C C . THR A 1 359 ? -10.549 18.919 28.590 1.00 50.34 359 THR A C 1
ATOM 2788 O O . THR A 1 359 ? -10.719 19.138 27.394 1.00 50.34 359 THR A O 1
ATOM 2791 N N . LEU A 1 360 ? -10.780 17.696 29.076 1.00 48.62 360 LEU A N 1
ATOM 2792 C CA . LEU A 1 360 ? -11.278 16.591 28.244 1.00 48.62 360 LEU A CA 1
ATOM 2793 C C . LEU A 1 360 ? -12.656 16.874 27.640 1.00 48.62 360 LEU A C 1
ATOM 2795 O O . LEU A 1 360 ? -12.918 16.504 26.492 1.00 48.62 360 LEU A O 1
ATOM 2799 N N . GLY A 1 361 ? -13.520 17.570 28.385 1.00 49.22 361 GLY A N 1
ATOM 2800 C CA . GLY A 1 361 ? -14.817 18.029 27.892 1.00 49.22 361 GLY A CA 1
ATOM 2801 C C . GLY A 1 361 ? -14.682 19.000 26.716 1.00 49.22 361 GLY A C 1
ATOM 2802 O O . GLY A 1 361 ? -15.424 18.881 25.740 1.00 49.22 361 GLY A O 1
ATOM 2803 N N . SER A 1 362 ? -13.689 19.897 26.750 1.00 51.31 362 SER A N 1
ATOM 2804 C CA . SER A 1 362 ? -13.435 20.884 25.695 1.00 51.31 362 SER A CA 1
ATOM 2805 C C . SER A 1 362 ? -12.684 20.308 24.483 1.00 51.31 362 SER A C 1
ATOM 2807 O O . SER A 1 362 ? -13.046 20.667 23.357 1.00 51.31 362 SER A O 1
ATOM 2809 N N . VAL A 1 363 ? -11.776 19.325 24.657 1.00 50.41 363 VAL A N 1
ATOM 2810 C CA . VAL A 1 363 ? -11.260 18.480 23.546 1.00 50.41 363 VAL A CA 1
ATOM 2811 C C . VAL A 1 363 ? -12.438 17.847 22.811 1.00 50.41 363 VAL A C 1
ATOM 2813 O O . VAL A 1 363 ? -12.587 17.974 21.594 1.00 50.41 363 VAL A O 1
ATOM 2816 N N . CYS A 1 364 ? -13.311 17.178 23.570 1.00 48.19 364 CYS A N 1
ATOM 2817 C CA . CYS A 1 364 ? -14.451 16.452 23.028 1.00 48.19 364 CYS A CA 1
ATOM 2818 C C . CYS A 1 364 ? -15.447 17.391 22.339 1.00 48.19 364 CYS A C 1
ATOM 2820 O O . CYS A 1 364 ? -16.021 17.017 21.315 1.00 48.19 364 CYS A O 1
ATOM 2822 N N . HIS A 1 365 ? -15.650 18.605 22.860 1.00 49.44 365 HIS A N 1
ATOM 2823 C CA . HIS A 1 365 ? -16.554 19.587 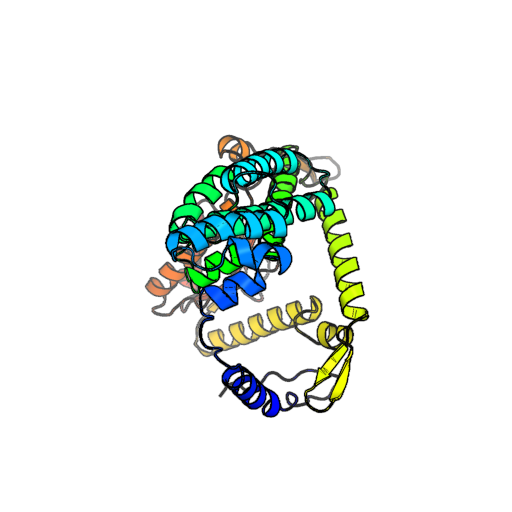22.266 1.00 49.44 365 HIS A CA 1
ATOM 2824 C C . HIS A 1 365 ? -16.008 20.177 20.957 1.00 49.44 365 HIS A C 1
ATOM 2826 O O . HIS A 1 365 ? -16.771 20.340 20.006 1.00 49.44 365 HIS A O 1
ATOM 2832 N N . ARG A 1 366 ? -14.694 20.414 20.846 1.00 52.12 366 ARG A N 1
ATOM 2833 C CA . ARG A 1 366 ? -14.076 20.913 19.605 1.00 52.12 366 ARG A CA 1
ATOM 2834 C C . ARG A 1 366 ? -13.972 19.829 18.521 1.00 52.12 366 ARG A C 1
ATOM 2836 O O . ARG A 1 366 ? -14.166 20.129 17.347 1.00 52.12 366 ARG A O 1
ATOM 2843 N N . VAL A 1 367 ? -13.793 18.558 18.902 1.00 50.16 367 VAL A N 1
ATOM 2844 C CA . VAL A 1 367 ? -13.931 17.403 17.986 1.00 50.16 367 VAL A CA 1
ATOM 2845 C C . VAL A 1 367 ? -15.372 17.259 17.458 1.00 50.16 367 VAL A C 1
ATOM 2847 O O . VAL A 1 367 ? -15.564 16.813 16.329 1.00 50.16 367 VAL A O 1
ATOM 2850 N N . ARG A 1 368 ? -16.404 17.687 18.209 1.00 46.84 368 ARG A N 1
ATOM 2851 C CA . ARG A 1 368 ? -17.788 17.749 17.683 1.00 46.84 368 ARG A CA 1
ATOM 2852 C C . ARG A 1 368 ? -17.930 18.787 16.567 1.00 46.84 368 ARG A C 1
ATOM 2854 O O . ARG A 1 368 ? -18.578 18.489 15.568 1.00 46.84 368 ARG A O 1
ATOM 2861 N N . ASN A 1 369 ? -17.286 19.948 16.698 1.00 46.38 369 ASN A N 1
ATOM 2862 C CA . ASN A 1 369 ? -17.361 21.025 15.699 1.00 46.38 369 ASN A CA 1
ATOM 2863 C C . ASN A 1 369 ? -16.631 20.698 14.382 1.00 46.38 369 ASN A C 1
ATOM 2865 O O . ASN A 1 369 ? -16.792 21.422 13.408 1.00 46.38 369 ASN A O 1
ATOM 2869 N N . THR A 1 370 ? -15.871 19.597 14.316 1.00 48.66 370 THR A N 1
ATOM 2870 C CA . THR A 1 370 ? -15.241 19.100 13.076 1.00 48.66 370 THR A CA 1
ATOM 2871 C C . THR A 1 370 ? -16.029 17.970 12.389 1.00 48.66 370 THR A C 1
ATOM 2873 O O . THR A 1 370 ? -15.585 17.445 11.368 1.00 48.66 370 THR A O 1
ATOM 2876 N N . GLY A 1 371 ? -17.213 17.592 12.901 1.00 40.62 371 GLY A N 1
ATOM 2877 C CA . GLY A 1 371 ? -18.135 16.651 12.239 1.00 40.62 371 GLY A CA 1
ATOM 2878 C C . GLY A 1 371 ? -17.844 15.151 12.439 1.00 40.62 371 GLY A C 1
ATOM 2879 O O . GLY A 1 371 ? -18.330 14.319 11.667 1.00 40.62 371 GLY A O 1
ATOM 2880 N N . LEU A 1 372 ? -17.057 14.775 13.453 1.00 45.09 372 LEU A N 1
ATOM 2881 C CA . LEU A 1 372 ? -16.608 13.394 13.715 1.00 45.09 372 LEU A CA 1
ATOM 2882 C C . LEU A 1 372 ? -17.528 12.638 14.695 1.00 45.09 372 LEU A C 1
ATOM 2884 O O . LEU A 1 372 ? -18.111 13.228 15.605 1.00 45.09 372 LEU A O 1
ATOM 2888 N N . ARG A 1 373 ? -17.640 11.304 14.554 1.00 42.09 373 ARG A N 1
ATOM 2889 C CA . ARG A 1 373 ? -18.417 10.442 15.478 1.00 42.09 373 ARG A CA 1
ATOM 2890 C C . ARG A 1 373 ? -17.552 9.874 16.619 1.00 42.09 373 ARG A C 1
ATOM 2892 O O . ARG A 1 373 ? -16.387 9.530 16.414 1.00 42.09 373 ARG A O 1
ATOM 2899 N N . ARG A 1 374 ? -18.160 9.786 17.816 1.00 47.69 374 ARG A N 1
ATOM 2900 C CA . ARG A 1 374 ? -17.534 9.579 19.143 1.00 47.69 374 ARG A CA 1
ATOM 2901 C C . ARG A 1 374 ? -17.005 8.160 19.420 1.00 47.69 374 ARG A C 1
ATOM 2903 O O . ARG A 1 374 ? -17.630 7.172 19.043 1.00 47.69 374 ARG A O 1
ATOM 2910 N N . GLY A 1 375 ? -15.958 8.112 20.251 1.00 38.25 375 GLY A N 1
ATOM 2911 C CA . GLY A 1 375 ? -15.615 7.032 21.184 1.00 38.25 375 GLY A CA 1
ATOM 2912 C C . GLY A 1 375 ? -14.529 7.501 22.167 1.00 38.25 375 GLY A C 1
ATOM 2913 O O . GLY A 1 375 ? -13.353 7.482 21.821 1.00 38.25 375 GLY A O 1
ATOM 2914 N N . CYS A 1 376 ? -14.908 7.958 23.367 1.00 35.72 376 CYS A N 1
ATOM 2915 C CA . CYS A 1 376 ? -13.972 8.388 24.417 1.00 35.72 376 CYS A CA 1
ATOM 2916 C C . CYS A 1 376 ? -14.140 7.473 25.635 1.00 35.72 376 CYS A C 1
ATOM 2918 O O . CYS A 1 376 ? -15.260 7.323 26.123 1.00 35.72 376 CYS A O 1
ATOM 2920 N N . ARG A 1 377 ? -13.055 6.853 26.113 1.00 38.06 377 ARG A N 1
ATOM 2921 C CA . ARG A 1 377 ? -13.041 6.071 27.360 1.00 38.06 377 ARG A CA 1
ATOM 2922 C C . ARG A 1 377 ? -11.941 6.609 28.270 1.00 38.06 377 ARG A C 1
ATOM 2924 O O . ARG A 1 377 ? -10.827 6.841 27.805 1.00 38.06 377 ARG A O 1
ATOM 2931 N N . ARG A 1 378 ? -12.245 6.778 29.561 1.00 35.34 378 ARG A N 1
ATOM 2932 C CA . ARG A 1 378 ? -11.195 6.833 30.589 1.00 35.34 378 ARG A CA 1
ATOM 2933 C C . ARG A 1 378 ? -10.546 5.450 30.648 1.00 35.34 378 ARG A C 1
ATOM 2935 O O . ARG A 1 378 ? -11.268 4.450 30.587 1.00 35.34 378 ARG A O 1
ATOM 2942 N N . ALA A 1 379 ? -9.220 5.387 30.730 1.00 35.56 379 ALA A N 1
ATOM 2943 C CA . ALA A 1 379 ? -8.541 4.127 31.006 1.00 35.56 379 ALA A CA 1
ATOM 2944 C C . ALA A 1 379 ? -9.092 3.575 32.339 1.00 35.56 379 ALA A C 1
ATOM 2946 O O . ALA A 1 379 ? -9.143 4.295 33.332 1.00 35.56 379 ALA A O 1
ATOM 2947 N N . GLY A 1 380 ? -9.660 2.363 32.314 1.00 37.22 380 GLY A N 1
ATOM 2948 C CA . GLY A 1 380 ? -10.233 1.700 33.497 1.00 37.22 380 GLY A CA 1
ATOM 2949 C C . GLY A 1 380 ? -11.709 1.970 33.857 1.00 37.22 380 GLY A C 1
ATOM 2950 O O . GLY A 1 380 ? -12.167 1.430 34.856 1.00 37.22 380 GLY A O 1
ATOM 2951 N N . GLY A 1 381 ? -12.489 2.747 33.086 1.00 29.45 381 GLY A N 1
ATOM 2952 C CA . GLY A 1 381 ? -13.893 3.076 33.429 1.00 29.45 381 GLY A CA 1
ATOM 2953 C C . GLY A 1 381 ? -14.985 2.371 32.598 1.00 29.45 381 GLY A C 1
ATOM 2954 O O . GLY A 1 381 ? -14.811 2.138 31.400 1.00 29.45 381 GLY A O 1
ATOM 2955 N N . HIS A 1 382 ? -16.142 2.086 33.218 1.00 27.88 382 HIS A N 1
ATOM 2956 C CA . HIS A 1 382 ? -17.360 1.584 32.554 1.00 27.88 382 HIS A CA 1
ATOM 2957 C C . HIS A 1 382 ? -17.938 2.554 31.494 1.00 27.88 382 HIS A C 1
ATOM 2959 O O . HIS A 1 382 ? -17.753 3.769 31.550 1.00 27.88 382 HIS A O 1
ATOM 2965 N N . ASP A 1 383 ? -18.634 1.978 30.504 1.00 29.11 383 ASP A N 1
ATOM 2966 C CA . ASP A 1 383 ? -19.109 2.590 29.249 1.00 29.11 383 ASP A CA 1
ATOM 2967 C C . ASP A 1 383 ? -20.128 3.725 29.487 1.00 29.11 383 ASP A C 1
ATOM 2969 O O . ASP A 1 383 ? -21.328 3.481 29.585 1.00 29.11 383 ASP A O 1
ATOM 2973 N N . GLN A 1 384 ? -19.691 4.988 29.512 1.00 27.47 384 GLN A N 1
ATOM 2974 C CA . GLN A 1 384 ? -20.616 6.117 29.360 1.00 27.47 384 GLN A CA 1
ATOM 2975 C C . GLN A 1 384 ? -20.893 6.377 27.874 1.00 27.47 384 GLN A C 1
ATOM 2977 O O . GLN A 1 384 ? -20.333 7.280 27.245 1.00 27.47 384 GLN A O 1
ATOM 2982 N N . ARG A 1 385 ? -21.809 5.591 27.296 1.00 23.00 385 ARG A N 1
ATOM 2983 C CA . ARG A 1 385 ? -22.483 5.975 26.048 1.00 23.00 385 ARG A CA 1
ATOM 2984 C C . ARG A 1 385 ? -23.444 7.119 26.345 1.00 23.00 385 ARG A C 1
ATOM 2986 O O . ARG A 1 385 ? -24.613 6.895 26.638 1.00 23.00 385 ARG A O 1
ATOM 2993 N N . THR A 1 386 ? -22.969 8.352 26.237 1.00 25.17 386 THR A N 1
ATOM 2994 C CA . THR A 1 386 ? -23.880 9.489 26.090 1.00 25.17 386 THR A CA 1
ATOM 2995 C C . THR A 1 386 ? -24.424 9.483 24.664 1.00 25.17 386 THR A C 1
ATOM 2997 O O . THR A 1 386 ? -23.641 9.492 23.707 1.00 25.17 386 THR A O 1
ATOM 3000 N N . ARG A 1 387 ? -25.756 9.368 24.567 1.00 24.25 387 ARG A N 1
ATOM 3001 C CA . ARG A 1 387 ? -26.543 9.318 23.327 1.00 24.25 387 ARG A CA 1
ATOM 3002 C C . ARG A 1 387 ? -26.180 10.435 22.345 1.00 24.25 387 ARG A C 1
ATOM 3004 O O . ARG A 1 387 ? -25.712 11.515 22.788 1.00 24.25 387 ARG A O 1
#

Solvent-accessible surface area (backbone atoms only — not comparable to full-atom values): 22164 Å² total; per-residue (Å²): 135,85,76,80,77,64,55,84,59,92,93,44,86,43,76,66,77,82,56,66,69,55,54,57,50,50,49,48,55,62,67,64,50,77,80,70,73,82,71,52,73,65,61,48,45,64,76,59,44,60,76,93,52,44,83,81,50,61,92,54,54,74,68,56,40,57,58,58,46,49,58,39,53,22,53,73,51,68,40,92,59,60,28,63,58,49,40,51,51,44,23,53,53,47,54,56,49,50,70,40,78,78,63,50,75,62,57,47,46,55,52,15,42,51,42,10,29,15,37,55,38,40,56,74,81,41,57,50,74,75,45,47,61,58,52,34,66,59,56,71,50,93,70,92,57,84,82,45,93,91,46,48,62,66,60,46,42,54,45,51,42,28,34,68,52,40,32,55,51,51,54,51,53,38,56,51,47,39,50,48,51,41,35,74,72,60,43,39,27,62,96,68,26,68,84,56,39,68,66,61,50,50,57,48,50,54,51,49,51,56,51,47,53,57,33,66,75,34,68,44,70,47,99,87,67,51,75,42,56,35,41,62,56,40,63,75,32,68,76,23,68,66,51,36,49,52,51,52,52,51,52,52,49,58,45,40,51,54,31,51,74,70,65,24,45,49,36,44,43,40,51,31,54,35,67,39,57,34,66,50,41,80,48,68,45,84,49,97,94,42,75,50,71,48,58,43,79,26,64,54,7,59,77,56,69,57,50,48,72,67,57,40,50,55,53,48,52,53,53,51,52,52,53,36,54,50,34,31,76,75,54,78,43,76,40,75,61,55,78,54,77,84,62,100,57,74,52,50,39,34,40,41,59,38,66,47,81,77,51,53,60,54,54,54,52,56,47,49,78,72,55,42,52,90,48,77,47,57,76,94,58,81,88,77,79,76,129

Foldseek 3Di:
DDADDFFDDPNDTDHPDPCVVVPVVVVCVVVPPPPPDPDDLLSVCPVQDDPVCSVVLPPDDPVVNLVVSLVSLLVVLPNPDQLVVLLLVLLVLLVVQLPDLPRDLVSLLVSLSSQLSSLSSVCSPDQLQVCVVVSCVSNVFPADHPPPPPDDSVNSSVLSNDSVNSSVRSVVSSLQSSFLVCLLVVQDPPVHNPATHPSSVVVVVVVVVVVLVVQQVDWDADPVGDIDRSNVVCCSDCVNVVVVVVVLVVVLVVVCVVQVVVLKFKWKFKWFFFLLQRQWDKDWDQDPVGTDIDIDGRVSVVVSVNDGLVVLVVLVVVLVVVLQVVQCVQAVDGFPWDFPDDDSDRMGITMTIHNDPVCVVVSVVVSVVSRIDGDIDRVPDDDPPDD

pLDDT: mean 73.95, std 19.84, range [23.0, 95.75]

Radius of gyration: 27.54 Å; Cα contacts (8 Å, |Δi|>4): 428; chains: 1; bounding box: 78×47×74 Å